Protein AF-A0A7C4EGG6-F1 (afdb_monomer)

Secondary structure (DSSP, 8-state):
------S-SSSSSSSSSS-SS-------------------------TTB--EEEE-TTTHHHHHHHHHHSPTT---EEEE-S---TT-HHHHHHHHHS---EEEE---SSSHHHHHHHHHHHHHT-TTTTT-EEEETT-----S--TTSPTT---S-HHHHHHTT-SSB--B--TT-TTS-PPPSS--SSS-SSS----SSHHHHHHHHHHHHHHHHHHHSTTS-B--EE-----TT-GGG--S--GGGS-----SS----HHHHHHHHHHHHTTT-S-BEE----BTTB-HHHHHHHHHHHHTS-GGGHHHHHHHTSSSEEEE-S--TT-EETTEE--GGGGTEEEEEEEE-S-TTSPPPEEEEEEEE-SSS-EEEEPPPBTTB-BS---EEE-TTEEEEEEEEEE-SSS-EEEEEEEEEEEE------SSS----S-STTSSSSSSSSS-----

Solvent-accessible surface area (backbone atoms only — not comparable to full-atom values): 26096 Å² total; per-residue (Å²): 135,90,82,91,80,79,100,77,77,87,83,73,79,87,74,80,84,80,75,90,69,89,84,83,79,85,72,86,76,70,87,69,74,81,70,78,78,84,80,88,78,91,90,77,90,48,96,45,53,61,70,51,52,80,43,46,77,88,45,18,58,60,50,34,55,54,62,65,68,50,63,89,89,60,82,31,38,31,27,31,72,61,89,69,54,83,82,38,64,42,52,51,46,27,36,46,74,34,61,38,45,37,38,43,32,49,58,90,64,80,67,38,42,62,52,45,29,50,50,43,48,57,40,46,74,27,84,44,13,41,83,36,35,28,29,29,61,45,31,22,54,38,73,65,75,51,88,44,22,31,76,96,47,55,76,50,33,26,64,46,28,62,67,11,59,46,65,23,29,12,37,63,38,40,37,77,40,89,66,36,32,54,54,70,58,88,59,97,64,73,99,64,95,74,53,49,54,62,31,75,39,64,34,14,39,40,52,44,39,39,46,53,45,44,22,48,42,32,68,59,42,69,91,54,55,28,41,33,34,40,39,72,63,61,48,79,90,37,60,41,63,46,85,84,75,53,62,89,39,21,51,81,66,91,66,75,36,49,45,56,44,68,40,51,49,15,50,50,45,29,37,32,46,30,25,63,38,67,32,46,32,75,76,67,78,49,56,89,85,33,49,50,70,57,50,51,51,31,46,39,48,25,68,67,79,27,82,80,46,43,66,52,53,54,28,60,72,34,78,49,50,41,77,28,63,82,74,56,79,63,25,26,50,73,86,39,75,45,57,36,48,56,58,15,31,50,70,27,13,38,30,10,81,45,49,85,76,82,54,69,24,34,36,36,33,44,40,36,27,49,28,90,57,64,46,43,38,25,70,57,65,49,89,91,30,43,49,70,63,62,71,42,81,43,55,42,38,30,29,32,41,37,31,27,36,50,38,81,69,95,67,63,21,33,36,74,78,45,78,40,78,65,30,72,49,92,78,54,72,32,85,36,50,57,80,80,78,94,84,74,83,81,67,81,76,74,82,81,81,84,85,87,89,87,81,136

Sequence (456 aa):
MFGSVNKKQATRRMLKKALASLGLAVLLALPSAAQATRFFSYEVQDPKFVDAVVLTNANAAAVQAYLAALPAGTPKAVTVLEDLNPNNPAVKALFNSVAVTHVFADYETGNVVARVAALKSLVGASTKSKNALVGNYALAPLNGSDPTRPPGNPGFSGTDYKNSKANMANESLYPGGRDFRNPDPDGPGPMTANGYSTAPNVRSALFVLPVVRAGLVEYAAPGKPHIPYVARFNNWGNSSLDSDGNPANGYQFSTTNQLLSRGDFSAQILHYRLRGADSVYAFQPGVVGYGEAMMQADITRGWEDDPMIQWVNQVFAGSSPTLTNVKEDKTIIDGFSQPGENKGVIFSGVANTKSSSGGAAQLAILLSNLDEQAHLVKIPSQAGKNLLSQLFAIEAGTHRLLKFELQSKPTAGWKLIGNDIVFADPDRSGTGVPEPGVLSLLVIGTGVGLLRRRRA

Mean predicted aligned error: 12.7 Å

pLDDT: mean 74.41, std 21.95, range [23.19, 98.31]

Nearest PDB structures (foldseek):
  3qfe-assembly2_B  TM=6.103E-01  e=1.838E+00  Coccidioides immitis RS
  8otz-assembly1_Ad  TM=3.806E-01  e=7.398E+00  Bos taurus

Structure (mmCIF, N/CA/C/O backbone):
data_AF-A0A7C4EGG6-F1
#
_entry.id   AF-A0A7C4EGG6-F1
#
loop_
_atom_site.group_PDB
_atom_site.id
_atom_site.type_symbol
_atom_site.label_atom_id
_atom_site.label_alt_id
_atom_site.label_comp_id
_atom_site.label_asym_id
_atom_site.label_entity_id
_atom_site.label_seq_id
_atom_site.pdbx_PDB_ins_code
_atom_site.Cartn_x
_atom_site.Cartn_y
_atom_site.Cartn_z
_atom_site.occupancy
_atom_site.B_iso_or_equiv
_atom_site.auth_seq_id
_atom_site.auth_comp_id
_atom_site.auth_asym_id
_atom_site.auth_atom_id
_atom_site.pdbx_PDB_model_num
ATOM 1 N N . MET A 1 1 ? -8.605 -61.797 84.794 1.00 36.19 1 MET A N 1
ATOM 2 C CA . MET A 1 1 ? -7.601 -60.744 85.054 1.00 36.19 1 MET A CA 1
ATOM 3 C C . MET A 1 1 ? -6.885 -60.427 83.749 1.00 36.19 1 MET A C 1
ATOM 5 O O . MET A 1 1 ? -6.550 -61.350 83.023 1.00 36.19 1 MET A O 1
ATOM 9 N N . PHE A 1 2 ? -6.796 -59.128 83.459 1.00 33.88 2 PHE A N 1
ATOM 10 C CA . PHE A 1 2 ? -6.217 -58.393 82.321 1.00 33.88 2 PHE A CA 1
ATOM 11 C C . PHE A 1 2 ? -4.978 -59.031 81.659 1.00 33.88 2 PHE A C 1
ATOM 13 O O . PHE A 1 2 ? -4.182 -59.653 82.343 1.00 33.88 2 PHE A O 1
ATOM 20 N N . GLY A 1 3 ? -4.677 -58.878 80.369 1.00 33.34 3 GLY A N 1
ATOM 21 C CA . GLY A 1 3 ? -5.223 -58.048 79.297 1.00 33.34 3 GLY A CA 1
ATOM 22 C C . GLY A 1 3 ? -4.328 -58.220 78.055 1.00 33.34 3 GLY A C 1
ATOM 23 O O . GLY A 1 3 ? -3.126 -58.446 78.171 1.00 33.34 3 GLY A O 1
ATOM 24 N N . SER A 1 4 ? -4.927 -58.172 76.866 1.00 45.44 4 SER A N 1
ATOM 25 C CA . SER A 1 4 ? -4.272 -58.404 75.571 1.00 45.44 4 SER A CA 1
ATOM 26 C C . SER A 1 4 ? -3.448 -57.190 75.118 1.00 45.44 4 SER A C 1
ATOM 28 O O . SER A 1 4 ? -3.978 -56.079 75.130 1.00 45.44 4 SER A O 1
ATOM 30 N N . VAL A 1 5 ? -2.227 -57.397 74.599 1.00 43.47 5 VAL A N 1
ATOM 31 C CA . VAL A 1 5 ? -1.540 -56.409 73.743 1.00 43.47 5 VAL A CA 1
ATOM 32 C C . VAL A 1 5 ? -0.885 -57.067 72.521 1.00 43.47 5 VAL A C 1
ATOM 34 O O . VAL A 1 5 ? 0.159 -57.707 72.575 1.00 43.47 5 VAL A O 1
ATOM 37 N N . ASN A 1 6 ? -1.577 -56.855 71.405 1.00 41.44 6 ASN A N 1
ATOM 38 C CA . ASN A 1 6 ? -1.162 -56.687 70.012 1.00 41.44 6 ASN A CA 1
ATOM 39 C C . ASN A 1 6 ? 0.333 -56.773 69.627 1.00 41.44 6 ASN A C 1
ATOM 41 O O . ASN A 1 6 ? 1.135 -55.884 69.910 1.00 41.44 6 ASN A O 1
ATOM 45 N N . LYS A 1 7 ? 0.616 -57.734 68.731 1.00 45.56 7 LYS A N 1
ATOM 46 C CA . LYS A 1 7 ? 1.770 -57.812 67.811 1.00 45.56 7 LYS A CA 1
ATOM 47 C C . LYS A 1 7 ? 1.771 -56.668 66.773 1.00 45.56 7 LYS A C 1
ATOM 49 O O . LYS A 1 7 ? 1.639 -56.898 65.574 1.00 45.56 7 LYS A O 1
ATOM 54 N N . LYS A 1 8 ? 1.927 -55.418 67.210 1.00 49.47 8 LYS A N 1
ATOM 55 C CA . LYS A 1 8 ? 2.128 -54.251 66.331 1.00 49.47 8 LYS A CA 1
ATOM 56 C C . LYS A 1 8 ? 3.389 -53.497 66.736 1.00 49.47 8 LYS A C 1
ATOM 58 O O . LYS A 1 8 ? 3.277 -52.419 67.302 1.00 49.47 8 LYS A O 1
ATOM 63 N N . GLN A 1 9 ? 4.583 -54.012 66.425 1.00 47.72 9 GLN A N 1
ATOM 64 C CA . GLN A 1 9 ? 5.779 -53.148 66.464 1.00 47.72 9 GLN A CA 1
ATOM 65 C C . GLN A 1 9 ? 7.013 -53.586 65.657 1.00 47.72 9 GLN A C 1
ATOM 67 O O . GLN A 1 9 ? 7.961 -52.813 65.588 1.00 47.72 9 GLN A O 1
ATOM 72 N N . ALA A 1 10 ? 7.006 -54.725 64.955 1.00 46.28 10 ALA A N 1
ATOM 73 C CA . ALA A 1 10 ? 8.178 -55.154 64.174 1.00 46.28 10 ALA A CA 1
ATOM 74 C C . ALA A 1 10 ? 8.152 -54.767 62.677 1.00 46.28 10 ALA A C 1
ATOM 76 O O . ALA A 1 10 ? 9.153 -54.923 61.988 1.00 46.28 10 ALA A O 1
ATOM 77 N N . THR A 1 11 ? 7.057 -54.196 62.161 1.00 45.06 11 THR A N 1
ATOM 78 C CA . THR A 1 11 ? 6.870 -53.968 60.707 1.00 45.06 11 THR A CA 1
ATOM 79 C C . THR A 1 11 ? 6.776 -52.492 60.304 1.00 45.06 11 THR A C 1
ATOM 81 O O . THR A 1 11 ? 6.200 -52.161 59.274 1.00 45.06 11 THR A O 1
ATOM 84 N N . ARG A 1 12 ? 7.312 -51.562 61.112 1.00 47.03 12 ARG A N 1
ATOM 85 C CA . ARG A 1 12 ? 7.233 -50.106 60.838 1.00 47.03 12 ARG A CA 1
ATOM 86 C C . ARG A 1 12 ? 8.562 -49.399 60.559 1.00 47.03 12 ARG A C 1
ATOM 88 O O . ARG A 1 12 ? 8.552 -48.188 60.355 1.00 47.03 12 ARG A O 1
ATOM 95 N N . ARG A 1 13 ? 9.694 -50.109 60.495 1.00 43.72 13 ARG A N 1
ATOM 96 C CA . ARG A 1 13 ? 11.001 -49.484 60.187 1.00 43.72 13 ARG A CA 1
ATOM 97 C C . ARG A 1 13 ? 11.605 -49.807 58.817 1.00 43.72 13 ARG A C 1
ATOM 99 O O . ARG A 1 13 ? 12.525 -49.103 58.425 1.00 43.72 13 ARG A O 1
ATOM 106 N N . MET A 1 14 ? 11.040 -50.732 58.037 1.00 43.56 14 MET A N 1
ATOM 107 C CA . MET A 1 14 ? 11.479 -50.990 56.649 1.00 43.56 14 MET A CA 1
ATOM 108 C C . MET A 1 14 ? 10.544 -50.431 55.563 1.00 43.56 14 MET A C 1
ATOM 110 O O . MET A 1 14 ? 10.674 -50.780 54.399 1.00 43.56 14 MET A O 1
ATOM 114 N N . LEU A 1 15 ? 9.631 -49.519 55.913 1.00 41.91 15 LEU A N 1
ATOM 115 C CA . LEU A 1 15 ? 8.733 -48.870 54.945 1.00 41.91 15 LEU A CA 1
ATOM 116 C C . LEU A 1 15 ? 8.792 -47.334 55.020 1.00 41.91 15 LEU A C 1
ATOM 118 O O . LEU A 1 15 ? 7.781 -46.653 54.900 1.00 41.91 15 LEU A O 1
ATOM 122 N N . LYS A 1 16 ? 9.981 -46.774 55.283 1.00 40.34 16 LYS A N 1
ATOM 123 C CA . LYS A 1 16 ? 10.221 -45.315 55.262 1.00 40.34 16 LYS A CA 1
ATOM 124 C C . LYS A 1 16 ? 11.348 -44.868 54.321 1.00 40.34 16 LYS A C 1
ATOM 126 O O . LYS A 1 16 ? 11.733 -43.708 54.357 1.00 40.34 16 LYS A O 1
ATOM 131 N N . LYS A 1 17 ? 11.858 -45.753 53.456 1.00 42.03 17 LYS A N 1
ATOM 132 C CA . LYS A 1 17 ? 12.830 -45.387 52.403 1.00 42.03 17 LYS A CA 1
ATOM 133 C C . LYS A 1 17 ? 12.472 -45.870 50.989 1.00 42.03 17 LYS A C 1
ATOM 135 O O . LYS A 1 17 ? 13.280 -45.715 50.088 1.00 42.03 17 LYS A O 1
ATOM 140 N N . ALA A 1 18 ? 11.261 -46.386 50.775 1.00 43.38 18 ALA A N 1
ATOM 141 C CA . ALA A 1 18 ? 10.793 -46.841 49.458 1.00 43.38 18 ALA A CA 1
ATOM 142 C C . ALA A 1 18 ? 9.437 -46.229 49.050 1.00 43.38 18 ALA A C 1
ATOM 144 O O . ALA A 1 18 ? 8.687 -46.834 48.298 1.00 43.38 18 ALA A O 1
ATOM 145 N N . LEU A 1 19 ? 9.106 -45.040 49.566 1.00 38.03 19 LEU A N 1
ATOM 146 C CA . LEU A 1 19 ? 7.891 -44.297 49.200 1.00 38.03 19 LEU A CA 1
ATOM 147 C C . LEU A 1 19 ? 8.205 -42.797 49.031 1.00 38.03 19 LEU A C 1
ATOM 149 O O . LEU A 1 19 ? 7.579 -41.933 49.634 1.00 38.03 19 LEU A O 1
ATOM 153 N N . ALA A 1 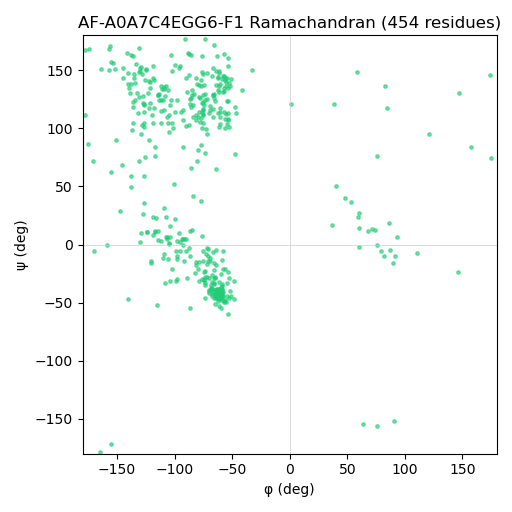20 ? 9.254 -42.506 48.258 1.00 42.31 20 ALA A N 1
ATOM 154 C CA . ALA A 1 20 ? 9.596 -41.161 47.778 1.00 42.31 20 ALA A CA 1
ATOM 155 C C . ALA A 1 20 ? 9.471 -41.044 46.243 1.00 42.31 20 ALA A C 1
ATOM 157 O O . ALA A 1 20 ? 9.889 -40.059 45.648 1.00 42.31 20 ALA A O 1
ATOM 158 N N . SER A 1 21 ? 8.872 -42.036 45.590 1.00 44.25 21 SER A N 1
ATOM 159 C CA . SER A 1 21 ? 8.515 -42.010 44.175 1.00 44.25 21 SER A CA 1
ATOM 160 C C . SER A 1 21 ? 7.201 -42.773 44.004 1.00 44.25 21 SER A C 1
ATOM 162 O O . SER A 1 21 ? 6.969 -43.755 44.700 1.00 44.25 21 SER A O 1
ATOM 164 N N . LEU A 1 22 ? 6.340 -42.297 43.105 1.00 45.03 22 LEU A N 1
ATOM 165 C CA . LEU A 1 22 ? 4.921 -42.658 42.933 1.00 45.03 22 LEU A CA 1
ATOM 166 C C . LEU A 1 22 ? 3.941 -42.061 43.958 1.00 45.03 22 LEU A C 1
ATOM 168 O O . LEU A 1 22 ? 3.379 -42.745 44.809 1.00 45.03 22 LEU A O 1
ATOM 172 N N . GLY A 1 23 ? 3.651 -40.772 43.778 1.00 29.97 23 GLY A N 1
ATOM 173 C CA . GLY A 1 23 ? 2.390 -40.154 44.182 1.00 29.97 23 GLY A CA 1
ATOM 174 C C . GLY A 1 23 ? 1.665 -39.632 42.943 1.00 29.97 23 GLY A C 1
ATOM 175 O O . GLY A 1 23 ? 1.816 -38.471 42.581 1.00 29.97 23 GLY A O 1
ATOM 176 N N . LEU A 1 24 ? 0.926 -40.519 42.274 1.00 38.72 24 LEU A N 1
ATOM 177 C CA . LEU A 1 24 ? -0.000 -40.202 41.190 1.00 38.72 24 LEU A CA 1
ATOM 178 C C . LEU A 1 24 ? -1.268 -39.602 41.820 1.00 38.72 24 LEU A C 1
ATOM 180 O O . LEU A 1 24 ? -2.098 -40.328 42.362 1.00 38.72 24 LEU A O 1
ATOM 184 N N . ALA A 1 25 ? -1.398 -38.276 41.797 1.00 36.31 25 ALA A N 1
ATOM 185 C CA . ALA A 1 25 ? -2.645 -37.609 42.149 1.00 36.31 25 ALA A CA 1
ATOM 186 C C . ALA A 1 25 ? -3.614 -37.718 40.963 1.00 36.31 25 ALA A C 1
ATOM 188 O O . ALA A 1 25 ? -3.461 -37.038 39.950 1.00 36.31 25 ALA A O 1
ATOM 189 N N . VAL A 1 26 ? -4.610 -38.593 41.096 1.00 38.16 26 VAL A N 1
ATOM 190 C CA . VAL A 1 26 ? -5.807 -38.600 40.252 1.00 38.16 26 VAL A CA 1
ATOM 191 C C . VAL A 1 26 ? -6.642 -37.384 40.653 1.00 38.16 26 VAL A C 1
ATOM 193 O O . VAL A 1 26 ? -7.392 -37.424 41.627 1.00 38.16 26 VAL A O 1
ATOM 196 N N . LEU A 1 27 ? -6.472 -36.279 39.926 1.00 29.72 27 LEU A N 1
ATOM 197 C CA . LEU A 1 27 ? -7.459 -35.205 39.890 1.00 29.72 27 LEU A CA 1
ATOM 198 C C . LEU A 1 27 ? -8.609 -35.678 38.995 1.00 29.72 27 LEU A C 1
ATOM 200 O O . LEU A 1 27 ? -8.400 -35.992 37.823 1.00 29.72 27 LEU A O 1
ATOM 204 N N . LEU A 1 28 ? -9.820 -35.722 39.544 1.00 34.12 28 LEU A N 1
ATOM 205 C CA . LEU A 1 28 ? -11.045 -35.834 38.760 1.00 34.12 28 LEU A CA 1
ATOM 206 C C . LEU A 1 28 ? -11.137 -34.602 37.850 1.00 34.12 28 LEU A C 1
ATOM 208 O O . LEU A 1 28 ? -11.483 -33.509 38.298 1.00 34.12 28 LEU A O 1
ATOM 212 N N . ALA A 1 29 ? -10.779 -34.782 36.581 1.00 31.53 29 ALA A N 1
ATOM 213 C CA . ALA A 1 29 ? -11.004 -33.799 35.539 1.00 31.53 29 ALA A CA 1
ATOM 214 C C . ALA A 1 29 ? -12.516 -33.670 35.322 1.00 31.53 29 ALA A C 1
ATOM 216 O O . ALA A 1 29 ? -13.167 -34.575 34.798 1.00 31.53 29 ALA A O 1
ATOM 217 N N . LEU A 1 30 ? -13.075 -32.533 35.736 1.00 34.50 30 LEU A N 1
ATOM 218 C CA . LEU A 1 30 ? -14.298 -32.014 35.130 1.00 34.50 30 LEU A CA 1
ATOM 219 C C . LEU A 1 30 ? -14.085 -31.991 33.607 1.00 34.50 30 LEU A C 1
ATOM 221 O O . LEU A 1 30 ? -12.969 -31.677 33.182 1.00 34.50 30 LEU A O 1
ATOM 225 N N . PRO A 1 31 ? -15.099 -32.295 32.777 1.00 26.30 31 PRO A N 1
ATOM 226 C CA . PRO A 1 31 ? -14.978 -32.082 31.346 1.00 26.30 31 PRO A CA 1
ATOM 227 C C . PRO A 1 31 ? -14.732 -30.588 31.134 1.00 26.30 31 PRO A C 1
ATOM 229 O O . PRO A 1 31 ? -15.637 -29.765 31.284 1.00 26.30 31 PRO A O 1
ATOM 232 N N . SER A 1 32 ? -13.483 -30.224 30.844 1.00 31.80 32 SER A N 1
ATOM 233 C CA . SER A 1 32 ? -13.186 -28.917 30.297 1.00 31.80 32 SER A CA 1
ATOM 234 C C . SER A 1 32 ? -13.941 -28.861 28.979 1.00 31.80 32 SER A C 1
ATOM 236 O O . SER A 1 32 ? -13.719 -29.671 28.078 1.00 31.80 32 SER A O 1
ATOM 238 N N . ALA A 1 33 ? -14.889 -27.929 28.881 1.00 30.20 33 ALA A N 1
ATOM 239 C CA . ALA A 1 33 ? -15.357 -27.487 27.584 1.00 30.20 33 ALA A CA 1
ATOM 240 C C . ALA A 1 33 ? -14.096 -27.208 26.765 1.00 30.20 33 ALA A C 1
ATOM 242 O O . ALA A 1 33 ? -13.247 -26.428 27.205 1.00 30.20 33 ALA A O 1
ATOM 243 N N . ALA A 1 34 ? -13.935 -27.939 25.663 1.00 26.97 34 ALA A N 1
ATOM 244 C CA . ALA A 1 34 ? -12.800 -27.810 24.776 1.00 26.97 34 ALA A CA 1
ATOM 245 C C . ALA A 1 34 ? -12.675 -26.331 24.398 1.00 26.97 34 ALA A C 1
ATOM 247 O O . ALA A 1 34 ? -13.445 -25.804 23.597 1.00 26.97 34 ALA A O 1
ATOM 248 N N . GLN A 1 35 ? -11.737 -25.643 25.047 1.00 25.80 35 GLN A N 1
ATOM 249 C CA . GLN A 1 35 ? -11.255 -24.361 24.585 1.00 25.80 35 GLN A CA 1
ATOM 250 C C . GLN A 1 35 ? -10.670 -24.647 23.215 1.00 25.80 35 GLN A C 1
ATOM 252 O O . GLN A 1 35 ? -9.697 -25.395 23.107 1.00 25.80 35 GLN A O 1
ATOM 257 N N . ALA A 1 36 ? -11.298 -24.092 22.180 1.00 25.41 36 ALA A N 1
ATOM 258 C CA . ALA A 1 36 ? -10.701 -24.007 20.865 1.00 25.41 36 ALA A CA 1
ATOM 259 C C . ALA A 1 36 ? -9.269 -23.498 21.057 1.00 25.41 36 ALA A C 1
ATOM 261 O O . ALA A 1 36 ? -9.046 -22.396 21.567 1.00 25.41 36 ALA A O 1
ATOM 262 N N . THR A 1 37 ? -8.311 -24.367 20.752 1.00 25.92 37 THR A N 1
ATOM 263 C CA . THR A 1 37 ? -6.886 -24.079 20.785 1.00 25.92 37 THR A CA 1
ATOM 264 C C . THR A 1 37 ? -6.647 -22.845 19.934 1.00 25.92 37 THR A C 1
ATOM 266 O O . THR A 1 37 ? -6.758 -22.890 18.711 1.00 25.92 37 THR A O 1
ATOM 269 N N . ARG A 1 38 ? -6.369 -21.734 20.617 1.00 27.52 38 ARG A N 1
ATOM 270 C CA . ARG A 1 38 ? -5.854 -20.499 20.041 1.00 27.52 38 ARG A CA 1
ATOM 271 C C . ARG A 1 38 ? -4.556 -20.849 19.319 1.00 27.52 38 ARG A C 1
ATOM 273 O O . ARG A 1 38 ? -3.603 -21.275 19.966 1.00 27.52 38 ARG A O 1
ATOM 280 N N . PHE A 1 39 ? -4.551 -20.715 18.000 1.00 23.44 39 PHE A N 1
ATOM 281 C CA . PHE A 1 39 ? -3.361 -20.868 17.177 1.00 23.44 39 PHE A CA 1
ATOM 282 C C . PHE A 1 39 ? -2.874 -19.476 16.766 1.00 23.44 39 PHE A C 1
ATOM 284 O O . PHE A 1 39 ? -3.627 -18.705 16.182 1.00 23.44 39 PHE A O 1
ATOM 291 N N . PHE A 1 40 ? -1.604 -19.235 17.103 1.00 24.58 40 PHE A N 1
ATOM 292 C CA . PHE A 1 40 ? -0.724 -18.107 16.786 1.00 24.58 40 PHE A CA 1
ATOM 293 C C . PHE A 1 40 ? -0.815 -16.859 17.675 1.00 24.58 40 PHE A C 1
ATOM 295 O O . PHE A 1 40 ? -1.833 -16.188 17.806 1.00 24.58 40 PHE A O 1
ATOM 302 N N . SER A 1 41 ? 0.322 -16.590 18.318 1.00 23.19 41 SER A N 1
ATOM 303 C CA . SER A 1 41 ? 0.603 -15.439 19.157 1.00 23.19 41 SER A CA 1
ATOM 304 C C . SER A 1 41 ? 2.003 -14.922 18.796 1.00 23.19 41 SER A C 1
ATOM 306 O O . SER A 1 41 ? 2.960 -15.680 18.931 1.00 23.19 41 SER A O 1
ATOM 308 N N . TYR A 1 42 ? 2.052 -13.676 18.309 1.00 31.12 42 TYR A N 1
ATOM 309 C CA . TYR A 1 42 ? 3.123 -12.660 18.333 1.00 31.12 42 TYR A CA 1
ATOM 310 C C . TYR A 1 42 ? 4.603 -13.069 18.142 1.00 31.12 42 TYR A C 1
ATOM 312 O O . TYR A 1 42 ? 5.167 -13.764 18.973 1.00 31.12 42 TYR A O 1
ATOM 320 N N . GLU A 1 43 ? 5.256 -12.509 17.108 1.00 26.31 43 GLU A N 1
ATOM 321 C CA . GLU A 1 43 ? 6.536 -11.757 17.190 1.00 26.31 43 GLU A CA 1
ATOM 322 C C . GLU A 1 43 ? 7.057 -11.358 15.789 1.00 26.31 43 GLU A C 1
ATOM 324 O O . GLU A 1 43 ? 8.033 -11.899 15.284 1.00 26.31 43 GLU A O 1
ATOM 329 N N . VAL A 1 44 ? 6.422 -10.358 15.170 1.00 28.38 44 VAL A N 1
ATOM 330 C CA . VAL A 1 44 ? 7.125 -9.359 14.344 1.00 28.38 44 VAL A CA 1
ATOM 331 C C . VAL A 1 44 ? 6.513 -8.012 14.720 1.00 28.38 44 VAL A C 1
ATOM 333 O O . VAL A 1 44 ? 5.408 -7.679 14.305 1.00 28.38 44 VAL A O 1
ATOM 336 N N . GLN A 1 45 ? 7.188 -7.271 15.600 1.00 34.91 45 GLN A N 1
ATOM 337 C CA . GLN A 1 45 ? 6.850 -5.875 15.883 1.00 34.91 45 GLN A CA 1
ATOM 338 C C . GLN A 1 45 ? 7.551 -4.984 14.861 1.00 34.91 45 GLN A C 1
ATOM 340 O O . GLN A 1 45 ? 8.446 -4.221 15.212 1.00 34.91 45 GLN A O 1
ATOM 345 N N . ASP A 1 46 ? 7.168 -5.106 13.595 1.00 42.78 46 ASP A N 1
ATOM 346 C CA . ASP A 1 46 ? 7.459 -4.052 12.633 1.00 42.78 46 ASP A CA 1
ATOM 347 C C . ASP A 1 46 ? 6.334 -3.014 12.785 1.00 42.78 46 ASP A C 1
ATOM 349 O O . ASP A 1 46 ? 5.160 -3.366 12.624 1.00 42.78 46 ASP A O 1
ATOM 353 N N . PRO A 1 47 ? 6.631 -1.748 13.136 1.00 44.81 47 PRO A N 1
ATOM 354 C CA . PRO A 1 47 ? 5.622 -0.700 13.288 1.00 44.81 47 PRO A CA 1
ATOM 355 C C . PRO A 1 47 ? 4.787 -0.448 12.022 1.00 44.81 47 PRO A C 1
ATOM 357 O O . PRO A 1 47 ? 3.847 0.348 12.076 1.00 44.81 47 PRO A O 1
ATOM 360 N N . LYS A 1 48 ? 5.116 -1.095 10.900 1.00 63.56 48 LYS A N 1
ATOM 361 C CA . LYS A 1 48 ? 4.511 -0.879 9.594 1.00 63.56 48 LYS A CA 1
ATOM 362 C C . LYS A 1 48 ? 3.774 -2.102 9.028 1.00 63.56 48 LYS A C 1
ATOM 364 O O . LYS A 1 48 ? 3.292 -2.038 7.897 1.00 63.56 48 LYS A O 1
ATOM 369 N N . PHE A 1 49 ? 3.559 -3.150 9.825 1.00 61.75 49 PHE A N 1
ATOM 370 C CA . PHE A 1 49 ? 2.444 -4.097 9.665 1.00 61.75 49 PHE A CA 1
ATOM 371 C C . PHE A 1 49 ? 1.513 -3.963 10.873 1.00 61.75 49 PHE A C 1
ATOM 373 O O . PHE A 1 49 ? 1.967 -4.022 12.016 1.00 61.75 49 PHE A O 1
ATOM 380 N N . VAL A 1 50 ? 0.210 -3.782 10.647 1.00 64.94 50 VAL A N 1
ATOM 381 C CA . VAL A 1 50 ? -0.743 -3.636 11.753 1.00 64.94 50 VAL A CA 1
ATOM 382 C C . VAL A 1 50 ? -1.555 -4.914 11.923 1.00 64.94 50 VAL A C 1
ATOM 384 O O . VAL A 1 50 ? -2.566 -5.107 11.256 1.00 64.94 50 VAL A O 1
ATOM 387 N N . ASP A 1 51 ? -1.132 -5.775 12.849 1.00 74.75 51 ASP A N 1
ATOM 388 C CA . ASP A 1 51 ? -1.954 -6.906 13.281 1.00 74.75 51 ASP A CA 1
ATOM 389 C C . ASP A 1 51 ? -3.132 -6.403 14.127 1.00 74.75 51 ASP A C 1
ATOM 391 O O . ASP A 1 51 ? -2.949 -5.670 15.107 1.00 74.75 51 ASP A O 1
ATOM 395 N N . ALA A 1 52 ? -4.350 -6.771 13.739 1.00 84.62 52 ALA A N 1
ATOM 396 C CA . ALA A 1 52 ? -5.571 -6.274 14.353 1.00 84.62 52 ALA A CA 1
ATOM 397 C C . ALA A 1 52 ? -6.460 -7.434 14.799 1.00 84.62 52 ALA A C 1
ATOM 399 O O . ALA A 1 52 ? -6.918 -8.254 14.004 1.00 84.62 52 ALA A O 1
ATOM 400 N N . VAL A 1 53 ? -6.751 -7.468 16.098 1.00 90.12 53 VAL A N 1
ATOM 401 C CA . VAL A 1 53 ? -7.639 -8.475 16.682 1.00 90.12 53 VAL A CA 1
ATOM 402 C C . VAL A 1 53 ? -9.100 -8.110 16.427 1.00 90.12 53 VAL A C 1
ATOM 404 O O . VAL A 1 53 ? -9.507 -6.958 16.588 1.00 90.12 53 VAL A O 1
ATOM 407 N N . VAL A 1 54 ? -9.917 -9.098 16.061 1.00 91.56 54 VAL A N 1
ATOM 408 C CA . VAL A 1 54 ? -11.353 -8.886 15.837 1.00 91.56 54 VAL A CA 1
ATOM 409 C C . VAL A 1 54 ? -12.042 -8.485 17.144 1.00 91.56 54 VAL A C 1
ATOM 411 O O . VAL A 1 54 ? -12.008 -9.217 18.136 1.00 91.56 54 VAL A O 1
ATOM 414 N N . LEU A 1 55 ? -12.706 -7.334 17.129 1.00 94.75 55 LEU A N 1
ATOM 415 C CA . LEU A 1 55 ? -13.485 -6.761 18.216 1.00 94.75 55 LEU A CA 1
ATOM 416 C C . LEU A 1 55 ? -14.981 -6.849 17.904 1.00 94.75 55 LEU A C 1
ATOM 418 O O . LEU A 1 55 ? -15.461 -6.369 16.880 1.00 94.75 55 LEU A O 1
ATOM 422 N N . THR A 1 56 ? -15.719 -7.404 18.856 1.00 96.25 56 THR A N 1
ATOM 423 C CA . THR A 1 56 ? -17.179 -7.475 18.884 1.00 96.25 56 THR A CA 1
ATOM 424 C C . THR A 1 56 ? -17.691 -7.003 20.241 1.00 96.25 56 THR A C 1
ATOM 426 O O . THR A 1 56 ? -16.944 -6.869 21.218 1.00 96.25 56 THR A O 1
ATOM 429 N N . ASN A 1 57 ? -19.000 -6.800 20.351 1.00 97.12 57 ASN A N 1
ATOM 430 C CA . ASN A 1 57 ? -19.645 -6.502 21.626 1.00 97.12 57 ASN A CA 1
ATOM 431 C C . ASN A 1 57 ? -19.428 -7.609 22.668 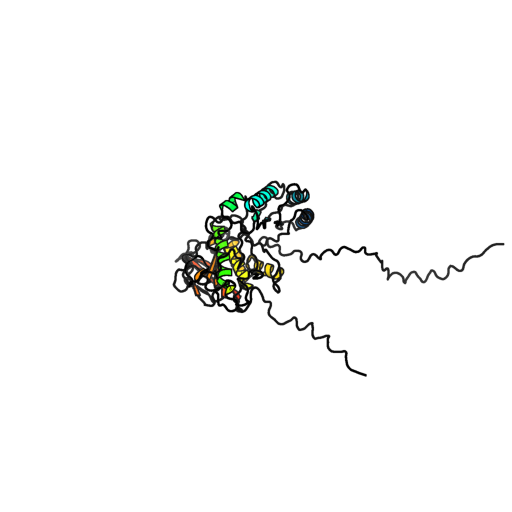1.00 97.12 57 ASN A C 1
ATOM 433 O O . ASN A 1 57 ? -19.323 -7.319 23.863 1.00 97.12 57 ASN A O 1
ATOM 437 N N . ALA A 1 58 ? -19.361 -8.865 22.221 1.00 96.88 58 ALA A N 1
ATOM 438 C CA . ALA A 1 58 ? -19.254 -10.032 23.088 1.00 96.88 58 ALA A CA 1
ATOM 439 C C . ALA A 1 58 ? -17.829 -10.260 23.617 1.00 96.88 58 ALA A C 1
ATOM 441 O O . ALA A 1 58 ? -17.664 -10.755 24.731 1.00 96.88 58 ALA A O 1
ATOM 442 N N . ASN A 1 59 ? -16.797 -9.903 22.845 1.00 97.12 59 ASN A N 1
ATOM 443 C CA . ASN A 1 59 ? -15.407 -10.209 23.193 1.00 97.12 59 ASN A CA 1
ATOM 444 C C . ASN A 1 59 ? -14.596 -9.004 23.702 1.00 97.12 59 ASN A C 1
ATOM 446 O O . ASN A 1 59 ? -13.424 -9.176 24.039 1.00 97.12 59 ASN A O 1
ATOM 450 N N . ALA A 1 60 ? -15.195 -7.812 23.805 1.00 97.56 60 ALA A N 1
ATOM 451 C CA . ALA A 1 60 ? -14.486 -6.573 24.136 1.00 97.56 60 ALA A CA 1
ATOM 452 C C . ALA A 1 60 ? -13.609 -6.665 25.399 1.00 97.56 60 ALA A C 1
ATOM 454 O O . ALA A 1 60 ? -12.480 -6.183 25.399 1.00 97.56 60 ALA A O 1
ATOM 455 N N . ALA A 1 61 ? -14.067 -7.340 26.458 1.00 97.00 61 ALA A N 1
ATOM 456 C CA . ALA A 1 61 ? -13.264 -7.528 27.672 1.00 97.00 61 ALA A CA 1
ATOM 457 C C . ALA A 1 61 ? -12.024 -8.416 27.439 1.00 97.00 61 ALA A C 1
ATOM 459 O O . ALA A 1 61 ? -10.948 -8.146 27.972 1.00 97.00 61 ALA A O 1
ATOM 460 N N . ALA A 1 62 ? -12.151 -9.462 26.617 1.00 96.69 62 ALA A N 1
ATOM 461 C CA . ALA A 1 62 ? -11.032 -10.335 26.267 1.00 96.69 62 ALA A CA 1
ATOM 462 C C . ALA A 1 62 ? -10.023 -9.613 25.363 1.00 96.69 62 ALA A C 1
ATOM 464 O O . ALA A 1 62 ? -8.818 -9.719 25.584 1.00 96.69 62 ALA A O 1
ATOM 465 N N . VAL A 1 63 ? -10.514 -8.835 24.392 1.00 96.19 63 VAL A N 1
ATOM 466 C CA . VAL A 1 63 ? -9.678 -7.998 23.522 1.00 96.19 63 VAL A CA 1
ATOM 467 C C . VAL A 1 63 ? -8.937 -6.937 24.336 1.00 96.19 63 VAL A C 1
ATOM 469 O O . VAL A 1 63 ? -7.738 -6.752 24.152 1.00 96.19 63 VAL A O 1
ATOM 472 N N . GLN A 1 64 ? -9.608 -6.288 25.291 1.00 97.19 64 GLN A N 1
ATOM 473 C CA . GLN A 1 64 ? -8.973 -5.346 26.213 1.00 97.19 64 GLN A CA 1
ATOM 474 C C . GLN A 1 64 ? -7.805 -5.999 26.963 1.00 97.19 64 GLN A C 1
ATOM 476 O O . GLN A 1 64 ? -6.714 -5.434 26.995 1.00 97.19 64 GLN A O 1
ATOM 481 N N . ALA A 1 65 ? -8.020 -7.181 27.551 1.00 96.19 65 ALA A N 1
ATOM 482 C CA . ALA A 1 65 ? -6.979 -7.897 28.286 1.00 96.19 65 ALA A CA 1
ATOM 483 C C . ALA A 1 65 ? -5.797 -8.279 27.381 1.00 96.19 65 ALA A C 1
ATOM 485 O O . ALA A 1 65 ? -4.646 -8.088 27.769 1.00 96.19 65 ALA A O 1
ATOM 486 N N . TYR A 1 66 ? -6.079 -8.754 26.164 1.00 95.44 66 TYR A N 1
ATOM 487 C CA . TYR A 1 66 ? -5.057 -9.065 25.165 1.00 95.44 66 TYR A CA 1
ATOM 488 C C . TYR A 1 66 ? -4.213 -7.833 24.812 1.00 95.44 66 TYR A C 1
ATOM 490 O O . TYR A 1 66 ? -2.996 -7.845 24.982 1.00 95.44 66 TYR A O 1
ATOM 498 N N . LEU A 1 67 ? -4.852 -6.730 24.408 1.00 94.75 67 LEU A N 1
ATOM 499 C CA . LEU A 1 67 ? -4.147 -5.508 24.016 1.00 94.75 67 LEU A CA 1
ATOM 500 C C . LEU A 1 67 ? -3.404 -4.847 25.186 1.00 94.75 67 LEU A C 1
ATOM 502 O O . LEU A 1 67 ? -2.404 -4.157 24.979 1.00 94.75 67 LEU A O 1
ATOM 506 N N . ALA A 1 68 ? -3.880 -5.013 26.422 1.00 94.94 68 ALA A N 1
ATOM 507 C CA . ALA A 1 68 ? -3.191 -4.528 27.616 1.00 94.94 68 ALA A CA 1
ATOM 508 C C . ALA A 1 68 ? -1.903 -5.314 27.918 1.00 94.94 68 ALA A C 1
ATOM 510 O O . ALA A 1 68 ? -0.976 -4.731 28.474 1.00 94.94 68 ALA A O 1
ATOM 511 N N . ALA A 1 69 ? -1.842 -6.592 27.532 1.00 94.56 69 ALA A N 1
ATOM 512 C CA . ALA A 1 69 ? -0.678 -7.454 27.727 1.00 94.56 69 ALA A CA 1
ATOM 513 C C . ALA A 1 69 ? 0.418 -7.264 26.664 1.00 94.56 69 ALA A C 1
ATOM 515 O O . ALA A 1 69 ? 1.544 -7.711 26.874 1.00 94.56 69 ALA A O 1
ATOM 516 N N . LEU A 1 70 ? 0.111 -6.604 25.540 1.00 89.19 70 LEU A N 1
ATOM 517 C CA . LEU A 1 70 ? 1.108 -6.307 24.511 1.00 89.19 70 LEU A CA 1
ATOM 518 C C . LEU A 1 70 ? 2.224 -5.396 25.059 1.00 89.19 70 LEU A C 1
ATOM 520 O O . LEU A 1 70 ? 1.925 -4.488 25.848 1.00 89.19 70 LEU A O 1
ATOM 524 N N . PRO A 1 71 ? 3.485 -5.589 24.620 1.00 89.31 71 PRO A N 1
ATOM 525 C CA . PRO A 1 71 ? 4.605 -4.751 25.035 1.00 89.31 71 PRO A CA 1
ATOM 526 C C . PRO A 1 71 ? 4.360 -3.251 24.822 1.00 89.31 71 PRO A C 1
ATOM 528 O O . PRO A 1 71 ? 3.583 -2.811 23.970 1.00 89.31 71 PRO A O 1
ATOM 531 N N . ALA A 1 72 ? 5.029 -2.431 25.632 1.00 86.12 72 ALA A N 1
ATOM 532 C CA . ALA A 1 72 ? 4.968 -0.985 25.470 1.00 86.12 72 ALA A CA 1
ATOM 533 C C . ALA A 1 72 ? 5.579 -0.574 24.119 1.00 86.12 72 ALA A C 1
ATOM 535 O O . ALA A 1 72 ? 6.625 -1.081 23.731 1.00 86.12 72 ALA A O 1
ATOM 536 N N . GLY A 1 73 ? 4.932 0.363 23.422 1.00 83.69 73 GLY A N 1
ATOM 537 C CA . GLY A 1 73 ? 5.357 0.823 22.094 1.00 83.69 73 GLY A CA 1
ATOM 538 C C . GLY A 1 73 ? 4.764 0.029 20.928 1.00 83.69 73 GLY A C 1
ATOM 539 O O . GLY A 1 73 ? 4.733 0.550 19.817 1.00 83.69 73 GLY A O 1
ATOM 540 N N . THR A 1 74 ? 4.210 -1.163 21.168 1.00 84.12 74 THR A N 1
ATOM 541 C CA . THR A 1 74 ? 3.522 -1.936 20.127 1.00 84.12 74 THR A CA 1
ATOM 542 C C . THR A 1 74 ? 2.241 -1.217 19.688 1.00 84.12 74 THR A C 1
ATOM 544 O O . THR A 1 74 ? 1.421 -0.872 20.553 1.00 84.12 74 THR A O 1
ATOM 547 N N . PRO A 1 75 ? 2.025 -0.991 18.376 1.00 86.44 75 PRO A N 1
ATOM 548 C CA . PRO A 1 75 ? 0.743 -0.518 17.869 1.00 86.44 75 PRO A CA 1
ATOM 549 C C . PRO A 1 75 ? -0.393 -1.431 18.342 1.00 86.44 75 PRO A C 1
ATOM 551 O O . PRO A 1 75 ? -0.278 -2.652 18.311 1.00 86.44 75 PRO A O 1
ATOM 554 N N . LYS A 1 76 ? -1.497 -0.840 18.805 1.00 91.94 76 LYS A N 1
ATOM 555 C CA . LYS A 1 76 ? -2.659 -1.587 19.301 1.00 91.94 76 LYS A CA 1
ATOM 556 C C . LYS A 1 76 ? -3.801 -1.373 18.333 1.00 91.94 76 LYS A C 1
ATOM 558 O O . LYS A 1 76 ? -4.278 -0.245 18.209 1.00 91.94 76 LYS A O 1
ATOM 563 N N . ALA A 1 77 ? -4.231 -2.432 17.667 1.00 92.44 77 ALA A N 1
ATOM 564 C CA . ALA A 1 77 ? -5.242 -2.339 16.633 1.00 92.44 77 ALA A CA 1
ATOM 565 C C . ALA A 1 77 ? -6.381 -3.330 16.833 1.00 92.44 77 ALA A C 1
ATOM 567 O O . ALA A 1 77 ? -6.208 -4.390 17.437 1.00 92.44 77 ALA A O 1
ATOM 568 N N . VAL A 1 78 ? -7.553 -2.961 16.324 1.00 94.12 78 VAL A N 1
ATOM 569 C CA . VAL A 1 78 ? -8.743 -3.813 16.320 1.00 94.12 78 VAL A CA 1
ATOM 570 C C . VAL A 1 78 ? -9.435 -3.771 14.968 1.00 94.12 78 VAL A C 1
ATOM 572 O O . VAL A 1 78 ? -9.476 -2.716 14.333 1.00 94.12 78 VAL A O 1
ATOM 575 N N . THR A 1 79 ? -10.030 -4.897 14.585 1.00 93.19 79 THR A N 1
ATOM 576 C CA . THR A 1 79 ? -10.915 -5.002 13.420 1.00 93.19 79 THR A CA 1
ATOM 577 C C . THR A 1 79 ? -12.356 -5.114 13.879 1.00 93.19 79 THR A C 1
ATOM 579 O O . THR A 1 79 ? -12.658 -5.889 14.782 1.00 93.19 79 THR A O 1
ATOM 582 N N . VAL A 1 80 ? -13.257 -4.339 13.289 1.00 93.88 80 VAL A N 1
ATOM 583 C CA . VAL A 1 80 ? -14.656 -4.234 13.709 1.00 93.88 80 VAL A CA 1
ATOM 584 C C . VAL A 1 80 ? -15.556 -4.676 12.563 1.00 93.88 80 VAL A C 1
ATOM 586 O O . VAL A 1 80 ? -15.657 -3.988 11.552 1.00 93.88 80 VAL A O 1
ATOM 589 N N . LEU A 1 81 ? -16.221 -5.818 12.748 1.00 88.19 81 LEU A N 1
ATOM 590 C CA . LEU A 1 81 ? -17.101 -6.434 11.742 1.00 88.19 81 LEU A CA 1
ATOM 591 C C . LEU A 1 81 ? -18.590 -6.108 11.977 1.00 88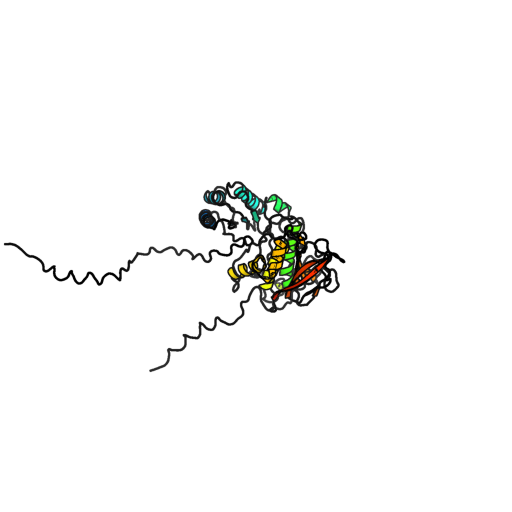.19 81 LEU A C 1
ATOM 593 O O . LEU A 1 81 ? -19.443 -6.357 11.130 1.00 88.19 81 LEU A O 1
ATOM 597 N N . GLU A 1 82 ? -18.927 -5.553 13.144 1.00 93.12 82 GLU A N 1
ATOM 598 C CA . GLU A 1 82 ? -20.301 -5.265 13.570 1.00 93.12 82 GLU A CA 1
ATOM 599 C C . GLU A 1 82 ? -20.415 -3.898 14.249 1.00 93.12 82 GLU A C 1
ATOM 601 O O . GLU A 1 82 ? -19.426 -3.339 14.719 1.00 93.12 82 GLU A O 1
ATOM 606 N N . ASP A 1 83 ? -21.637 -3.375 14.360 1.00 96.62 83 ASP A N 1
ATOM 607 C CA . ASP A 1 83 ? -21.861 -2.139 15.107 1.00 96.62 83 ASP A CA 1
ATOM 608 C C . ASP A 1 83 ? -21.589 -2.352 16.600 1.00 96.62 83 ASP A C 1
ATOM 610 O O . ASP A 1 83 ? -22.272 -3.108 17.298 1.00 96.62 83 ASP A O 1
ATOM 614 N N . LEU A 1 84 ? -20.587 -1.644 17.116 1.00 97.25 84 LEU A N 1
ATOM 615 C CA . LEU A 1 84 ? -20.289 -1.652 18.541 1.00 97.25 84 LEU A CA 1
ATOM 616 C C . LEU A 1 84 ? -21.343 -0.841 19.297 1.00 97.25 84 LEU A C 1
ATOM 618 O O . LEU A 1 84 ? -21.552 0.343 19.031 1.00 97.25 84 LEU A O 1
ATOM 622 N N . ASN A 1 85 ? -21.983 -1.464 20.283 1.00 96.06 85 ASN A N 1
ATOM 623 C CA . ASN A 1 85 ? -22.966 -0.816 21.136 1.00 96.06 85 ASN A CA 1
ATOM 624 C C . ASN A 1 85 ? -22.252 0.192 22.056 1.00 96.06 85 ASN A C 1
ATOM 626 O O . ASN A 1 85 ? -21.531 -0.220 22.971 1.00 96.06 85 ASN A O 1
ATOM 630 N N . PRO A 1 86 ? -22.485 1.509 21.905 1.00 93.44 86 PRO A N 1
ATOM 631 C CA . PRO A 1 86 ? -21.825 2.521 22.726 1.00 93.44 86 PRO A CA 1
ATOM 632 C C . PRO A 1 86 ? -22.228 2.439 24.205 1.00 93.44 86 PRO A C 1
ATOM 634 O O . PRO A 1 86 ? -21.558 3.010 25.062 1.00 93.44 86 PRO A O 1
ATOM 637 N N . ASN A 1 87 ? -23.312 1.739 24.543 1.00 95.44 87 ASN A N 1
ATOM 638 C CA . ASN A 1 87 ? -23.745 1.513 25.920 1.00 95.44 87 ASN A CA 1
ATOM 639 C C . ASN A 1 87 ? -23.156 0.247 26.542 1.00 95.44 87 ASN A C 1
ATOM 641 O O . ASN A 1 87 ? -23.329 0.045 27.740 1.00 95.44 87 ASN A O 1
ATOM 645 N N . ASN A 1 88 ? -22.423 -0.566 25.779 1.00 97.25 88 ASN A N 1
ATOM 646 C CA . ASN A 1 88 ? -21.718 -1.722 26.310 1.00 97.25 88 ASN A CA 1
ATOM 647 C C . ASN A 1 88 ? -20.538 -1.264 27.197 1.00 97.25 88 ASN A C 1
ATOM 649 O O . ASN A 1 88 ? -19.588 -0.655 26.686 1.00 97.25 88 ASN A O 1
ATOM 653 N N . PRO A 1 89 ? -20.551 -1.553 28.516 1.00 96.75 89 PRO A N 1
ATOM 654 C CA . PRO A 1 89 ? -19.485 -1.125 29.418 1.00 96.75 89 PRO A CA 1
ATOM 655 C C . PRO A 1 89 ? -18.117 -1.698 29.044 1.00 96.75 89 PRO A C 1
ATOM 657 O O . PRO A 1 89 ? -17.117 -1.009 29.223 1.00 96.75 89 PRO A O 1
ATOM 660 N N . ALA A 1 90 ? -18.059 -2.914 28.487 1.00 97.12 90 ALA A N 1
ATOM 661 C CA . ALA A 1 90 ? -16.804 -3.554 28.097 1.00 97.12 90 ALA A CA 1
ATOM 662 C C . ALA A 1 90 ? -16.155 -2.863 26.887 1.00 97.12 90 ALA A C 1
ATOM 664 O O . ALA A 1 90 ? -14.949 -2.637 26.885 1.00 97.12 90 ALA A O 1
ATOM 665 N N . VAL A 1 91 ? -16.950 -2.449 25.893 1.00 97.56 91 VAL A N 1
ATOM 666 C CA . VAL A 1 91 ? -16.455 -1.675 24.738 1.00 97.56 91 VAL A CA 1
ATOM 667 C C . VAL A 1 91 ? -15.912 -0.318 25.192 1.00 97.56 91 VAL A C 1
ATOM 669 O O . VAL A 1 91 ? -14.804 0.071 24.821 1.00 97.56 91 VAL A O 1
ATOM 672 N N . LYS A 1 92 ? -16.656 0.388 26.053 1.00 96.62 92 LYS A N 1
ATOM 673 C CA . LYS A 1 92 ? -16.194 1.646 26.662 1.00 96.62 92 LYS A CA 1
ATOM 674 C C . LYS A 1 92 ? -14.905 1.443 27.461 1.00 96.62 92 LYS A C 1
ATOM 676 O O . LYS A 1 92 ? -13.978 2.242 27.335 1.00 96.62 92 LYS A O 1
ATOM 681 N N . ALA A 1 93 ? -14.844 0.390 28.276 1.00 96.44 93 ALA A N 1
ATOM 682 C CA . ALA A 1 93 ? -13.680 0.068 29.094 1.00 96.44 93 ALA A CA 1
ATOM 683 C C . ALA A 1 93 ? -12.446 -0.234 28.239 1.00 96.44 93 ALA A C 1
ATOM 685 O O . ALA A 1 93 ? -11.374 0.276 28.558 1.00 96.44 93 ALA A O 1
ATOM 686 N N . LEU A 1 94 ? -12.589 -0.977 27.135 1.00 97.69 94 LEU A N 1
ATOM 687 C CA . LEU A 1 94 ? -11.502 -1.249 26.193 1.00 97.69 94 LEU A CA 1
ATOM 688 C C . LEU A 1 94 ? -10.854 0.051 25.721 1.00 97.69 94 LEU A C 1
ATOM 690 O O . LEU A 1 94 ? -9.674 0.276 25.991 1.00 97.69 94 LEU A O 1
ATOM 694 N N . PHE A 1 95 ? -11.629 0.940 25.094 1.00 98.06 95 PHE A N 1
ATOM 695 C CA . PHE A 1 95 ? -11.064 2.162 24.523 1.00 98.06 95 PHE A CA 1
ATOM 696 C C . PHE A 1 95 ? -10.543 3.123 25.599 1.00 98.06 95 PHE A C 1
ATOM 698 O O . PHE A 1 95 ? -9.552 3.806 25.359 1.00 98.06 95 PHE A O 1
ATOM 705 N N . ASN A 1 96 ? -11.161 3.169 26.788 1.00 98.00 96 ASN A N 1
ATOM 706 C CA . ASN A 1 96 ? -10.754 4.051 27.894 1.00 98.00 96 ASN A CA 1
ATOM 707 C C . ASN A 1 96 ? -9.582 3.541 28.737 1.00 98.00 96 ASN A C 1
ATOM 709 O O . ASN A 1 96 ? -8.990 4.327 29.477 1.00 98.00 96 ASN A O 1
ATOM 713 N N . SER A 1 97 ? -9.254 2.252 28.675 1.00 97.06 97 SER A N 1
ATOM 714 C CA . SER A 1 97 ? -8.149 1.672 29.452 1.00 97.06 97 SER A CA 1
ATOM 715 C C . SER A 1 97 ? -6.914 1.409 28.599 1.00 97.06 97 SER A C 1
ATOM 717 O O . SER A 1 97 ? -5.792 1.541 29.087 1.00 97.06 97 SER A O 1
ATOM 719 N N . VAL A 1 98 ? -7.110 1.105 27.317 1.00 96.56 98 VAL A N 1
ATOM 720 C CA . VAL A 1 98 ? -6.048 0.823 26.356 1.00 96.56 98 VAL A CA 1
ATOM 721 C C . VAL A 1 98 ? -5.983 1.959 25.340 1.00 96.56 98 VAL A C 1
ATOM 723 O O . VAL A 1 98 ? -7.007 2.388 24.826 1.00 96.56 98 VAL A O 1
ATOM 726 N N . ALA A 1 99 ? -4.782 2.455 25.037 1.00 95.81 99 ALA A N 1
ATOM 727 C CA . ALA A 1 99 ? -4.570 3.404 23.944 1.00 95.81 99 ALA A CA 1
ATOM 728 C C . ALA A 1 99 ? -4.533 2.650 22.606 1.00 95.81 99 ALA A C 1
ATOM 730 O O . ALA A 1 99 ? -3.460 2.303 22.117 1.00 95.81 99 ALA A O 1
ATOM 731 N N . VAL A 1 100 ? -5.709 2.338 22.058 1.00 96.12 100 VAL A N 1
ATOM 732 C CA . VAL A 1 100 ? -5.837 1.779 20.707 1.00 96.12 100 VAL A CA 1
ATOM 733 C C . VAL A 1 100 ? -5.377 2.842 19.712 1.00 96.12 100 VAL A C 1
ATOM 735 O O . VAL A 1 100 ? -5.803 3.994 19.797 1.00 96.12 100 VAL A O 1
ATOM 738 N N . THR A 1 101 ? -4.480 2.474 18.801 1.00 94.75 101 THR A N 1
ATOM 739 C CA . THR A 1 101 ? -3.915 3.378 17.793 1.00 94.75 101 THR A CA 1
ATOM 740 C C . THR A 1 101 ? -4.609 3.247 16.443 1.00 94.75 101 THR A C 1
ATOM 742 O O . THR A 1 101 ? -4.719 4.254 15.748 1.00 94.75 101 THR A O 1
ATOM 745 N N . HIS A 1 102 ? -5.140 2.066 16.107 1.00 94.25 102 HIS A N 1
ATOM 746 C CA . HIS A 1 102 ? -5.819 1.813 14.832 1.00 94.25 102 HIS A CA 1
ATOM 747 C C . HIS A 1 102 ? -7.135 1.051 15.023 1.00 94.25 102 HIS A C 1
ATOM 749 O O . HIS A 1 102 ? -7.228 0.118 15.820 1.00 94.25 102 HIS A O 1
ATOM 755 N N . VAL A 1 103 ? -8.158 1.444 14.275 1.00 95.88 103 VAL A N 1
ATOM 756 C CA . VAL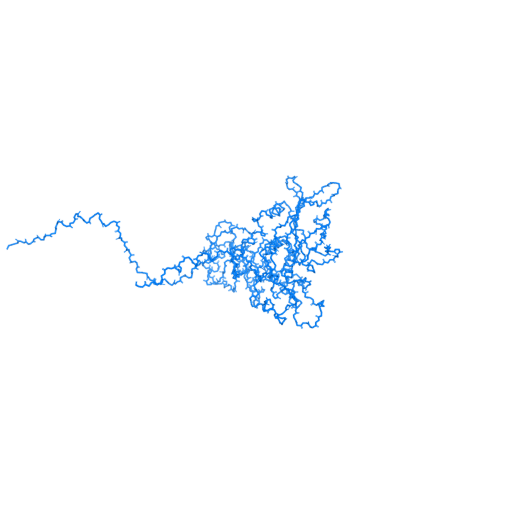 A 1 103 ? -9.468 0.796 14.237 1.00 95.88 103 VAL A CA 1
ATOM 757 C C . VAL A 1 103 ? -9.853 0.597 12.777 1.00 95.88 103 VAL A C 1
ATOM 759 O O . VAL A 1 103 ? -10.097 1.556 12.043 1.00 95.88 103 VAL A O 1
ATOM 762 N N . PHE A 1 104 ? -9.903 -0.666 12.383 1.00 93.56 104 PHE A N 1
ATOM 763 C CA . PHE A 1 104 ? -10.182 -1.136 11.037 1.00 93.56 104 PHE A CA 1
ATOM 764 C C . PHE A 1 104 ? -11.636 -1.597 10.968 1.00 93.56 104 PHE A C 1
ATOM 766 O O . PHE A 1 104 ? -11.971 -2.671 11.455 1.00 93.56 104 PHE A O 1
ATOM 773 N N . ALA A 1 105 ? -12.533 -0.768 10.439 1.00 93.19 105 ALA A N 1
ATOM 774 C CA . ALA A 1 105 ? -13.906 -1.197 10.208 1.00 93.19 105 ALA A CA 1
ATOM 775 C C . ALA A 1 105 ? -14.015 -1.998 8.908 1.00 93.19 105 ALA A C 1
ATOM 777 O O . ALA A 1 105 ? -13.382 -1.675 7.903 1.00 93.19 105 ALA A O 1
ATOM 778 N N . ASP A 1 106 ? -14.872 -3.004 8.930 1.00 89.12 106 ASP A N 1
ATOM 779 C CA . ASP A 1 106 ? -15.196 -3.823 7.774 1.00 89.12 106 ASP A CA 1
ATOM 780 C C . ASP A 1 106 ? -16.712 -3.856 7.568 1.00 89.12 106 ASP A C 1
ATOM 782 O O . ASP A 1 106 ? -17.405 -4.867 7.686 1.00 89.12 106 ASP A O 1
ATOM 786 N N . TYR A 1 107 ? -17.275 -2.668 7.375 1.00 90.31 107 TYR A N 1
ATOM 787 C CA . TYR A 1 107 ? -18.682 -2.523 7.054 1.00 90.31 107 TYR A CA 1
ATOM 788 C C . TYR A 1 107 ? -18.838 -2.548 5.536 1.00 90.31 107 TYR A C 1
ATOM 790 O O . TYR A 1 107 ? -18.601 -1.545 4.864 1.00 90.31 107 TYR A O 1
ATOM 798 N N . GLU A 1 108 ? -19.262 -3.693 5.005 1.00 80.75 108 GLU A N 1
ATOM 799 C CA . GLU A 1 108 ? -19.500 -3.873 3.565 1.00 80.75 108 GLU A CA 1
ATOM 800 C C . GLU A 1 108 ? -20.955 -3.583 3.145 1.00 80.75 108 GLU A C 1
ATOM 802 O O . GLU A 1 108 ? -21.253 -3.427 1.963 1.00 80.75 108 GLU A O 1
ATOM 807 N N . THR A 1 109 ? -21.889 -3.494 4.102 1.00 81.06 109 THR A N 1
ATOM 808 C CA . THR A 1 109 ? -23.328 -3.332 3.826 1.00 81.06 109 THR A CA 1
ATOM 809 C C . THR A 1 109 ? -24.012 -2.285 4.711 1.00 81.06 109 THR A C 1
ATOM 811 O O . THR A 1 109 ? -23.520 -1.883 5.775 1.00 81.06 109 THR A O 1
ATOM 814 N N . GLY A 1 110 ? -25.193 -1.844 4.263 1.00 89.31 110 GLY A N 1
ATOM 815 C CA . GLY A 1 110 ? -26.004 -0.830 4.936 1.00 89.31 110 GLY A CA 1
ATOM 816 C C . GLY A 1 110 ? -25.461 0.588 4.746 1.00 89.31 110 GLY A C 1
ATOM 817 O O . GLY A 1 110 ? -24.754 0.883 3.785 1.00 89.31 110 GLY A O 1
ATOM 818 N N . ASN A 1 111 ? -25.798 1.496 5.666 1.00 94.12 111 ASN A N 1
ATOM 819 C CA . ASN A 1 111 ? -25.303 2.875 5.633 1.00 94.12 111 ASN A CA 1
ATOM 820 C C . ASN A 1 111 ? -23.879 2.961 6.212 1.00 94.12 111 ASN A C 1
ATOM 822 O O . ASN A 1 111 ? -23.675 3.463 7.319 1.00 94.12 111 ASN A O 1
ATOM 826 N N . VAL A 1 112 ? -22.900 2.440 5.466 1.00 94.44 112 VAL A N 1
ATOM 827 C CA . VAL A 1 112 ? -21.484 2.358 5.871 1.00 94.44 112 VAL A CA 1
ATOM 828 C C . VAL A 1 112 ? -20.950 3.709 6.355 1.00 94.44 112 VAL A C 1
ATOM 830 O O . VAL A 1 112 ? -20.347 3.783 7.422 1.00 94.44 112 VAL A O 1
ATOM 833 N N . VAL A 1 113 ? -21.250 4.800 5.643 1.00 96.56 113 VAL A N 1
ATOM 834 C CA . VAL A 1 113 ? -20.805 6.159 5.999 1.00 96.56 113 VAL A CA 1
ATOM 835 C C . VAL A 1 113 ? -21.259 6.551 7.409 1.00 96.56 113 VAL A C 1
ATOM 837 O O . VAL A 1 113 ? -20.444 6.996 8.218 1.00 96.56 113 VAL A O 1
ATOM 840 N N . ALA A 1 114 ? -22.539 6.353 7.738 1.00 97.62 114 ALA A N 1
ATOM 841 C CA . ALA A 1 114 ? -23.062 6.668 9.067 1.00 97.62 114 ALA A CA 1
ATOM 842 C C . ALA A 1 114 ? -22.502 5.738 10.155 1.00 97.62 114 ALA A C 1
ATOM 844 O O . ALA A 1 114 ? -22.202 6.196 11.259 1.00 97.62 114 ALA A O 1
ATOM 845 N N . ARG A 1 115 ? -22.324 4.448 9.846 1.00 97.62 115 ARG A N 1
ATOM 846 C CA . ARG A 1 115 ? -21.773 3.452 10.780 1.00 97.62 115 ARG A CA 1
ATOM 847 C C . ARG A 1 115 ? -20.323 3.768 11.152 1.00 97.62 115 ARG A C 1
ATOM 849 O O . ARG A 1 115 ? -19.973 3.769 12.332 1.00 97.62 115 ARG A O 1
ATOM 856 N N . VAL A 1 116 ? -19.496 4.135 10.173 1.00 97.94 116 VAL A N 1
ATOM 857 C CA . VAL A 1 116 ? -18.113 4.582 10.410 1.00 97.94 116 VAL A CA 1
ATOM 858 C C . VAL A 1 116 ? -18.084 5.885 11.212 1.00 97.94 116 VAL A C 1
ATOM 860 O O . VAL A 1 116 ? -17.285 6.006 12.140 1.00 97.94 116 VAL A O 1
ATOM 863 N N . ALA A 1 117 ? -18.994 6.829 10.945 1.00 98.31 117 ALA A N 1
ATOM 864 C CA . ALA A 1 117 ? -19.095 8.060 11.733 1.00 98.31 117 ALA A CA 1
ATOM 865 C C . ALA A 1 117 ? -19.455 7.790 13.202 1.00 98.31 117 ALA A C 1
ATOM 867 O O . ALA A 1 117 ? -18.861 8.387 14.106 1.00 98.31 117 ALA A O 1
ATOM 868 N N . ALA A 1 118 ? -20.381 6.862 13.455 1.00 98.00 118 ALA A N 1
ATOM 869 C CA . ALA A 1 118 ? -20.731 6.430 14.805 1.00 98.00 118 ALA A CA 1
ATOM 870 C C . ALA A 1 118 ? -19.542 5.758 15.511 1.00 98.00 118 ALA A C 1
ATOM 872 O O . ALA A 1 118 ? -19.235 6.102 16.655 1.00 98.00 118 ALA A O 1
ATOM 873 N N . LEU A 1 119 ? -18.814 4.876 14.816 1.00 98.19 119 LEU A N 1
ATOM 874 C CA . LEU A 1 119 ? -17.599 4.249 15.338 1.00 98.19 119 LEU A CA 1
ATOM 875 C C . LEU A 1 119 ? -16.519 5.291 15.667 1.00 98.19 119 LEU A C 1
ATOM 877 O O . LEU A 1 119 ? -15.965 5.280 16.767 1.00 98.19 119 LEU A O 1
ATOM 881 N N . LYS A 1 120 ? -16.259 6.247 14.765 1.00 98.00 120 LYS A N 1
ATOM 882 C CA . LYS A 1 120 ? -15.309 7.342 15.008 1.00 98.00 120 LYS A CA 1
ATOM 883 C C . LYS A 1 120 ? -15.712 8.177 16.221 1.00 98.00 120 LYS A C 1
ATOM 885 O O . LYS A 1 120 ? -14.836 8.574 16.988 1.00 98.00 120 LYS A O 1
ATOM 890 N N . SER A 1 121 ? -17.006 8.445 16.402 1.00 98.19 121 SER A N 1
ATOM 891 C CA . SER A 1 121 ? -17.525 9.182 17.559 1.00 98.19 121 SER A CA 1
ATOM 892 C C . SER A 1 121 ? -17.320 8.409 18.864 1.00 98.19 121 SER A C 1
ATOM 894 O O . SER A 1 121 ? -16.800 8.976 19.825 1.00 98.19 121 SER A O 1
ATOM 896 N N . LEU A 1 122 ? -17.633 7.109 18.881 1.00 97.69 122 LEU A N 1
ATOM 897 C CA . LEU A 1 122 ? -17.407 6.226 20.028 1.00 97.69 122 LEU A CA 1
ATOM 898 C C . LEU A 1 122 ? -15.930 6.211 20.449 1.00 97.69 122 LEU A C 1
ATOM 900 O O . LEU A 1 122 ? -15.616 6.418 21.620 1.00 97.69 122 LEU A O 1
ATOM 904 N N . VAL A 1 123 ? -15.025 6.018 19.487 1.00 98.06 123 VAL A N 1
ATOM 905 C CA . VAL A 1 123 ? -13.575 6.022 19.725 1.00 98.06 123 VAL A CA 1
ATOM 906 C C . VAL A 1 123 ? -13.093 7.418 20.138 1.00 98.06 123 VAL A C 1
ATOM 908 O O . VAL A 1 123 ? -12.296 7.556 21.063 1.00 98.06 123 VAL A O 1
ATOM 911 N N . GLY A 1 124 ? -13.618 8.471 19.506 1.00 97.81 124 GLY A N 1
ATOM 912 C CA . GLY A 1 124 ? -13.295 9.871 19.791 1.00 97.81 124 GLY A CA 1
ATOM 913 C C . GLY A 1 124 ? -13.725 10.349 21.182 1.00 97.81 124 GLY A C 1
ATOM 914 O O . GLY A 1 124 ? -13.073 11.223 21.748 1.00 97.81 124 GLY A O 1
ATOM 915 N N . ALA A 1 125 ? -14.772 9.754 21.759 1.00 97.44 125 ALA A N 1
ATOM 916 C CA . ALA A 1 125 ? -15.223 10.025 23.125 1.00 97.44 125 ALA A CA 1
ATOM 917 C C . ALA A 1 125 ? -14.328 9.381 24.204 1.00 97.44 125 ALA A C 1
ATOM 919 O O . ALA A 1 125 ? -14.540 9.595 25.398 1.00 97.44 125 ALA A O 1
ATOM 920 N N . SER A 1 126 ? -13.340 8.578 23.803 1.00 97.81 126 SER A N 1
ATOM 921 C CA . SER A 1 126 ? -12.476 7.854 24.725 1.00 97.81 126 SER A CA 1
ATOM 922 C C . SER A 1 126 ? -11.415 8.730 25.403 1.00 97.81 126 SER A C 1
ATOM 924 O O . SER A 1 126 ? -10.844 9.639 24.807 1.00 97.81 126 SER A O 1
ATOM 926 N N . THR A 1 127 ? -11.041 8.397 26.640 1.00 97.00 127 THR A N 1
ATOM 927 C CA . THR A 1 127 ? -9.925 9.052 27.342 1.00 97.00 127 THR A CA 1
ATOM 928 C C . THR A 1 127 ? -8.542 8.630 26.835 1.00 97.00 127 THR A C 1
ATOM 930 O O . THR A 1 127 ? -7.615 9.441 26.884 1.00 97.00 127 THR A O 1
ATOM 933 N N . LYS A 1 128 ? -8.382 7.391 26.346 1.00 97.44 128 LYS A N 1
ATOM 934 C CA . LYS A 1 128 ? -7.088 6.843 25.892 1.00 97.44 128 LYS A CA 1
ATOM 935 C C . LYS A 1 128 ? -6.995 6.690 24.376 1.00 97.44 128 LYS A C 1
ATOM 937 O O . LYS A 1 128 ? -5.916 6.905 23.835 1.00 97.44 128 LYS A O 1
ATOM 942 N N . SER A 1 129 ? -8.102 6.385 23.699 1.00 97.94 129 SER A N 1
ATOM 943 C CA . SER A 1 129 ? -8.112 6.072 22.260 1.00 97.94 129 SER A CA 1
ATOM 944 C C . SER A 1 129 ? -8.640 7.199 21.359 1.00 97.94 129 SER A C 1
ATOM 946 O O . SER A 1 129 ? -8.772 7.001 20.157 1.00 97.94 129 SER A O 1
ATOM 948 N N . LYS A 1 130 ? -8.921 8.404 21.883 1.00 97.75 130 LYS A N 1
ATOM 949 C CA . LYS A 1 130 ? -9.492 9.525 21.093 1.00 97.75 130 LYS A CA 1
ATOM 950 C C . LYS A 1 130 ? -8.726 9.885 19.815 1.00 97.75 130 LYS A C 1
ATOM 952 O O . LYS A 1 130 ? -9.326 10.364 18.852 1.00 97.75 130 LYS A O 1
ATOM 957 N N . ASN A 1 131 ? -7.416 9.648 19.817 1.00 95.69 131 ASN A N 1
ATOM 958 C CA . ASN A 1 131 ? -6.517 9.956 18.707 1.00 95.69 131 ASN A CA 1
ATOM 959 C C . ASN A 1 131 ? -6.305 8.769 17.755 1.00 95.69 131 ASN A C 1
ATOM 961 O O . ASN A 1 131 ? -5.485 8.883 16.851 1.00 95.69 131 ASN A O 1
ATOM 965 N N . ALA A 1 132 ? -7.008 7.648 17.949 1.00 96.00 132 ALA A N 1
ATOM 966 C CA . ALA A 1 132 ? -6.881 6.499 17.067 1.00 96.00 132 ALA A CA 1
ATOM 967 C C . ALA A 1 132 ? -7.215 6.870 15.615 1.00 96.00 132 ALA A C 1
ATOM 969 O O . ALA A 1 132 ? -8.116 7.680 15.335 1.00 96.00 132 ALA A O 1
ATOM 970 N N . LEU A 1 133 ? -6.489 6.235 14.705 1.00 95.62 133 LEU A N 1
ATOM 971 C CA . LEU A 1 133 ? -6.780 6.191 13.286 1.00 95.62 133 LEU A CA 1
ATOM 972 C C . LEU A 1 133 ? -7.946 5.234 13.060 1.00 95.62 133 LEU A C 1
ATOM 974 O O . LEU A 1 133 ? -7.905 4.082 13.476 1.00 95.62 133 LEU A O 1
ATOM 978 N N . VAL A 1 134 ? -9.012 5.733 12.451 1.00 96.75 134 VAL A N 1
ATOM 979 C CA . VAL A 1 134 ? -10.241 4.994 12.182 1.00 96.75 134 VAL A CA 1
ATOM 980 C C . VAL A 1 134 ? -10.561 5.143 10.707 1.00 96.75 134 VAL A C 1
ATOM 982 O O . VAL A 1 134 ? -10.664 6.266 10.199 1.00 96.75 134 VAL A O 1
ATOM 985 N N . GLY A 1 135 ? -10.774 4.017 10.047 1.00 94.81 135 GLY A N 1
ATOM 986 C CA . GLY A 1 135 ? -11.297 3.980 8.692 1.00 94.81 135 GLY A CA 1
ATOM 987 C C . GLY A 1 135 ? -11.997 2.657 8.414 1.00 94.81 135 GLY A C 1
ATOM 988 O O . GLY A 1 135 ? -12.276 1.895 9.341 1.00 94.81 135 GLY A O 1
ATOM 989 N N . ASN A 1 136 ? -12.363 2.434 7.156 1.00 93.56 136 ASN A N 1
ATOM 990 C CA . ASN A 1 136 ? -13.197 1.310 6.743 1.00 93.56 136 ASN A CA 1
ATOM 991 C C . ASN A 1 136 ? -12.717 0.740 5.421 1.00 93.56 136 ASN A C 1
ATOM 993 O O . ASN A 1 136 ? -12.287 1.510 4.565 1.00 93.56 136 ASN A O 1
ATOM 997 N N . TYR A 1 137 ? -12.880 -0.564 5.228 1.00 88.69 137 TYR A N 1
ATOM 998 C CA . TYR A 1 137 ? -12.650 -1.207 3.940 1.00 88.69 137 TYR A CA 1
ATOM 999 C C . TYR A 1 137 ? -13.201 -0.382 2.758 1.00 88.69 137 TYR A C 1
ATOM 1001 O O . TYR A 1 137 ? -14.324 0.133 2.795 1.00 88.69 137 TYR A O 1
ATOM 1009 N N . ALA A 1 138 ? -12.370 -0.228 1.723 1.00 87.56 138 ALA A N 1
ATOM 1010 C CA . ALA A 1 138 ? -12.612 0.530 0.494 1.00 87.56 138 ALA A CA 1
ATOM 1011 C C . ALA A 1 138 ? -12.883 2.042 0.650 1.00 87.56 138 ALA A C 1
ATOM 1013 O O . ALA A 1 138 ? -13.037 2.731 -0.364 1.00 87.56 138 ALA A O 1
ATOM 1014 N N . LEU A 1 139 ? -12.926 2.582 1.872 1.00 91.38 139 LEU A N 1
ATOM 1015 C CA . LEU A 1 139 ? -13.245 3.981 2.138 1.00 91.38 139 LEU A CA 1
ATOM 1016 C C . LEU A 1 139 ? -11.971 4.832 2.075 1.00 91.38 139 LEU A C 1
ATOM 1018 O O . LEU A 1 139 ? -11.164 4.863 3.005 1.00 91.38 139 LEU A O 1
ATOM 1022 N N . ALA A 1 140 ? -11.809 5.555 0.969 1.00 91.44 140 ALA A N 1
ATOM 1023 C CA . ALA A 1 140 ? -10.645 6.390 0.695 1.00 91.44 140 ALA A CA 1
ATOM 1024 C C . ALA A 1 140 ? -11.063 7.784 0.181 1.00 91.44 140 ALA A C 1
ATOM 1026 O O . ALA A 1 140 ? -12.151 7.934 -0.377 1.00 91.44 140 ALA A O 1
ATOM 1027 N N . PRO A 1 141 ? -10.223 8.824 0.339 1.00 91.38 141 PRO A N 1
ATOM 1028 C CA . PRO A 1 141 ? -10.529 10.203 -0.047 1.00 91.38 141 PRO A CA 1
ATOM 1029 C C . PRO A 1 141 ? -10.413 10.455 -1.564 1.00 91.38 141 PRO A C 1
ATOM 1031 O O . PRO A 1 141 ? -9.968 11.522 -1.983 1.00 91.38 141 PRO A O 1
ATOM 1034 N N . LEU A 1 142 ? -10.803 9.491 -2.400 1.00 88.25 142 LEU A N 1
ATOM 1035 C CA . LEU A 1 142 ? -10.735 9.609 -3.855 1.00 88.25 142 LEU A CA 1
ATOM 1036 C C . LEU A 1 142 ? -11.908 10.452 -4.369 1.00 88.25 142 LEU A C 1
ATOM 1038 O O . LEU A 1 142 ? -13.074 10.079 -4.253 1.00 88.25 142 LEU A O 1
ATOM 1042 N N . ASN A 1 143 ? -11.613 11.623 -4.930 1.00 76.44 143 ASN A N 1
ATOM 1043 C CA . ASN A 1 143 ? -12.631 12.482 -5.531 1.00 76.44 143 ASN A CA 1
ATOM 1044 C C . ASN A 1 143 ? -12.896 12.049 -6.983 1.00 76.44 143 ASN A C 1
ATOM 1046 O O . ASN A 1 143 ? -11.964 11.991 -7.781 1.00 76.44 143 ASN A O 1
ATOM 1050 N N . GLY A 1 144 ? -14.161 11.828 -7.349 1.00 73.06 144 GLY A N 1
ATOM 1051 C CA . GLY A 1 144 ? -14.565 11.539 -8.731 1.00 73.06 144 GLY A CA 1
ATOM 1052 C C . GLY A 1 144 ? -14.591 10.048 -9.086 1.00 73.06 144 GLY A C 1
ATOM 1053 O O . GLY A 1 144 ? -14.853 9.210 -8.228 1.00 73.06 144 GLY A O 1
ATOM 1054 N N . SER A 1 145 ? -14.377 9.730 -10.368 1.00 68.69 145 SER A N 1
ATOM 1055 C CA . SER A 1 145 ? -14.313 8.354 -10.870 1.00 68.69 145 SER A CA 1
ATOM 1056 C C . SER A 1 145 ? -12.928 7.771 -10.600 1.00 68.69 145 SER A C 1
ATOM 1058 O O . SER A 1 145 ? -11.970 8.161 -11.268 1.00 68.69 145 SER A O 1
ATOM 1060 N N . ASP A 1 146 ? -12.818 6.849 -9.646 1.00 79.31 146 ASP A N 1
ATOM 1061 C CA . ASP A 1 146 ? -11.623 6.025 -9.466 1.00 79.31 146 ASP A CA 1
ATOM 1062 C C . ASP A 1 146 ? -11.321 5.286 -10.789 1.00 79.31 146 ASP A C 1
ATOM 1064 O O . ASP A 1 146 ? -12.068 4.381 -11.175 1.00 79.31 146 ASP A O 1
ATOM 1068 N N . PRO A 1 147 ? -10.257 5.664 -11.527 1.00 77.00 147 PRO A N 1
ATOM 1069 C CA . PRO A 1 147 ? -9.945 5.085 -12.822 1.00 77.00 147 PRO A CA 1
ATOM 1070 C C . PRO A 1 147 ? -9.323 3.692 -12.686 1.00 77.00 147 PRO A C 1
ATOM 1072 O O . PRO A 1 147 ? -8.858 3.145 -13.672 1.00 77.00 147 PRO A O 1
ATOM 1075 N N . THR A 1 148 ? -9.267 3.109 -11.493 1.00 79.50 148 THR A N 1
ATOM 1076 C CA . THR A 1 148 ? -8.884 1.704 -11.309 1.00 79.50 148 THR A CA 1
ATOM 1077 C C . THR A 1 148 ? -10.100 0.796 -11.144 1.00 79.50 148 THR A C 1
ATOM 1079 O O . THR A 1 148 ? -9.953 -0.427 -11.154 1.00 79.50 148 THR A O 1
ATOM 1082 N N . ARG A 1 149 ? -11.309 1.379 -11.068 1.00 77.75 149 ARG A N 1
ATOM 1083 C CA . ARG A 1 149 ? -12.583 0.661 -10.962 1.00 77.75 149 ARG A CA 1
ATOM 1084 C C . ARG A 1 149 ? -13.318 0.558 -12.310 1.00 77.75 149 ARG A C 1
ATOM 1086 O O . ARG A 1 149 ? -13.101 1.406 -13.190 1.00 77.75 149 ARG A O 1
ATOM 1093 N N . PRO A 1 150 ? -14.177 -0.464 -12.499 1.00 71.88 150 PRO A N 1
ATOM 1094 C CA . PRO A 1 150 ? -15.041 -0.571 -13.670 1.00 71.88 150 PRO A CA 1
ATOM 1095 C C . PRO A 1 150 ? -16.022 0.610 -13.772 1.00 71.88 150 PRO A C 1
ATOM 1097 O O . PRO A 1 150 ? -16.475 1.129 -12.742 1.00 71.88 150 PRO A O 1
ATOM 1100 N N . PRO A 1 151 ? -16.420 1.018 -14.990 1.00 71.38 151 PRO A N 1
ATOM 1101 C CA . PRO A 1 151 ? -17.511 1.966 -15.184 1.00 71.38 151 PRO A CA 1
ATOM 1102 C C . PRO A 1 151 ? -18.777 1.522 -14.442 1.00 71.38 151 PRO A C 1
ATOM 1104 O O . PRO A 1 151 ? -19.119 0.344 -14.422 1.00 71.38 151 PRO A O 1
ATOM 1107 N N . GLY A 1 152 ? -19.476 2.466 -13.809 1.00 71.25 152 GLY A N 1
ATOM 1108 C CA . GLY A 1 152 ? -20.697 2.177 -13.046 1.00 71.25 152 GLY A CA 1
ATOM 1109 C C . GLY A 1 152 ? -20.475 1.660 -11.618 1.00 71.25 152 GLY A C 1
ATOM 1110 O O . GLY A 1 152 ? -21.426 1.657 -10.842 1.00 71.25 152 GLY A O 1
ATOM 1111 N N . ASN A 1 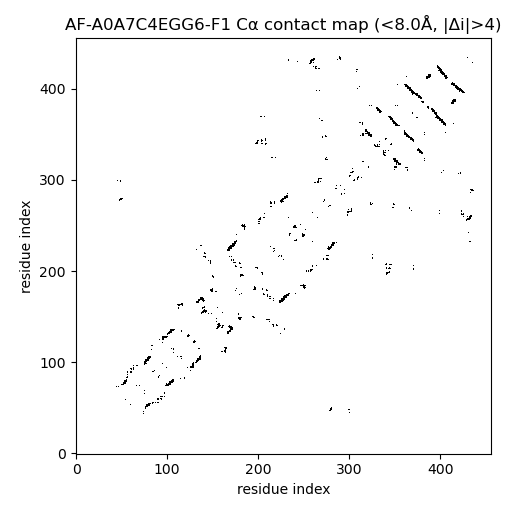153 ? -19.241 1.321 -11.226 1.00 72.75 153 ASN A N 1
ATOM 1112 C CA . ASN A 1 153 ? -18.878 1.025 -9.836 1.00 72.75 153 ASN A CA 1
ATOM 1113 C C . ASN A 1 153 ? -17.846 2.046 -9.319 1.00 72.75 153 ASN A C 1
ATOM 1115 O O . ASN A 1 153 ? -16.661 1.731 -9.220 1.00 72.75 153 ASN A O 1
ATOM 1119 N N . PRO A 1 154 ? -18.256 3.281 -8.976 1.00 72.25 154 PRO A N 1
ATOM 1120 C CA . PRO A 1 154 ? -17.320 4.301 -8.504 1.00 72.25 154 PRO A CA 1
ATOM 1121 C C . PRO A 1 154 ? -16.741 4.003 -7.109 1.00 72.25 154 PRO A C 1
ATOM 1123 O O . PRO A 1 154 ? -15.785 4.660 -6.706 1.00 72.25 154 PRO A O 1
ATOM 1126 N N . GLY A 1 155 ? -17.285 3.026 -6.372 1.00 82.56 155 GLY A N 1
ATOM 1127 C CA . GLY A 1 155 ? -16.957 2.815 -4.963 1.00 82.56 155 GLY A CA 1
ATOM 1128 C C . GLY A 1 155 ? -17.381 3.995 -4.081 1.00 82.56 155 GLY A C 1
ATOM 1129 O O . GLY A 1 155 ? -18.305 4.738 -4.415 1.00 82.56 155 GLY A O 1
ATOM 1130 N N . PHE A 1 156 ? -16.706 4.165 -2.941 1.00 87.69 156 PHE A N 1
ATOM 1131 C CA . PHE A 1 156 ? -16.903 5.328 -2.076 1.00 87.69 156 PHE A CA 1
ATOM 1132 C C . PHE A 1 156 ? -16.260 6.579 -2.672 1.00 87.69 156 PHE A C 1
ATOM 1134 O O . PHE A 1 156 ? -15.119 6.547 -3.132 1.00 87.69 156 PHE A O 1
ATOM 1141 N N . SER A 1 157 ? -16.969 7.701 -2.592 1.00 89.56 157 SER A N 1
ATOM 1142 C CA . SER A 1 157 ? -16.445 9.002 -2.999 1.00 89.56 157 SER A CA 1
ATOM 1143 C C . SER A 1 157 ? -15.652 9.685 -1.879 1.00 89.56 157 SER A C 1
ATOM 1145 O O . SER A 1 157 ? -15.826 9.415 -0.688 1.00 89.56 157 SER A O 1
ATOM 1147 N N . GLY A 1 158 ? -14.852 10.692 -2.233 1.00 90.31 158 GLY A N 1
ATOM 1148 C CA . GLY A 1 158 ? -14.206 11.571 -1.256 1.00 90.31 158 GLY A CA 1
ATOM 1149 C C . GLY A 1 158 ? -15.206 12.315 -0.355 1.00 90.31 158 GLY A C 1
ATOM 1150 O O . GLY A 1 158 ? -14.889 12.636 0.794 1.00 90.31 158 GLY A O 1
ATOM 1151 N N . THR A 1 159 ? -16.441 12.526 -0.825 1.00 93.00 159 THR A N 1
ATOM 1152 C CA . THR A 1 159 ? -17.548 13.037 -0.002 1.00 93.00 159 THR A CA 1
ATOM 1153 C C . THR A 1 159 ? -17.969 12.022 1.055 1.00 93.00 159 THR A C 1
ATOM 1155 O O . THR A 1 159 ? -18.122 12.397 2.218 1.00 93.00 159 THR A O 1
ATOM 1158 N N . ASP A 1 160 ? -18.092 10.744 0.695 1.00 94.19 160 ASP A N 1
ATOM 1159 C CA . ASP A 1 160 ? -18.412 9.666 1.637 1.00 94.19 160 ASP A CA 1
ATOM 1160 C C . ASP A 1 160 ? -17.324 9.531 2.702 1.00 94.19 160 ASP A C 1
ATOM 1162 O O . ASP A 1 160 ? -17.629 9.491 3.895 1.00 94.19 160 ASP A O 1
ATOM 1166 N N . TYR A 1 161 ? -16.052 9.591 2.295 1.00 94.62 161 TYR A N 1
ATOM 1167 C CA . TYR A 1 161 ? -14.913 9.627 3.214 1.00 94.62 161 TYR A CA 1
ATOM 1168 C C . TYR A 1 161 ? -14.984 10.818 4.187 1.00 94.62 161 TYR A C 1
ATOM 1170 O O . TYR A 1 161 ? -14.771 10.683 5.390 1.00 94.62 161 TYR A O 1
ATOM 1178 N N . LYS A 1 162 ? -15.323 12.017 3.700 1.00 94.81 162 LYS A N 1
ATOM 1179 C CA . LYS A 1 162 ? -15.464 13.205 4.560 1.00 94.81 162 LYS A CA 1
ATOM 1180 C C . LYS A 1 162 ? -16.667 13.102 5.505 1.00 94.81 162 LYS A C 1
ATOM 1182 O O . LYS A 1 162 ? -16.608 13.579 6.646 1.00 94.81 162 LYS A O 1
ATOM 1187 N N . ASN A 1 163 ? -17.770 12.526 5.037 1.00 96.69 163 ASN A N 1
ATOM 1188 C CA . ASN A 1 163 ? -19.006 12.389 5.802 1.00 96.69 163 ASN A CA 1
ATOM 1189 C C . ASN A 1 163 ? -18.895 11.314 6.884 1.00 96.69 163 ASN A C 1
ATOM 1191 O O . ASN A 1 163 ? -19.430 11.511 7.974 1.00 96.69 163 ASN A O 1
ATOM 1195 N N . SER A 1 164 ? -18.125 10.255 6.629 1.00 96.81 164 SER A N 1
ATOM 1196 C CA . SER A 1 164 ? -17.860 9.181 7.590 1.00 96.81 164 SER A CA 1
ATOM 1197 C C . SER A 1 164 ? -16.997 9.618 8.772 1.00 96.81 164 SER A C 1
ATOM 1199 O O . SER A 1 164 ? -16.901 8.903 9.763 1.00 96.81 164 SER A O 1
ATOM 1201 N N . LYS A 1 165 ? -16.342 10.784 8.680 1.00 97.12 165 LYS A N 1
ATOM 1202 C CA . LYS A 1 165 ? -15.372 11.281 9.672 1.00 97.12 165 LYS A CA 1
ATOM 1203 C C . LYS A 1 165 ? -14.160 10.362 9.865 1.00 97.12 165 LYS A C 1
ATOM 1205 O O . LYS A 1 165 ? -13.419 10.557 10.831 1.00 97.12 165 LYS A O 1
ATOM 1210 N N . ALA A 1 166 ? -13.939 9.411 8.957 1.00 95.88 166 ALA A N 1
ATOM 1211 C CA . ALA A 1 166 ? -12.717 8.625 8.926 1.00 95.88 166 ALA A CA 1
ATOM 1212 C C . ALA A 1 166 ? -11.495 9.555 8.850 1.00 95.88 166 ALA A C 1
ATOM 1214 O O . ALA A 1 166 ? -11.504 10.596 8.184 1.00 95.88 166 ALA A O 1
ATOM 1215 N N . ASN A 1 167 ? -10.447 9.193 9.583 1.00 95.19 167 ASN A N 1
ATOM 1216 C CA . ASN A 1 167 ? -9.168 9.907 9.620 1.00 95.19 167 ASN A CA 1
ATOM 1217 C C . ASN A 1 167 ? -8.001 9.040 9.134 1.00 95.19 167 ASN A C 1
ATOM 1219 O O . ASN A 1 167 ? -6.855 9.464 9.244 1.00 95.19 167 ASN A O 1
ATOM 1223 N N . MET A 1 168 ? -8.312 7.866 8.595 1.00 94.00 168 MET A N 1
ATOM 1224 C CA . MET A 1 168 ? -7.401 6.956 7.921 1.00 94.00 168 MET A CA 1
ATOM 1225 C C . MET A 1 168 ? -8.056 6.511 6.619 1.00 94.00 168 MET A C 1
ATOM 1227 O O . MET A 1 168 ? -9.224 6.118 6.630 1.00 94.00 168 MET A O 1
ATOM 1231 N N . ALA A 1 169 ? -7.324 6.596 5.512 1.00 92.50 169 ALA A N 1
ATOM 1232 C CA . ALA A 1 169 ? -7.754 5.997 4.259 1.00 92.50 169 ALA A CA 1
ATOM 1233 C C . ALA A 1 169 ? -7.432 4.500 4.259 1.00 92.50 169 ALA A C 1
ATOM 1235 O O . ALA A 1 169 ? -6.392 4.065 4.755 1.00 92.50 169 ALA A O 1
ATOM 1236 N N . ASN A 1 170 ? -8.376 3.715 3.757 1.00 89.69 170 ASN A N 1
ATOM 1237 C CA . ASN A 1 170 ? -8.308 2.262 3.750 1.00 89.69 170 ASN A CA 1
ATOM 1238 C C . ASN A 1 170 ? -8.807 1.748 2.403 1.00 89.69 170 ASN A C 1
ATOM 1240 O O . ASN A 1 170 ? -9.799 1.026 2.296 1.00 89.69 170 ASN A O 1
ATOM 1244 N N . GLU A 1 171 ? -8.139 2.184 1.344 1.00 88.69 171 GLU A N 1
ATOM 1245 C CA . GLU A 1 171 ? -8.410 1.707 0.004 1.00 88.69 171 GLU A CA 1
ATOM 1246 C C . GLU A 1 171 ? -8.298 0.182 -0.064 1.00 88.69 171 GLU A C 1
ATOM 1248 O O . GLU A 1 171 ? -7.395 -0.443 0.493 1.00 88.69 171 GLU A O 1
ATOM 1253 N N . SER A 1 172 ? -9.256 -0.427 -0.753 1.00 84.38 172 SER A N 1
ATOM 1254 C CA . SER A 1 172 ? -9.218 -1.845 -1.074 1.00 84.38 172 SER A CA 1
ATOM 1255 C C . SER A 1 172 ? -8.202 -2.032 -2.194 1.00 84.38 172 SER A C 1
ATOM 1257 O O . SER A 1 172 ? -8.442 -1.530 -3.291 1.00 84.38 172 SER A O 1
ATOM 1259 N N . LEU A 1 173 ? -7.109 -2.746 -1.940 1.00 83.00 173 LEU A N 1
ATOM 1260 C CA . LEU A 1 173 ? -6.072 -3.079 -2.923 1.00 83.00 173 LEU A CA 1
ATOM 1261 C C . LEU A 1 173 ? -6.107 -4.548 -3.339 1.00 83.00 173 LEU A C 1
ATOM 1263 O O . LEU A 1 173 ? -5.104 -5.085 -3.787 1.00 83.00 173 LEU A O 1
ATOM 1267 N N . TYR A 1 174 ? -7.267 -5.192 -3.194 1.00 71.38 174 TYR A N 1
ATOM 1268 C CA . TYR A 1 174 ? -7.444 -6.606 -3.488 1.00 71.38 174 TYR A CA 1
ATOM 1269 C C . TYR A 1 174 ? -7.149 -6.940 -4.965 1.00 71.38 174 TYR A C 1
ATOM 1271 O O . TYR A 1 174 ? -7.968 -6.599 -5.826 1.00 71.38 174 TYR A O 1
ATOM 1279 N N . PRO A 1 175 ? -6.045 -7.645 -5.284 1.00 61.78 175 PRO A N 1
ATOM 1280 C CA . PRO A 1 175 ? -5.785 -8.094 -6.643 1.00 61.78 175 PRO A CA 1
ATOM 1281 C C . PRO A 1 175 ? -6.900 -9.057 -7.068 1.00 61.78 175 PRO A C 1
ATOM 1283 O O . PRO A 1 175 ? -7.038 -10.134 -6.495 1.00 61.78 175 PRO A O 1
ATOM 1286 N N . GLY A 1 176 ? -7.721 -8.669 -8.047 1.00 54.66 176 GLY A N 1
ATOM 1287 C CA . GLY A 1 176 ? -8.777 -9.533 -8.593 1.00 54.66 176 GLY A CA 1
ATOM 1288 C C . GLY A 1 176 ? -10.148 -9.376 -7.939 1.00 54.66 176 GLY A C 1
ATOM 1289 O O . GLY A 1 176 ? -11.078 -10.107 -8.274 1.00 54.66 176 GLY A O 1
ATOM 1290 N N . GLY A 1 177 ? -10.312 -8.405 -7.038 1.00 59.69 177 GLY A N 1
ATOM 1291 C CA . GLY A 1 177 ? -11.635 -8.019 -6.558 1.00 59.69 177 GLY A CA 1
ATOM 1292 C C . GLY A 1 177 ? -12.524 -7.505 -7.690 1.00 59.69 177 GLY A C 1
ATOM 1293 O O . GLY A 1 177 ? -12.045 -6.839 -8.605 1.00 59.69 177 GLY A O 1
ATOM 1294 N N . ARG A 1 178 ? -13.839 -7.742 -7.591 1.00 58.41 178 ARG A N 1
ATOM 1295 C CA . ARG A 1 178 ? -14.849 -7.195 -8.524 1.00 58.41 178 ARG A CA 1
ATOM 1296 C C . ARG A 1 178 ? -14.807 -5.662 -8.626 1.00 58.41 178 ARG A C 1
ATOM 1298 O O . ARG A 1 178 ? -15.293 -5.073 -9.585 1.00 58.41 178 ARG A O 1
ATOM 1305 N N . ASP A 1 179 ? -14.232 -5.028 -7.613 1.00 64.00 179 ASP A N 1
ATOM 1306 C CA . ASP A 1 179 ? -14.037 -3.590 -7.531 1.00 64.00 179 ASP A CA 1
ATOM 1307 C C . ASP A 1 179 ? -12.967 -3.043 -8.475 1.00 64.00 179 ASP A C 1
ATOM 1309 O O . ASP A 1 179 ? -12.961 -1.841 -8.713 1.00 64.00 179 ASP A O 1
ATOM 1313 N N . PHE A 1 180 ? -12.080 -3.874 -9.019 1.00 69.94 180 PHE A N 1
ATOM 1314 C CA . PHE A 1 180 ? -11.070 -3.446 -9.982 1.00 69.94 180 PHE A CA 1
ATOM 1315 C C . PHE A 1 180 ? -11.533 -3.680 -11.411 1.00 69.94 180 PHE A C 1
ATOM 1317 O O . PHE A 1 180 ? -12.364 -4.550 -11.670 1.00 69.94 180 PHE A O 1
ATOM 1324 N N . ARG A 1 181 ? -11.001 -2.887 -12.350 1.00 66.69 181 ARG A N 1
ATOM 1325 C CA . ARG A 1 181 ? -11.210 -3.111 -13.784 1.00 66.69 181 ARG A CA 1
ATOM 1326 C C . ARG A 1 181 ? -10.756 -4.521 -14.148 1.00 66.69 181 ARG A C 1
ATOM 1328 O O . ARG A 1 181 ? -9.573 -4.765 -14.347 1.00 66.69 181 ARG A O 1
ATOM 1335 N N . ASN A 1 182 ? -11.711 -5.427 -14.274 1.00 56.19 182 ASN A N 1
ATOM 1336 C CA . ASN A 1 182 ? -11.535 -6.667 -15.008 1.00 56.19 182 ASN A CA 1
ATOM 1337 C C . ASN A 1 182 ? -12.083 -6.468 -16.425 1.00 56.19 182 ASN A C 1
ATOM 1339 O O . ASN A 1 182 ? -12.970 -5.630 -16.613 1.00 56.19 182 ASN A O 1
ATOM 1343 N N . PRO A 1 183 ? -11.566 -7.184 -17.433 1.00 52.03 183 PRO A N 1
ATOM 1344 C CA . PRO A 1 183 ? -12.281 -7.318 -18.696 1.00 52.03 183 PRO A CA 1
ATOM 1345 C C . PRO A 1 183 ? -13.672 -7.915 -18.428 1.00 52.03 183 PRO A C 1
ATOM 1347 O O . PRO A 1 183 ? -13.802 -8.832 -17.625 1.00 52.03 183 PRO A O 1
ATOM 1350 N N . ASP A 1 184 ? -14.705 -7.340 -19.037 1.00 48.84 184 ASP A N 1
ATOM 1351 C CA . ASP A 1 184 ? -16.096 -7.794 -18.924 1.00 48.84 184 ASP A CA 1
ATOM 1352 C C . ASP A 1 184 ? -16.406 -8.839 -20.006 1.00 48.84 184 ASP A C 1
ATOM 1354 O O . ASP A 1 184 ? -16.076 -8.606 -21.176 1.00 48.84 184 ASP A O 1
ATOM 1358 N N . PRO A 1 185 ? -17.016 -9.983 -19.648 1.00 45.12 185 PRO A N 1
ATOM 1359 C CA . PRO A 1 185 ? -17.411 -11.023 -20.599 1.00 45.12 185 PRO A CA 1
ATOM 1360 C C . PRO A 1 185 ? -18.634 -10.694 -21.458 1.00 45.12 185 PRO A C 1
ATOM 1362 O O . PRO A 1 185 ? -18.781 -11.291 -22.523 1.00 45.12 185 PRO A O 1
ATOM 1365 N N . ASP A 1 186 ? -19.522 -9.795 -21.030 1.00 43.91 186 ASP A N 1
ATOM 1366 C CA . ASP A 1 186 ? -20.873 -9.695 -21.605 1.00 43.91 186 ASP A CA 1
ATOM 1367 C C . ASP A 1 186 ? -20.969 -8.693 -22.773 1.00 43.91 186 ASP A C 1
ATOM 1369 O O . ASP A 1 186 ? -22.044 -8.450 -23.329 1.00 43.91 186 ASP A O 1
ATOM 1373 N N . GLY A 1 187 ? -19.838 -8.118 -23.193 1.00 42.44 187 GLY A N 1
ATOM 1374 C CA . GLY A 1 187 ? -19.752 -7.216 -24.339 1.00 42.44 187 GLY A CA 1
ATOM 1375 C C . GLY A 1 187 ? -19.373 -7.941 -25.638 1.00 42.44 187 GLY A C 1
ATOM 1376 O O . GLY A 1 187 ? -18.229 -8.379 -25.768 1.00 42.44 187 GLY A O 1
ATOM 1377 N N . PRO A 1 188 ? -20.252 -8.018 -26.657 1.00 34.06 188 PRO A N 1
ATOM 1378 C CA . PRO A 1 188 ? -19.887 -8.536 -27.968 1.00 34.06 188 PRO A CA 1
ATOM 1379 C C . PRO A 1 188 ? -19.090 -7.462 -28.717 1.00 34.06 188 PRO A C 1
ATOM 1381 O O . PRO A 1 188 ? -19.642 -6.659 -29.468 1.00 34.06 188 PRO A O 1
ATOM 1384 N N . GLY A 1 189 ? -17.779 -7.411 -28.503 1.00 37.97 189 GLY A N 1
ATOM 1385 C CA . GLY A 1 189 ? -16.909 -6.520 -29.257 1.00 37.97 189 GLY A CA 1
ATOM 1386 C C . GLY A 1 189 ? -15.432 -6.895 -29.138 1.00 37.97 189 GLY A C 1
ATOM 1387 O O . GLY A 1 189 ? -15.025 -7.436 -28.111 1.00 37.97 189 GLY A O 1
ATOM 1388 N N . PRO A 1 190 ? -14.602 -6.599 -30.161 1.00 36.97 190 PRO A N 1
ATOM 1389 C CA . PRO A 1 190 ? -13.151 -6.512 -29.962 1.00 36.97 190 PRO A CA 1
ATOM 1390 C C . PRO A 1 190 ? -12.868 -5.530 -28.817 1.00 36.97 190 PRO A C 1
ATOM 1392 O O . PRO A 1 190 ? -13.745 -4.732 -28.522 1.00 36.97 190 PRO A O 1
ATOM 1395 N N . MET A 1 191 ? -11.685 -5.565 -28.188 1.00 43.19 191 MET A N 1
ATOM 1396 C CA . MET A 1 191 ? -11.264 -4.666 -27.091 1.00 43.19 191 MET A CA 1
ATOM 1397 C C . MET A 1 191 ? -11.544 -3.175 -27.396 1.00 43.19 191 MET A C 1
ATOM 1399 O O . MET A 1 191 ? -10.661 -2.418 -27.793 1.00 43.19 191 MET A O 1
ATOM 1403 N N . THR A 1 192 ? -12.786 -2.723 -27.258 1.00 35.66 192 THR A N 1
ATOM 1404 C CA . THR A 1 192 ? -13.216 -1.374 -27.605 1.00 35.66 192 THR A CA 1
ATOM 1405 C C . THR A 1 192 ? -13.398 -0.638 -26.304 1.00 35.66 192 THR A C 1
ATOM 1407 O O . THR A 1 192 ? -14.362 -0.909 -25.600 1.00 35.66 192 THR A O 1
ATOM 1410 N N . ALA A 1 193 ? -12.438 0.236 -25.993 1.00 37.44 193 ALA A N 1
ATOM 1411 C CA . ALA A 1 193 ? -12.564 1.572 -25.391 1.00 37.44 193 ALA A CA 1
ATOM 1412 C C . ALA A 1 193 ? -13.634 1.859 -24.300 1.00 37.44 193 ALA A C 1
ATOM 1414 O O . ALA A 1 193 ? -13.880 3.025 -24.004 1.00 37.44 193 ALA A O 1
ATOM 1415 N N . ASN A 1 194 ? -14.230 0.855 -23.657 1.00 38.25 194 ASN A N 1
ATOM 1416 C CA . ASN A 1 194 ? -15.393 0.991 -22.774 1.00 38.25 194 ASN A CA 1
ATOM 1417 C C . ASN A 1 194 ? -15.041 0.779 -21.290 1.00 38.25 194 ASN A C 1
ATOM 1419 O O . ASN A 1 194 ? -15.873 0.345 -20.506 1.00 38.25 194 ASN A O 1
ATOM 1423 N N . GLY A 1 195 ? -13.816 1.130 -20.881 1.00 48.16 195 GLY A N 1
ATOM 1424 C CA . GLY A 1 195 ? -13.445 1.232 -19.462 1.00 48.16 195 GLY A CA 1
ATOM 1425 C C . GLY A 1 195 ? -12.977 -0.058 -18.780 1.00 48.16 195 GLY A C 1
ATOM 1426 O O . GLY A 1 195 ? -12.936 -0.115 -17.553 1.00 48.16 195 GLY A O 1
ATOM 1427 N N . TYR A 1 196 ? -12.579 -1.062 -19.555 1.00 60.97 196 TYR A N 1
ATOM 1428 C CA . TYR A 1 196 ? -11.940 -2.285 -19.062 1.00 60.97 196 TYR A CA 1
ATOM 1429 C C . TYR A 1 196 ? -10.420 -2.128 -18.942 1.00 60.97 196 TYR A C 1
ATOM 1431 O O . TYR A 1 196 ? -9.854 -1.175 -19.482 1.00 60.97 196 TYR A O 1
ATOM 1439 N N . SER A 1 197 ? -9.760 -3.035 -18.209 1.00 68.12 197 SER A N 1
ATOM 1440 C CA . SER A 1 197 ? -8.296 -3.007 -18.095 1.00 68.12 197 SER A CA 1
ATOM 1441 C C . SER A 1 197 ? -7.655 -3.187 -19.470 1.00 68.12 197 SER A C 1
ATOM 1443 O O . SER A 1 197 ? -8.080 -4.033 -20.256 1.00 68.12 197 SER A O 1
ATOM 1445 N N . THR A 1 198 ? -6.634 -2.383 -19.752 1.00 73.50 198 THR A N 1
ATOM 1446 C CA . THR A 1 198 ? -5.827 -2.463 -20.980 1.00 73.50 198 THR A CA 1
ATOM 1447 C C . THR A 1 198 ? -4.551 -3.273 -20.776 1.00 73.50 198 THR A C 1
ATOM 1449 O O . THR A 1 198 ? -3.676 -3.270 -21.643 1.00 73.50 198 THR A O 1
ATOM 1452 N N . ALA A 1 199 ? -4.429 -3.949 -19.632 1.00 78.56 199 ALA A N 1
ATOM 1453 C CA . ALA A 1 199 ? -3.275 -4.764 -19.312 1.00 78.56 199 ALA A CA 1
ATOM 1454 C C . ALA A 1 199 ? -3.064 -5.878 -20.350 1.00 78.56 199 ALA A C 1
ATOM 1456 O O . ALA A 1 199 ? -4.041 -6.477 -20.805 1.00 78.56 199 ALA A O 1
ATOM 1457 N N . PRO A 1 200 ? -1.806 -6.202 -20.705 1.00 75.12 200 PRO A N 1
ATOM 1458 C CA . PRO A 1 200 ? -1.518 -7.241 -21.693 1.00 75.12 200 PRO A CA 1
ATOM 1459 C C . PRO A 1 200 ? -1.932 -8.631 -21.201 1.00 75.12 200 PRO A C 1
ATOM 1461 O O . PRO A 1 200 ? -2.144 -9.538 -22.003 1.00 75.12 200 PRO A O 1
ATOM 1464 N N . ASN A 1 201 ? -2.042 -8.807 -19.881 1.00 74.81 201 ASN A N 1
ATOM 1465 C CA . ASN A 1 201 ? -2.397 -10.067 -19.263 1.00 74.81 201 ASN A CA 1
ATOM 1466 C C . ASN A 1 201 ? -3.010 -9.906 -17.858 1.00 74.81 201 ASN A C 1
ATOM 1468 O O . ASN A 1 201 ? -2.985 -8.822 -17.265 1.00 74.81 201 ASN A O 1
ATOM 1472 N N . VAL A 1 202 ? -3.535 -11.010 -17.310 1.00 74.44 202 VAL A N 1
ATOM 1473 C CA . VAL A 1 202 ? -4.184 -11.031 -15.990 1.00 74.44 202 VAL A CA 1
ATOM 1474 C C . VAL A 1 202 ? -3.223 -10.633 -14.867 1.00 74.44 202 VAL A C 1
ATOM 1476 O O . VAL A 1 202 ? -3.572 -9.780 -14.056 1.00 74.44 202 VAL A O 1
ATOM 1479 N N . ARG A 1 203 ? -1.986 -11.154 -14.852 1.00 79.56 203 ARG A N 1
ATOM 1480 C CA . ARG A 1 203 ? -0.952 -10.813 -13.855 1.00 79.56 203 ARG A CA 1
ATOM 1481 C C . ARG A 1 203 ? -0.743 -9.306 -13.767 1.00 79.56 203 ARG A C 1
ATOM 1483 O O . ARG A 1 203 ? -0.721 -8.733 -12.682 1.00 79.56 203 ARG A O 1
ATOM 1490 N N . SER A 1 204 ? -0.641 -8.670 -14.929 1.00 81.69 204 SER A N 1
ATOM 1491 C CA . SER A 1 204 ? -0.435 -7.237 -15.091 1.00 81.69 204 SER A CA 1
ATOM 1492 C C . SER A 1 204 ? -1.615 -6.436 -14.550 1.00 81.69 204 SER A C 1
ATOM 1494 O O . SER A 1 204 ? -1.395 -5.495 -13.792 1.00 81.69 204 SER A O 1
ATOM 1496 N N . ALA A 1 205 ? -2.857 -6.826 -14.853 1.00 79.06 205 ALA A N 1
ATOM 1497 C CA . ALA A 1 205 ? -4.044 -6.163 -14.303 1.00 79.06 205 ALA A CA 1
ATOM 1498 C C . ALA A 1 205 ? -4.085 -6.260 -12.766 1.00 79.06 205 ALA A C 1
ATOM 1500 O O . ALA A 1 205 ? -4.278 -5.255 -12.077 1.00 79.06 205 ALA A O 1
ATOM 1501 N N . LEU A 1 206 ? -3.839 -7.462 -12.232 1.00 79.81 206 LEU A N 1
ATOM 1502 C CA . LEU A 1 206 ? -3.828 -7.753 -10.795 1.00 79.81 206 LEU A CA 1
ATOM 1503 C C . LEU A 1 206 ? -2.698 -7.026 -10.050 1.00 79.81 206 LEU A C 1
ATOM 1505 O O . LEU A 1 206 ? -2.838 -6.710 -8.869 1.00 79.81 206 LEU A O 1
ATOM 1509 N N . PHE A 1 207 ? -1.585 -6.747 -10.726 1.00 85.50 207 PHE A N 1
ATOM 1510 C CA . PHE A 1 207 ? -0.447 -6.050 -10.140 1.00 85.50 207 PHE A CA 1
ATOM 1511 C C . PHE A 1 207 ? -0.572 -4.527 -10.234 1.00 85.50 207 PHE A C 1
ATOM 1513 O O . PHE A 1 207 ? -0.456 -3.827 -9.226 1.00 85.50 207 PHE A O 1
ATOM 1520 N N . VAL A 1 208 ? -0.780 -4.012 -11.450 1.00 86.50 208 VAL A N 1
ATOM 1521 C CA . VAL A 1 208 ? -0.629 -2.592 -11.792 1.00 86.50 208 VAL A CA 1
ATOM 1522 C C . VAL A 1 208 ? -1.771 -1.760 -11.219 1.00 86.50 208 VAL A C 1
ATOM 1524 O O . VAL A 1 208 ? -1.515 -0.724 -10.604 1.00 86.50 208 VAL A O 1
ATOM 1527 N N . LEU A 1 209 ? -3.022 -2.207 -11.362 1.00 83.88 209 LEU A N 1
ATOM 1528 C CA . LEU A 1 209 ? -4.187 -1.413 -10.958 1.00 83.88 209 LEU A CA 1
ATOM 1529 C C . LEU A 1 209 ? -4.211 -1.107 -9.450 1.00 83.88 209 LEU A C 1
ATOM 1531 O O . LEU A 1 209 ? -4.398 0.064 -9.101 1.00 83.88 209 LEU A O 1
ATOM 1535 N N . PRO A 1 210 ? -3.955 -2.070 -8.539 1.00 86.88 210 PRO A N 1
ATOM 1536 C CA . PRO A 1 210 ? -3.839 -1.753 -7.118 1.00 86.88 210 PRO A CA 1
ATOM 1537 C C . PRO A 1 210 ? -2.727 -0.742 -6.806 1.00 86.88 210 PRO A C 1
ATOM 1539 O O . PRO A 1 210 ? -2.913 0.140 -5.970 1.00 86.88 210 PRO A O 1
ATOM 1542 N N . VAL A 1 211 ? -1.578 -0.820 -7.489 1.00 89.62 211 VAL A N 1
ATOM 1543 C CA . VAL A 1 211 ? -0.466 0.123 -7.270 1.00 89.62 211 VAL A CA 1
ATOM 1544 C C . VAL A 1 211 ? -0.832 1.532 -7.736 1.00 89.62 211 VAL A C 1
ATOM 1546 O O . VAL A 1 211 ? -0.558 2.504 -7.028 1.00 89.62 211 VAL A O 1
ATOM 1549 N N . VAL A 1 212 ? -1.483 1.658 -8.896 1.00 87.00 212 VAL A N 1
ATOM 1550 C CA . VAL A 1 212 ? -1.996 2.947 -9.386 1.00 87.00 212 VAL A CA 1
ATOM 1551 C C . VAL A 1 212 ? -2.984 3.530 -8.378 1.00 87.00 212 VAL A C 1
ATOM 1553 O O . VAL A 1 212 ? -2.895 4.713 -8.048 1.00 87.00 212 VAL A O 1
ATOM 1556 N N . ARG A 1 213 ? -3.879 2.700 -7.830 1.00 87.94 213 ARG A N 1
ATOM 1557 C CA . ARG A 1 213 ? -4.871 3.131 -6.841 1.00 87.94 213 ARG A CA 1
ATOM 1558 C C . ARG A 1 213 ? -4.234 3.670 -5.564 1.00 87.94 213 ARG A C 1
ATOM 1560 O O . ARG A 1 213 ? -4.627 4.747 -5.122 1.00 87.94 213 ARG A O 1
ATOM 1567 N N . ALA A 1 214 ? -3.230 2.982 -5.018 1.00 88.88 214 ALA A N 1
ATOM 1568 C CA . ALA A 1 214 ? -2.473 3.470 -3.862 1.00 88.88 214 ALA A CA 1
ATOM 1569 C C . ALA A 1 214 ? -1.889 4.872 -4.124 1.00 88.88 214 ALA A C 1
ATOM 1571 O O . ALA A 1 214 ? -2.034 5.779 -3.307 1.00 88.88 214 ALA A O 1
ATOM 1572 N N . GLY A 1 215 ? -1.314 5.089 -5.314 1.00 88.94 215 GLY A N 1
ATOM 1573 C CA . GLY A 1 215 ? -0.786 6.398 -5.712 1.00 88.94 215 GLY A CA 1
ATOM 1574 C C . GLY A 1 215 ? -1.854 7.487 -5.871 1.00 88.94 215 GLY A C 1
ATOM 1575 O O . GLY A 1 215 ? -1.587 8.654 -5.587 1.00 88.94 215 GLY A O 1
ATOM 1576 N N . LEU A 1 216 ? -3.068 7.132 -6.302 1.00 88.25 216 LEU A N 1
ATOM 1577 C CA . LEU A 1 216 ? -4.185 8.077 -6.389 1.00 88.25 216 LEU A CA 1
ATOM 1578 C C . LEU A 1 216 ? -4.670 8.531 -5.012 1.00 88.25 216 LEU A C 1
ATOM 1580 O O . LEU A 1 216 ? -5.071 9.686 -4.875 1.00 88.25 216 LEU A O 1
ATOM 1584 N N . VAL A 1 217 ? -4.629 7.654 -4.005 1.00 89.25 217 VAL A N 1
ATOM 1585 C CA . VAL A 1 217 ? -5.006 8.003 -2.627 1.00 89.25 217 VAL A CA 1
ATOM 1586 C C . VAL A 1 217 ? -4.043 9.033 -2.055 1.00 89.25 217 VAL A C 1
ATOM 1588 O O . VAL A 1 217 ? -4.495 10.094 -1.619 1.00 89.25 217 VAL A O 1
ATOM 1591 N N . GLU A 1 218 ? -2.737 8.775 -2.146 1.00 88.81 218 GLU A N 1
ATOM 1592 C CA . GLU A 1 218 ? -1.715 9.727 -1.701 1.00 88.81 218 GLU A CA 1
ATOM 1593 C C . GLU A 1 218 ? -1.800 11.040 -2.492 1.00 88.81 218 GLU A C 1
ATOM 1595 O O . GLU A 1 218 ? -1.703 12.122 -1.924 1.00 88.81 218 GLU A O 1
ATOM 1600 N N . TYR A 1 219 ? -2.083 10.994 -3.798 1.00 87.56 219 TYR A N 1
ATOM 1601 C CA . TYR A 1 219 ? -2.294 12.220 -4.573 1.00 87.56 219 TYR A CA 1
ATOM 1602 C C . TYR A 1 219 ? -3.515 13.027 -4.117 1.00 87.56 219 TYR A C 1
ATOM 1604 O O . TYR A 1 219 ? -3.461 14.257 -4.052 1.00 87.56 219 TYR A O 1
ATOM 1612 N N . ALA A 1 220 ? -4.631 12.351 -3.840 1.00 87.00 220 ALA A N 1
ATOM 1613 C CA . ALA A 1 220 ? -5.876 12.996 -3.444 1.00 87.00 220 ALA A CA 1
ATOM 1614 C C . ALA A 1 220 ? -5.811 13.561 -2.018 1.00 87.00 220 ALA A C 1
ATOM 1616 O O . ALA A 1 220 ? -6.509 14.532 -1.704 1.00 87.00 220 ALA A O 1
ATOM 1617 N N . ALA A 1 221 ? -4.984 12.972 -1.154 1.00 84.62 221 ALA A N 1
ATOM 1618 C CA . ALA A 1 221 ? -4.839 13.391 0.229 1.00 84.62 221 ALA A CA 1
ATOM 1619 C C . ALA A 1 221 ? -3.400 13.233 0.765 1.00 84.62 221 ALA A C 1
ATOM 1621 O O . ALA A 1 221 ? -3.199 12.449 1.692 1.00 84.62 221 ALA A O 1
ATOM 1622 N N . PRO A 1 222 ? -2.433 14.030 0.265 1.00 84.50 222 PRO A N 1
ATOM 1623 C CA . PRO A 1 222 ? -1.023 13.855 0.601 1.00 84.50 222 PRO A CA 1
ATOM 1624 C C . PRO A 1 222 ? -0.755 13.912 2.102 1.00 84.50 222 PRO A C 1
ATOM 1626 O O . PRO A 1 222 ? -1.218 14.836 2.786 1.00 84.50 222 PRO A O 1
ATOM 1629 N N . GLY A 1 223 ? 0.002 12.938 2.606 1.00 80.38 223 GLY A N 1
ATOM 1630 C CA . GLY A 1 223 ? 0.399 12.855 4.013 1.00 80.38 223 GLY A CA 1
ATOM 1631 C C . GLY A 1 223 ? -0.748 12.576 4.988 1.00 80.38 223 GLY A C 1
ATOM 1632 O O . GLY A 1 223 ? -0.569 12.724 6.201 1.00 80.38 223 GLY A O 1
ATOM 1633 N N . LYS A 1 224 ? -1.938 12.206 4.497 1.00 84.75 224 LYS A N 1
ATOM 1634 C CA . LYS A 1 224 ? -2.950 11.606 5.367 1.00 84.75 224 LYS A CA 1
ATOM 1635 C C . LYS A 1 224 ? -2.582 10.151 5.625 1.00 84.75 224 LYS A C 1
ATOM 1637 O O . LYS A 1 224 ? -2.215 9.475 4.672 1.00 84.75 224 LYS A O 1
ATOM 1642 N N . PRO A 1 225 ? -2.790 9.652 6.856 1.00 89.06 225 PRO A N 1
ATOM 1643 C 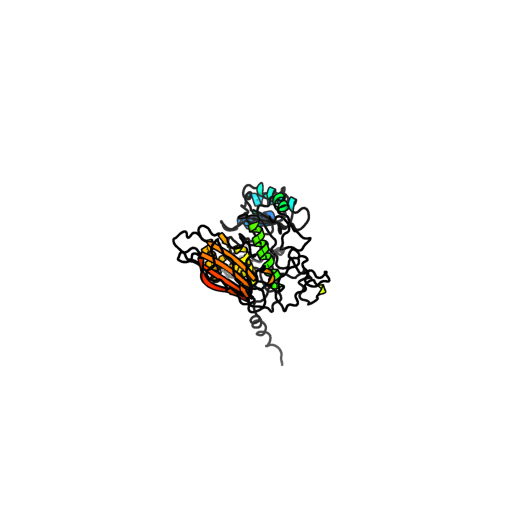CA . PRO A 1 225 ? -2.588 8.245 7.131 1.00 89.06 225 PRO A CA 1
ATOM 1644 C C . PRO A 1 225 ? -3.405 7.381 6.171 1.00 89.06 225 PRO A C 1
ATOM 1646 O O . PRO A 1 225 ? -4.633 7.533 6.106 1.00 89.06 225 PRO A O 1
ATOM 1649 N N . HIS A 1 226 ? -2.745 6.487 5.446 1.00 88.94 226 HIS A N 1
ATOM 1650 C CA . HIS A 1 226 ? -3.414 5.493 4.627 1.00 88.94 226 HIS A CA 1
ATOM 1651 C C . HIS A 1 226 ? -2.770 4.119 4.769 1.00 88.94 226 HIS A C 1
ATOM 1653 O O . HIS A 1 226 ? -1.574 3.915 4.560 1.00 88.94 226 HIS A O 1
ATOM 1659 N N . ILE A 1 227 ? -3.610 3.174 5.181 1.00 90.38 227 ILE A N 1
ATOM 1660 C CA . ILE A 1 227 ? -3.247 1.785 5.436 1.00 90.38 227 ILE A CA 1
ATOM 1661 C C . ILE A 1 227 ? -4.141 0.944 4.527 1.00 90.38 227 ILE A C 1
ATOM 1663 O O . ILE A 1 227 ? -5.272 0.616 4.911 1.00 90.38 227 ILE A O 1
ATOM 1667 N N . PRO A 1 228 ? -3.704 0.648 3.295 1.00 85.94 228 PRO A N 1
ATOM 1668 C CA . PRO A 1 228 ? -4.489 -0.145 2.370 1.00 85.94 228 PRO A CA 1
ATOM 1669 C C . PRO A 1 228 ? -4.850 -1.515 2.936 1.00 85.94 228 PRO A C 1
ATOM 1671 O O . PRO A 1 228 ? -4.061 -2.172 3.622 1.00 85.94 228 PRO A O 1
ATOM 1674 N N . TYR A 1 229 ? -6.047 -1.962 2.568 1.00 82.56 229 TYR A N 1
ATOM 1675 C CA . TYR A 1 229 ? -6.481 -3.334 2.768 1.00 82.56 229 TYR A CA 1
ATOM 1676 C C . TYR A 1 229 ? -5.964 -4.171 1.612 1.00 82.56 229 TYR A C 1
ATOM 1678 O O . TYR A 1 229 ? -6.438 -4.059 0.478 1.00 82.56 229 TYR A O 1
ATOM 1686 N N . VAL A 1 230 ? -5.003 -5.030 1.913 1.00 78.31 230 VAL A N 1
ATOM 1687 C CA . VAL A 1 230 ? -4.433 -5.967 0.959 1.00 78.31 230 VAL A CA 1
ATOM 1688 C C . VAL A 1 230 ? -5.048 -7.329 1.243 1.00 78.31 230 VAL A C 1
ATOM 1690 O O . VAL A 1 230 ? -4.737 -7.995 2.227 1.00 78.31 230 VAL A O 1
ATOM 1693 N N . ALA A 1 231 ? -5.974 -7.747 0.392 1.00 66.06 231 ALA A N 1
ATOM 1694 C CA . ALA A 1 231 ? -6.438 -9.125 0.407 1.00 66.06 231 ALA A CA 1
ATOM 1695 C C . ALA A 1 231 ? -5.527 -9.969 -0.491 1.00 66.06 231 ALA A C 1
ATOM 1697 O O . ALA A 1 231 ? -5.008 -9.491 -1.501 1.00 66.06 231 ALA A O 1
ATOM 1698 N N . ARG A 1 232 ? -5.313 -11.229 -0.107 1.00 63.28 232 ARG A N 1
ATOM 1699 C CA . ARG A 1 232 ? -4.603 -12.191 -0.955 1.00 63.28 232 ARG A CA 1
ATOM 1700 C C . ARG A 1 232 ? -5.445 -12.500 -2.167 1.00 63.28 232 ARG A C 1
ATOM 1702 O O . ARG A 1 232 ? -6.648 -12.654 -1.999 1.00 63.28 232 ARG A O 1
ATOM 1709 N N . PHE A 1 233 ? -4.801 -12.717 -3.309 1.00 58.09 233 PHE A N 1
ATOM 1710 C CA . PHE A 1 233 ? -5.437 -13.321 -4.473 1.00 58.09 233 PHE A CA 1
ATOM 1711 C C . PHE A 1 233 ? -6.060 -14.668 -4.081 1.00 58.09 233 PHE A C 1
ATOM 1713 O O . PHE A 1 233 ? -5.350 -15.649 -3.862 1.00 58.09 233 PHE A O 1
ATOM 1720 N N . ASN A 1 234 ? -7.381 -14.693 -3.937 1.00 49.75 234 ASN A N 1
ATOM 1721 C CA . ASN A 1 234 ? -8.148 -15.903 -3.723 1.00 49.75 234 ASN A CA 1
ATOM 1722 C C . ASN A 1 234 ? -9.273 -15.904 -4.756 1.00 49.75 234 ASN A C 1
ATOM 1724 O O . ASN A 1 234 ? -10.263 -15.187 -4.619 1.00 49.75 234 ASN A O 1
ATOM 1728 N N . ASN A 1 235 ? -9.123 -16.696 -5.813 1.00 47.69 235 ASN A N 1
ATOM 1729 C CA . ASN A 1 235 ? -10.196 -16.851 -6.792 1.00 47.69 235 ASN A CA 1
ATOM 1730 C C . ASN A 1 235 ? -11.433 -17.555 -6.201 1.00 47.69 235 ASN A C 1
ATOM 1732 O O . ASN A 1 235 ? -12.470 -17.606 -6.855 1.00 47.69 235 ASN A O 1
ATOM 1736 N N . TRP A 1 236 ? -11.363 -18.058 -4.961 1.00 36.75 236 TRP A N 1
ATOM 1737 C CA . TRP A 1 236 ? -12.483 -18.694 -4.278 1.00 36.75 236 TRP A CA 1
ATOM 1738 C C . TRP A 1 236 ? -13.725 -17.801 -4.248 1.00 36.75 236 TRP A C 1
ATOM 1740 O O . TRP A 1 236 ? -13.761 -16.756 -3.597 1.00 36.75 236 TRP A O 1
ATOM 1750 N N . GLY A 1 237 ? -14.767 -18.236 -4.957 1.00 40.88 237 GLY A N 1
ATOM 1751 C CA . GLY A 1 237 ? -16.037 -17.519 -5.068 1.00 40.88 237 GLY A CA 1
ATOM 1752 C C . GLY A 1 237 ? -16.031 -16.347 -6.053 1.00 40.88 237 GLY A C 1
ATOM 1753 O O . GLY A 1 237 ? -17.096 -15.794 -6.318 1.00 40.88 237 GLY A O 1
ATOM 1754 N N . ASN A 1 238 ? -14.884 -15.993 -6.641 1.00 46.38 238 ASN A N 1
ATOM 1755 C CA . ASN A 1 238 ? -14.847 -15.169 -7.841 1.00 46.38 238 ASN A CA 1
ATOM 1756 C C . ASN A 1 238 ? -14.824 -16.104 -9.050 1.00 46.38 238 ASN A C 1
ATOM 1758 O O . ASN A 1 238 ? -13.758 -16.400 -9.586 1.00 46.38 238 ASN A O 1
ATOM 1762 N N . SER A 1 239 ? -16.014 -16.556 -9.464 1.00 47.66 239 SER A N 1
ATOM 1763 C CA . SER A 1 239 ? -16.182 -17.442 -10.621 1.00 47.66 239 SER A CA 1
ATOM 1764 C C . SER A 1 239 ? -15.524 -16.885 -11.873 1.00 47.66 239 SER A C 1
ATOM 1766 O O . SER A 1 239 ? -15.151 -17.657 -12.736 1.00 47.66 239 SER A O 1
ATOM 1768 N N . SER A 1 240 ? -15.326 -15.568 -11.966 1.00 45.94 240 SER A N 1
ATOM 1769 C CA . SER A 1 240 ? -14.606 -14.976 -13.081 1.00 45.94 240 SER A CA 1
ATOM 1770 C C . SER A 1 240 ? -13.121 -15.340 -13.086 1.00 45.94 240 SER A C 1
ATOM 1772 O O . SER A 1 240 ? -12.588 -15.653 -14.139 1.00 45.94 240 SER A O 1
ATOM 1774 N N . LEU A 1 241 ? -12.456 -15.411 -11.936 1.00 50.94 241 LEU A N 1
ATOM 1775 C CA . LEU A 1 241 ? -11.058 -15.857 -11.830 1.00 50.94 241 LEU A CA 1
ATOM 1776 C C . LEU A 1 241 ? -10.911 -17.382 -11.687 1.00 50.94 241 LEU A C 1
ATOM 1778 O O . LEU A 1 241 ? -9.831 -17.868 -11.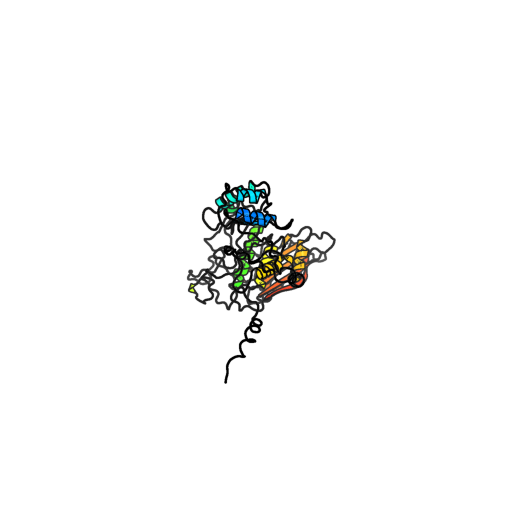331 1.00 50.94 241 LEU A O 1
ATOM 1782 N N . ASP A 1 242 ? -11.988 -18.133 -11.913 1.00 50.22 242 ASP A N 1
ATOM 1783 C CA . ASP A 1 242 ? -11.945 -19.588 -11.913 1.00 50.22 242 ASP A CA 1
ATOM 1784 C C . ASP A 1 242 ? -11.089 -20.070 -13.095 1.00 50.22 242 ASP A C 1
ATOM 1786 O O . ASP A 1 242 ? -11.265 -19.659 -14.243 1.00 50.22 242 ASP A O 1
ATOM 1790 N N . SER A 1 243 ? -10.093 -20.898 -12.789 1.00 46.06 243 SER A N 1
ATOM 1791 C CA . SER A 1 243 ? -9.082 -21.380 -13.733 1.00 46.06 243 SER A CA 1
ATOM 1792 C C . SER A 1 243 ? -9.548 -22.605 -14.527 1.00 46.06 243 SER A C 1
ATOM 1794 O O . SER A 1 243 ? -8.730 -23.282 -15.146 1.00 46.06 243 SER A O 1
ATOM 1796 N N . ASP A 1 244 ? -10.841 -22.928 -14.487 1.00 49.56 244 ASP A N 1
ATOM 1797 C CA . ASP A 1 244 ? -11.464 -24.046 -15.208 1.00 49.56 244 ASP A CA 1
ATOM 1798 C C . ASP A 1 244 ? -11.411 -23.907 -16.748 1.00 49.56 244 ASP A C 1
ATOM 1800 O O . ASP A 1 244 ? -11.798 -24.828 -17.471 1.00 49.56 244 ASP A O 1
ATOM 1804 N N . GLY A 1 245 ? -10.914 -22.774 -17.259 1.00 47.16 245 GLY A N 1
ATOM 1805 C CA . GLY A 1 245 ? -10.775 -22.495 -18.685 1.00 47.16 245 GLY A CA 1
ATOM 1806 C C . GLY A 1 245 ? -12.099 -22.184 -19.381 1.00 47.16 245 GLY A C 1
ATOM 1807 O O . GLY A 1 245 ? -12.142 -22.172 -20.612 1.00 47.16 245 GLY A O 1
ATOM 1808 N N . ASN A 1 246 ? -13.178 -21.941 -18.633 1.00 51.88 246 ASN A N 1
ATOM 1809 C CA . ASN A 1 246 ? -14.475 -21.600 -19.192 1.00 51.88 246 ASN A CA 1
ATOM 1810 C C . ASN A 1 246 ? -14.530 -20.102 -19.559 1.00 51.88 246 ASN A C 1
ATOM 1812 O O . ASN A 1 246 ? -14.590 -19.250 -18.673 1.00 51.88 246 ASN A O 1
ATOM 1816 N N . PRO A 1 247 ? -14.585 -19.729 -20.850 1.00 48.94 247 PRO A N 1
ATOM 1817 C CA . PRO A 1 247 ? -14.657 -18.326 -21.263 1.00 48.94 247 PRO A CA 1
ATOM 1818 C C . PRO A 1 247 ? -15.948 -17.621 -20.811 1.00 48.94 247 PRO A C 1
ATOM 1820 O O . PRO A 1 247 ? -15.979 -16.394 -20.762 1.00 48.94 247 PRO A O 1
ATOM 1823 N N . ALA A 1 248 ? -16.996 -18.369 -20.434 1.00 52.94 248 ALA A N 1
ATOM 1824 C CA . ALA A 1 248 ? -18.218 -17.804 -19.857 1.00 52.94 248 ALA A CA 1
ATOM 1825 C C . ALA A 1 248 ? -18.022 -17.260 -18.431 1.00 52.94 248 ALA A C 1
ATOM 1827 O O . ALA A 1 248 ? -18.911 -16.597 -17.903 1.00 52.94 248 ALA A O 1
ATOM 1828 N N . ASN A 1 249 ? -16.875 -17.529 -17.803 1.00 49.69 249 ASN A N 1
ATOM 1829 C CA . ASN A 1 249 ? -16.607 -17.094 -16.442 1.00 49.69 249 ASN A CA 1
ATOM 1830 C C . ASN A 1 249 ? -16.314 -15.600 -16.338 1.00 49.69 249 ASN A C 1
ATOM 1832 O O . ASN A 1 249 ? -16.657 -14.986 -15.327 1.00 49.69 249 ASN A O 1
ATOM 1836 N N . GLY A 1 250 ? -15.738 -14.969 -17.361 1.00 48.25 250 GLY A N 1
ATOM 1837 C CA . GLY A 1 250 ? -15.543 -13.522 -17.295 1.00 48.25 250 GLY A CA 1
ATOM 1838 C C . GLY A 1 250 ? -14.305 -12.969 -17.957 1.00 48.25 250 GLY A C 1
ATOM 1839 O O . GLY A 1 250 ? -14.266 -11.790 -18.283 1.00 48.25 250 GLY A O 1
ATOM 1840 N N . TYR A 1 251 ? -13.273 -13.790 -18.120 1.00 50.22 251 TYR A N 1
ATOM 1841 C CA . TYR A 1 251 ? -11.959 -13.296 -18.506 1.00 50.22 251 TYR A CA 1
ATOM 1842 C C . TYR A 1 251 ? -11.606 -13.681 -19.936 1.00 50.22 251 TYR A C 1
ATOM 1844 O O . TYR A 1 251 ? -11.728 -14.829 -20.350 1.00 50.22 251 TYR A O 1
ATOM 1852 N N . GLN A 1 252 ? -11.107 -12.691 -20.677 1.00 49.31 252 GLN A N 1
ATOM 1853 C CA . GLN A 1 252 ? -10.621 -12.838 -22.052 1.00 49.31 252 GLN A CA 1
ATOM 1854 C C . GLN A 1 252 ? -9.114 -13.125 -22.136 1.00 49.31 252 GLN A C 1
ATOM 1856 O O . GLN A 1 252 ? -8.569 -13.256 -23.232 1.00 49.31 252 GLN A O 1
ATOM 1861 N N . PHE A 1 253 ? -8.411 -13.205 -21.002 1.00 53.81 253 PHE A N 1
ATOM 1862 C CA . PHE A 1 253 ? -6.994 -13.550 -21.006 1.00 53.81 253 PHE A CA 1
ATOM 1863 C C . PHE A 1 253 ? -6.840 -15.041 -21.327 1.00 53.81 253 PHE A C 1
ATOM 1865 O O . PHE A 1 253 ? -6.992 -15.894 -20.460 1.00 53.81 253 PHE A O 1
ATOM 1872 N N . SER A 1 254 ? -6.522 -15.358 -22.583 1.00 49.09 254 SER A N 1
ATOM 1873 C CA . SER A 1 254 ? -6.005 -16.674 -22.967 1.00 49.09 254 SER A CA 1
ATOM 1874 C C . SER A 1 254 ? -4.559 -16.776 -22.486 1.00 49.09 254 SER A C 1
ATOM 1876 O O . SER A 1 254 ? -3.636 -16.543 -23.266 1.00 49.09 254 SER A O 1
ATOM 1878 N N . THR A 1 255 ? -4.341 -17.047 -21.200 1.00 48.84 255 THR A N 1
ATOM 1879 C CA . THR A 1 255 ? -2.988 -17.077 -20.637 1.00 48.84 255 THR A CA 1
ATOM 1880 C C . THR A 1 255 ? -2.677 -18.388 -19.926 1.00 48.84 255 THR A C 1
ATOM 1882 O O . THR A 1 255 ? -3.513 -18.990 -19.258 1.00 48.84 255 THR A O 1
ATOM 1885 N N . THR A 1 256 ? -1.441 -18.851 -20.092 1.00 50.34 256 THR A N 1
ATOM 1886 C CA . THR A 1 256 ? -0.873 -20.001 -19.384 1.00 50.34 256 THR A CA 1
ATOM 1887 C C . THR A 1 256 ? -0.530 -19.610 -17.945 1.00 50.34 256 THR A C 1
ATOM 1889 O O . THR A 1 256 ? 0.466 -18.935 -17.745 1.00 50.34 256 THR A O 1
ATOM 1892 N N . ASN A 1 257 ? -1.328 -20.018 -16.951 1.00 54.44 257 ASN A N 1
ATOM 1893 C CA . ASN A 1 257 ? -1.011 -19.990 -15.509 1.00 54.44 257 ASN A CA 1
ATOM 1894 C C . ASN A 1 257 ? -0.259 -18.739 -14.968 1.00 54.44 257 ASN A C 1
ATOM 1896 O O . ASN A 1 257 ? 0.736 -18.854 -14.258 1.00 54.44 257 ASN A O 1
ATOM 1900 N N . GLN A 1 258 ? -0.729 -17.526 -15.270 1.00 60.12 258 GLN A N 1
ATOM 1901 C CA . GLN A 1 258 ? -0.017 -16.273 -14.960 1.00 60.12 258 GLN A CA 1
ATOM 1902 C C . GLN A 1 258 ? -0.533 -15.544 -13.710 1.00 60.12 258 GLN A C 1
ATOM 1904 O O . GLN A 1 258 ? -0.889 -14.365 -13.769 1.00 60.12 258 GLN A O 1
ATOM 1909 N N . LEU A 1 259 ? -0.636 -16.210 -12.570 1.00 72.06 259 LEU A N 1
ATOM 1910 C CA . LEU A 1 259 ? -1.070 -15.518 -11.355 1.00 72.06 259 LEU A CA 1
ATOM 1911 C C . LEU A 1 259 ? 0.107 -14.896 -10.596 1.00 72.06 259 LEU A C 1
ATOM 1913 O O . LEU A 1 259 ? 1.269 -15.176 -10.885 1.00 72.06 259 LEU A O 1
ATOM 1917 N N . LEU A 1 260 ? -0.208 -13.991 -9.661 1.00 77.12 260 LEU A N 1
ATOM 1918 C CA . LEU A 1 260 ? 0.807 -13.296 -8.873 1.00 77.12 260 LEU A CA 1
ATOM 1919 C C . LEU A 1 260 ? 1.599 -14.294 -8.032 1.00 77.12 260 LEU A C 1
ATOM 1921 O O . LEU A 1 260 ? 1.024 -15.137 -7.339 1.00 77.12 260 LEU A O 1
ATOM 1925 N N . SER A 1 261 ? 2.916 -14.157 -8.063 1.00 77.69 261 SER A N 1
ATOM 1926 C CA . SER A 1 261 ? 3.811 -14.954 -7.247 1.00 77.69 261 SER A CA 1
ATOM 1927 C C . SER A 1 261 ? 4.118 -14.317 -5.892 1.00 77.69 261 SER A C 1
ATOM 1929 O O . SER A 1 261 ? 3.702 -13.198 -5.587 1.00 77.69 261 SER A O 1
ATOM 1931 N N . ARG A 1 262 ? 4.888 -15.016 -5.050 1.00 81.12 262 ARG A N 1
ATOM 1932 C CA . ARG A 1 262 ? 5.379 -14.440 -3.786 1.00 81.12 262 ARG A CA 1
ATOM 1933 C C . ARG A 1 262 ? 6.302 -13.242 -4.022 1.00 81.12 262 ARG A C 1
ATOM 1935 O O . ARG A 1 262 ? 6.232 -12.268 -3.279 1.00 81.12 262 ARG A O 1
ATOM 1942 N N . GLY A 1 263 ? 7.140 -13.315 -5.060 1.00 83.38 263 GLY A N 1
ATOM 1943 C CA . GLY A 1 263 ? 8.016 -12.218 -5.470 1.00 83.38 263 GLY A CA 1
ATOM 1944 C C . GLY A 1 263 ? 7.217 -11.013 -5.962 1.00 83.38 263 GLY A C 1
ATOM 1945 O O . GLY A 1 263 ? 7.501 -9.892 -5.541 1.00 83.38 263 GLY A O 1
ATOM 1946 N N . ASP A 1 264 ? 6.164 -11.254 -6.753 1.00 85.69 264 ASP A N 1
ATOM 1947 C CA . ASP A 1 264 ? 5.231 -10.196 -7.153 1.00 85.69 264 ASP A C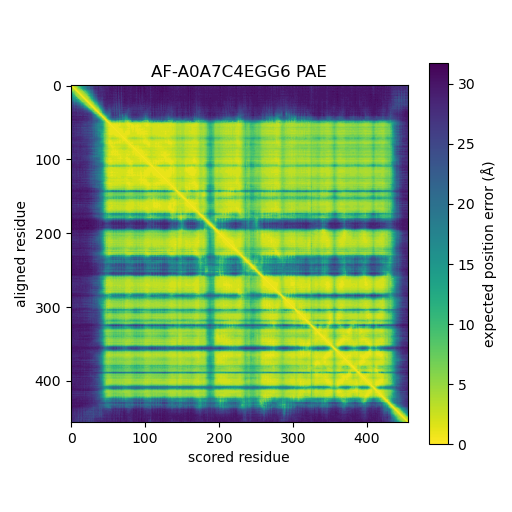A 1
ATOM 1948 C C . ASP A 1 264 ? 4.567 -9.554 -5.940 1.00 85.69 264 ASP A C 1
ATOM 1950 O O . ASP A 1 264 ? 4.455 -8.335 -5.871 1.00 85.69 264 ASP A O 1
ATOM 1954 N N . PHE A 1 265 ? 4.130 -10.357 -4.969 1.00 85.00 265 PHE A N 1
ATOM 1955 C CA . PHE A 1 265 ? 3.475 -9.832 -3.780 1.00 85.00 265 PHE A CA 1
ATOM 1956 C C . PHE A 1 265 ? 4.424 -8.932 -2.977 1.00 85.00 265 PHE A C 1
ATOM 1958 O O . PHE A 1 265 ? 4.078 -7.786 -2.698 1.00 85.00 265 PHE A O 1
ATOM 1965 N N . SER A 1 266 ? 5.655 -9.373 -2.696 1.00 87.06 266 SER A N 1
ATOM 1966 C CA . SER A 1 266 ? 6.665 -8.519 -2.048 1.00 87.06 266 SER A CA 1
ATOM 1967 C C . SER A 1 266 ? 6.969 -7.248 -2.851 1.00 87.06 266 SER A C 1
ATOM 1969 O O . SER A 1 266 ? 7.063 -6.162 -2.274 1.00 87.06 266 SER A O 1
ATOM 1971 N N . ALA A 1 267 ? 7.066 -7.346 -4.181 1.00 91.50 267 ALA A N 1
ATOM 1972 C CA . ALA A 1 267 ? 7.274 -6.188 -5.045 1.00 91.50 267 ALA A CA 1
ATOM 1973 C C . ALA A 1 267 ? 6.086 -5.216 -5.009 1.00 91.50 267 ALA A C 1
ATOM 1975 O O . ALA A 1 267 ? 6.277 -4.002 -4.948 1.00 91.50 267 ALA A O 1
ATOM 1976 N N . GLN A 1 268 ? 4.859 -5.734 -5.019 1.00 90.31 268 GLN A N 1
ATOM 1977 C CA . GLN A 1 268 ? 3.629 -4.955 -4.945 1.00 90.31 268 GLN A CA 1
ATOM 1978 C C . GLN A 1 268 ? 3.534 -4.206 -3.607 1.00 90.31 268 GLN A C 1
ATOM 1980 O O . GLN A 1 268 ? 3.239 -3.011 -3.592 1.00 90.31 268 GLN A O 1
ATOM 1985 N N . ILE A 1 269 ? 3.883 -4.866 -2.501 1.00 90.50 269 ILE A N 1
ATOM 1986 C CA . ILE A 1 269 ? 3.979 -4.248 -1.175 1.00 90.50 269 ILE A CA 1
ATOM 1987 C C . ILE A 1 269 ? 5.014 -3.109 -1.166 1.00 90.50 269 ILE A C 1
ATOM 1989 O O . ILE A 1 269 ? 4.709 -2.002 -0.712 1.00 90.50 269 ILE A O 1
ATOM 1993 N N . LEU A 1 270 ? 6.202 -3.321 -1.748 1.00 92.75 270 LEU A N 1
ATOM 1994 C CA . LEU A 1 270 ? 7.202 -2.256 -1.885 1.00 92.75 270 LEU A CA 1
ATOM 1995 C C . LEU A 1 270 ? 6.696 -1.102 -2.767 1.00 92.75 270 LEU A C 1
ATOM 1997 O O . LEU A 1 270 ? 6.942 0.067 -2.462 1.00 92.75 270 LEU A O 1
ATOM 2001 N N . HIS A 1 271 ? 5.952 -1.392 -3.836 1.00 93.81 271 HIS A N 1
ATOM 2002 C CA . HIS A 1 271 ? 5.305 -0.356 -4.635 1.00 93.81 271 HIS A CA 1
ATOM 2003 C C . HIS A 1 271 ? 4.308 0.467 -3.817 1.00 93.81 271 HIS A C 1
ATOM 2005 O O . HIS A 1 271 ? 4.314 1.685 -3.980 1.00 93.81 271 HIS A O 1
ATOM 2011 N N . TYR A 1 272 ? 3.490 -0.142 -2.951 1.00 92.19 272 TYR A N 1
ATOM 2012 C CA . TYR A 1 272 ? 2.552 0.590 -2.089 1.00 92.19 272 TYR A CA 1
ATOM 2013 C C . TYR A 1 272 ? 3.283 1.552 -1.157 1.00 92.19 272 TYR A C 1
ATOM 2015 O O . TYR A 1 272 ? 2.940 2.734 -1.106 1.00 92.19 272 TYR A O 1
ATOM 2023 N N . ARG A 1 273 ? 4.358 1.089 -0.509 1.00 90.75 273 ARG A N 1
ATOM 2024 C CA . ARG A 1 273 ? 5.227 1.940 0.314 1.00 90.75 273 ARG A CA 1
ATOM 2025 C C . ARG A 1 273 ? 5.786 3.120 -0.478 1.00 90.75 273 ARG A C 1
ATOM 2027 O O . ARG A 1 273 ? 5.732 4.267 -0.045 1.00 90.75 273 ARG A O 1
ATOM 2034 N N . LEU A 1 274 ? 6.307 2.850 -1.675 1.00 91.44 274 LEU A N 1
ATOM 2035 C CA . LEU A 1 274 ? 6.843 3.870 -2.583 1.00 91.44 274 LEU A CA 1
ATOM 2036 C C . LEU A 1 274 ? 5.752 4.754 -3.221 1.00 91.44 274 LEU A C 1
ATOM 2038 O O . LEU A 1 274 ? 6.076 5.682 -3.961 1.00 91.44 274 LEU A O 1
ATOM 2042 N N . ARG A 1 275 ? 4.471 4.476 -2.953 1.00 90.19 275 ARG A N 1
ATOM 2043 C CA . ARG A 1 275 ? 3.316 5.312 -3.306 1.00 90.19 275 ARG A CA 1
ATOM 2044 C C . ARG A 1 275 ? 2.687 6.003 -2.097 1.00 90.19 275 ARG A C 1
ATOM 2046 O O . ARG A 1 275 ? 1.695 6.691 -2.286 1.00 90.19 275 ARG A O 1
ATOM 2053 N N . GLY A 1 276 ? 3.301 5.886 -0.920 1.00 87.94 276 GLY A N 1
ATOM 2054 C CA . GLY A 1 276 ? 2.952 6.655 0.274 1.00 87.94 276 GLY A CA 1
ATOM 2055 C C . GLY A 1 276 ? 2.306 5.861 1.394 1.00 87.94 276 GLY A C 1
ATOM 2056 O O . GLY A 1 276 ? 2.177 6.413 2.481 1.00 87.94 276 GLY A O 1
ATOM 2057 N N . ALA A 1 277 ? 1.966 4.585 1.171 1.00 89.50 277 ALA A N 1
ATOM 2058 C CA . ALA A 1 277 ? 1.289 3.793 2.190 1.00 89.50 277 ALA A CA 1
ATOM 2059 C C . ALA A 1 277 ? 2.127 3.743 3.476 1.00 89.50 277 ALA A C 1
ATOM 2061 O O . ALA A 1 277 ? 3.327 3.451 3.433 1.00 89.50 277 ALA A O 1
ATOM 2062 N N . ASP A 1 278 ? 1.490 4.013 4.616 1.00 86.81 278 ASP A N 1
ATOM 2063 C CA . ASP A 1 278 ? 2.156 4.019 5.924 1.00 86.81 278 ASP A CA 1
ATOM 2064 C C . ASP A 1 278 ? 2.409 2.598 6.438 1.00 86.81 278 ASP A C 1
ATOM 2066 O O . ASP A 1 278 ? 3.358 2.336 7.180 1.00 86.81 278 ASP A O 1
ATOM 2070 N N . SER A 1 279 ? 1.529 1.681 6.041 1.00 86.69 279 SER A N 1
ATOM 2071 C CA . SER A 1 279 ? 1.500 0.275 6.421 1.00 86.69 279 SER A CA 1
ATOM 2072 C C . SER A 1 279 ? 0.579 -0.488 5.461 1.00 86.69 279 SER A C 1
ATOM 2074 O O . SER A 1 279 ? -0.007 0.101 4.556 1.00 86.69 279 SER A O 1
ATOM 2076 N N . VAL A 1 280 ? 0.399 -1.790 5.670 1.00 85.50 280 VAL A N 1
ATOM 2077 C CA . VAL A 1 280 ? -0.641 -2.595 5.023 1.00 85.50 280 VAL A CA 1
ATOM 2078 C C . VAL A 1 280 ? -1.429 -3.373 6.074 1.00 85.50 280 VAL A C 1
ATOM 2080 O O . VAL A 1 280 ? -0.872 -3.813 7.083 1.00 85.50 280 VAL A O 1
ATOM 2083 N N . TYR A 1 281 ? -2.721 -3.573 5.820 1.00 83.06 281 TYR A N 1
ATOM 2084 C CA . TYR A 1 281 ? -3.573 -4.462 6.604 1.00 83.06 281 TYR A CA 1
ATOM 2085 C C . TYR A 1 281 ? -4.006 -5.658 5.751 1.00 83.06 281 TYR A C 1
ATOM 2087 O O . TYR A 1 281 ? -4.563 -5.477 4.667 1.00 83.06 281 TYR A O 1
ATOM 2095 N N . ALA A 1 282 ? -3.744 -6.880 6.222 1.00 77.81 282 ALA A N 1
ATOM 2096 C CA . ALA A 1 282 ? -4.054 -8.102 5.485 1.00 77.81 282 ALA A CA 1
ATOM 2097 C C . ALA A 1 282 ? -5.382 -8.724 5.944 1.00 77.81 282 ALA A C 1
ATOM 2099 O O . ALA A 1 282 ? -5.551 -9.037 7.118 1.00 77.81 282 ALA A O 1
ATOM 2100 N N . PHE A 1 283 ? -6.314 -8.939 5.011 1.00 62.53 283 PHE A N 1
ATOM 2101 C CA . PHE A 1 283 ? -7.703 -9.291 5.345 1.00 62.53 283 PHE A CA 1
ATOM 2102 C C . PHE A 1 283 ? -7.944 -10.782 5.655 1.00 62.53 283 PHE A C 1
ATOM 2104 O O . PHE A 1 283 ? -8.912 -11.111 6.334 1.00 62.53 283 PHE A O 1
ATOM 2111 N N . GLN A 1 284 ? -7.107 -11.707 5.155 1.00 63.75 284 GLN A N 1
ATOM 2112 C CA . GLN A 1 284 ? -7.336 -13.154 5.318 1.00 63.75 284 GLN A CA 1
ATOM 2113 C C . GLN A 1 284 ? -6.051 -13.957 5.605 1.00 63.75 284 GLN A C 1
ATOM 2115 O O . GLN A 1 284 ? -5.041 -13.794 4.899 1.00 63.75 284 GLN A O 1
ATOM 2120 N N . PRO A 1 285 ? -6.086 -14.876 6.594 1.00 52.78 285 PRO A N 1
ATOM 2121 C CA . PRO A 1 285 ? -5.015 -15.825 6.844 1.00 52.78 285 PRO A CA 1
ATOM 2122 C C . PRO A 1 285 ? -5.123 -16.993 5.858 1.00 52.78 285 PRO A C 1
ATOM 2124 O O . PRO A 1 285 ? -5.992 -17.846 5.960 1.00 52.78 285 PRO A O 1
ATOM 2127 N N . GLY A 1 286 ? -4.182 -17.061 4.929 1.00 51.47 286 GLY A N 1
ATOM 2128 C CA . GLY A 1 286 ? -3.894 -18.266 4.159 1.00 51.47 286 GLY A CA 1
ATOM 2129 C C . GLY A 1 286 ? -4.777 -18.544 2.947 1.00 51.47 286 GLY A C 1
ATOM 2130 O O . GLY A 1 286 ? -5.994 -18.512 3.040 1.00 51.47 286 GLY A O 1
ATOM 2131 N N . VAL A 1 287 ? -4.158 -18.944 1.836 1.00 52.47 287 VAL A N 1
ATOM 2132 C CA . VAL A 1 287 ? -4.744 -19.965 0.943 1.00 52.47 287 VAL A CA 1
ATOM 2133 C C . VAL A 1 287 ? -4.004 -21.278 1.213 1.00 52.47 287 VAL A C 1
ATOM 2135 O O . VAL A 1 287 ? -2.941 -21.273 1.846 1.00 52.47 287 VAL A O 1
ATOM 2138 N N . VAL A 1 288 ? -4.554 -22.417 0.789 1.00 53.59 288 VAL A N 1
ATOM 2139 C CA . VAL A 1 288 ? -3.910 -23.727 0.994 1.00 53.59 288 VAL A CA 1
ATOM 2140 C C . VAL A 1 288 ? -2.475 -23.691 0.444 1.00 53.59 288 VAL A C 1
ATOM 2142 O O . VAL A 1 288 ? -2.265 -23.365 -0.716 1.00 53.59 288 VAL A O 1
ATOM 2145 N N . GLY A 1 289 ? -1.479 -23.999 1.285 1.00 63.88 289 GLY A N 1
ATOM 2146 C CA . GLY A 1 289 ? -0.056 -24.005 0.902 1.00 63.88 289 GLY A CA 1
ATOM 2147 C C . GLY A 1 289 ? 0.708 -22.689 1.115 1.00 63.88 289 GLY A C 1
ATOM 2148 O O . GLY A 1 289 ? 1.936 -22.696 1.068 1.00 63.88 289 GLY A O 1
ATOM 2149 N N . TYR A 1 290 ? 0.026 -21.586 1.437 1.00 68.69 290 TYR A N 1
ATOM 2150 C CA . TYR A 1 290 ? 0.653 -20.292 1.720 1.00 68.69 290 TYR A CA 1
ATOM 2151 C C . TYR A 1 290 ? 0.122 -19.734 3.043 1.00 68.69 290 TYR A C 1
ATOM 2153 O O . TYR A 1 290 ? -0.936 -19.122 3.088 1.00 68.69 290 TYR A O 1
ATOM 2161 N N . GLY A 1 291 ? 0.828 -19.970 4.151 1.00 74.06 291 GLY A N 1
ATOM 2162 C CA . GLY A 1 291 ? 0.356 -19.618 5.498 1.00 74.06 291 GLY A CA 1
ATOM 2163 C C . GLY A 1 291 ? 0.385 -18.119 5.825 1.00 74.06 291 GLY A C 1
ATOM 2164 O O . GLY A 1 291 ? 0.840 -17.282 5.047 1.00 74.06 291 GLY A O 1
ATOM 2165 N N . GLU A 1 292 ? -0.092 -17.759 7.014 1.00 75.69 292 GLU A N 1
ATOM 2166 C CA . GLU A 1 292 ? 0.004 -16.395 7.554 1.00 75.69 292 GLU A CA 1
ATOM 2167 C C . GLU A 1 292 ? 1.456 -15.944 7.748 1.00 75.69 292 GLU A C 1
ATOM 2169 O O . GLU A 1 292 ? 1.824 -14.871 7.282 1.00 75.69 292 GLU A O 1
ATOM 2174 N N . ALA A 1 293 ? 2.308 -16.806 8.310 1.00 79.56 293 ALA A N 1
ATOM 2175 C CA . ALA A 1 293 ? 3.727 -16.508 8.508 1.00 79.56 293 ALA A CA 1
ATOM 2176 C C . ALA A 1 293 ? 4.471 -16.206 7.194 1.00 79.56 293 ALA A C 1
ATOM 2178 O O . ALA A 1 293 ? 5.340 -15.341 7.152 1.00 79.56 293 ALA A O 1
ATOM 2179 N N . MET A 1 294 ? 4.125 -16.893 6.098 1.00 79.69 294 MET A N 1
ATOM 2180 C CA . MET A 1 294 ? 4.729 -16.619 4.788 1.00 79.69 294 MET A CA 1
ATOM 2181 C C . MET A 1 294 ? 4.273 -15.271 4.223 1.00 79.69 294 MET A C 1
ATOM 2183 O O . MET A 1 294 ? 5.090 -14.547 3.667 1.00 79.69 294 MET A O 1
ATOM 2187 N N . MET A 1 295 ? 2.997 -14.922 4.406 1.00 78.94 295 MET A N 1
ATOM 2188 C CA . MET A 1 295 ? 2.463 -13.610 4.033 1.00 78.94 295 MET A CA 1
ATOM 2189 C C . MET A 1 295 ? 3.124 -12.486 4.821 1.00 78.94 295 MET A C 1
ATOM 2191 O O . MET A 1 295 ? 3.534 -11.499 4.223 1.00 78.94 295 MET A O 1
ATOM 2195 N N . GLN A 1 296 ? 3.271 -12.648 6.136 1.00 81.00 296 GLN A N 1
ATOM 2196 C CA . GLN A 1 296 ? 3.995 -11.689 6.968 1.00 81.00 296 GLN A CA 1
ATOM 2197 C C . GLN A 1 296 ? 5.436 -11.534 6.476 1.00 81.00 296 GLN A C 1
ATOM 2199 O O . GLN A 1 296 ? 5.865 -10.417 6.227 1.00 81.00 296 GLN A O 1
ATOM 2204 N N . ALA A 1 297 ? 6.144 -12.640 6.221 1.00 82.75 297 ALA A N 1
ATOM 2205 C CA . ALA A 1 297 ? 7.502 -12.588 5.685 1.00 82.75 297 ALA A CA 1
ATOM 2206 C C . ALA A 1 297 ? 7.584 -11.845 4.339 1.00 82.75 297 ALA A C 1
ATOM 2208 O O . ALA A 1 297 ? 8.509 -11.065 4.129 1.00 82.75 297 ALA A O 1
ATOM 2209 N N . ASP A 1 298 ? 6.630 -12.052 3.430 1.00 82.81 298 ASP A N 1
ATOM 2210 C CA . ASP A 1 298 ? 6.634 -11.389 2.121 1.00 82.81 298 ASP A CA 1
ATOM 2211 C C . ASP A 1 298 ? 6.259 -9.901 2.212 1.00 82.81 298 ASP A C 1
ATOM 2213 O O . ASP A 1 298 ? 6.842 -9.092 1.485 1.00 82.81 298 ASP A O 1
ATOM 2217 N N . ILE A 1 299 ? 5.357 -9.527 3.131 1.00 84.44 299 ILE A N 1
ATOM 2218 C CA . ILE A 1 299 ? 5.074 -8.123 3.471 1.00 84.44 299 ILE A CA 1
ATOM 2219 C C . ILE A 1 299 ? 6.341 -7.471 4.021 1.00 84.44 299 ILE A C 1
ATOM 2221 O O . ILE A 1 299 ? 6.787 -6.453 3.497 1.00 84.44 299 ILE A O 1
ATOM 2225 N N . THR A 1 300 ? 6.959 -8.092 5.024 1.00 83.94 300 THR A N 1
ATOM 2226 C CA . THR A 1 300 ? 8.181 -7.608 5.667 1.00 83.94 300 THR A CA 1
ATOM 2227 C C . THR A 1 300 ? 9.329 -7.455 4.666 1.00 83.94 300 THR A C 1
ATOM 2229 O O . THR A 1 300 ? 10.039 -6.453 4.715 1.00 83.94 300 THR A O 1
ATOM 2232 N N . ARG A 1 301 ? 9.486 -8.370 3.697 1.00 84.75 301 ARG A N 1
ATOM 2233 C CA . ARG A 1 301 ? 10.479 -8.220 2.614 1.00 84.75 301 ARG A CA 1
ATOM 2234 C C . ARG A 1 301 ? 10.224 -7.011 1.724 1.00 84.75 301 ARG A C 1
ATOM 2236 O O . ARG A 1 301 ? 11.168 -6.346 1.314 1.00 84.75 301 ARG A O 1
ATOM 2243 N N . GLY A 1 302 ? 8.959 -6.726 1.418 1.00 84.69 302 GLY A N 1
ATOM 2244 C CA . GLY A 1 302 ? 8.577 -5.520 0.685 1.00 84.69 302 GLY A CA 1
ATOM 2245 C C . GLY A 1 302 ? 8.729 -4.240 1.513 1.00 84.69 302 GLY A C 1
ATOM 2246 O O . GLY A 1 302 ? 8.711 -3.145 0.948 1.00 84.69 302 GLY A O 1
ATOM 2247 N N . TRP A 1 303 ? 8.891 -4.357 2.837 1.00 84.38 303 TRP A N 1
ATOM 2248 C CA . TRP A 1 303 ? 8.807 -3.225 3.748 1.00 84.38 303 TRP A CA 1
ATOM 2249 C C . TRP A 1 303 ? 10.102 -2.869 4.486 1.00 84.38 303 TRP A C 1
ATOM 2251 O O . TRP A 1 303 ? 10.497 -1.712 4.382 1.00 84.38 303 TRP A O 1
ATOM 2261 N N . GLU A 1 304 ? 10.806 -3.773 5.175 1.00 75.00 304 GLU A N 1
ATOM 2262 C CA . GLU A 1 304 ? 11.968 -3.391 6.009 1.00 75.00 304 GLU A CA 1
ATOM 2263 C C . GLU A 1 304 ? 13.163 -4.350 5.981 1.00 75.00 304 GLU A C 1
ATOM 2265 O O . GLU A 1 304 ? 14.287 -3.874 5.800 1.00 75.00 304 GLU A O 1
ATOM 2270 N N . ASP A 1 305 ? 12.954 -5.661 6.125 1.00 65.81 305 ASP A N 1
ATOM 2271 C CA . ASP A 1 305 ? 14.035 -6.579 6.540 1.00 65.81 305 ASP A CA 1
ATOM 2272 C C . ASP A 1 305 ? 14.813 -7.237 5.395 1.00 65.81 305 ASP A C 1
ATOM 2274 O O . ASP A 1 305 ? 15.682 -8.078 5.637 1.00 65.81 305 ASP A O 1
ATOM 2278 N N . ASP A 1 306 ? 14.542 -6.870 4.143 1.00 75.00 306 ASP A N 1
ATOM 2279 C CA . ASP A 1 306 ? 15.274 -7.446 3.019 1.00 75.00 306 ASP A CA 1
ATOM 2280 C C . ASP A 1 306 ? 16.575 -6.660 2.737 1.00 75.00 306 ASP A C 1
ATOM 2282 O O . ASP A 1 306 ? 16.522 -5.460 2.424 1.00 75.00 306 ASP A O 1
ATOM 2286 N N . PRO A 1 307 ? 17.764 -7.304 2.791 1.00 79.88 307 PRO A N 1
ATOM 2287 C CA . PRO A 1 307 ? 19.026 -6.701 2.358 1.00 79.88 307 PRO A CA 1
ATOM 2288 C C . PRO A 1 307 ? 18.940 -6.043 0.975 1.00 79.88 307 PRO A C 1
ATOM 2290 O O . PRO A 1 307 ? 19.601 -5.033 0.723 1.00 79.88 307 PRO A O 1
ATOM 2293 N N . MET A 1 308 ? 18.094 -6.576 0.091 1.00 77.69 308 MET A N 1
ATOM 2294 C CA . MET A 1 308 ? 17.895 -6.081 -1.267 1.00 77.69 308 MET A CA 1
ATOM 2295 C C . MET A 1 308 ? 17.233 -4.695 -1.303 1.00 77.69 308 MET A C 1
ATOM 2297 O O . MET A 1 308 ? 17.498 -3.922 -2.227 1.00 77.69 308 MET A O 1
ATOM 2301 N N . ILE A 1 309 ? 16.446 -4.327 -0.282 1.00 85.38 309 ILE A N 1
ATOM 2302 C CA . ILE A 1 309 ? 15.735 -3.039 -0.212 1.00 85.38 309 ILE A CA 1
ATOM 2303 C C . ILE A 1 309 ? 16.343 -2.057 0.799 1.00 85.38 309 ILE A C 1
ATOM 2305 O O . ILE A 1 309 ? 15.833 -0.947 0.955 1.00 85.38 309 ILE A O 1
ATOM 2309 N N . GLN A 1 310 ? 17.472 -2.388 1.439 1.00 88.06 310 GLN A N 1
ATOM 2310 C CA . GLN A 1 310 ? 18.137 -1.495 2.404 1.00 88.06 310 GLN A CA 1
ATOM 2311 C C . GLN A 1 310 ? 18.438 -0.103 1.840 1.00 88.06 310 GLN A C 1
ATOM 2313 O O . GLN A 1 310 ? 18.352 0.890 2.561 1.00 88.06 310 GLN A O 1
ATOM 2318 N N . TRP A 1 311 ? 18.741 -0.003 0.544 1.00 89.38 311 TRP A N 1
ATOM 2319 C CA . TRP A 1 311 ? 18.921 1.291 -0.115 1.00 89.38 311 TRP A CA 1
ATOM 2320 C C . TRP A 1 311 ? 17.656 2.155 -0.033 1.00 89.38 311 TRP A C 1
ATOM 2322 O O . TRP A 1 311 ? 17.736 3.333 0.294 1.00 89.38 311 TRP A O 1
ATOM 2332 N N . VAL A 1 312 ? 16.473 1.571 -0.257 1.00 89.00 312 VAL A N 1
ATOM 2333 C CA . VAL A 1 312 ? 15.187 2.274 -0.120 1.00 89.00 312 VAL A CA 1
ATOM 2334 C C . VAL A 1 312 ? 15.019 2.791 1.309 1.00 89.00 312 VAL A C 1
ATOM 2336 O O . VAL A 1 312 ? 14.671 3.957 1.502 1.00 89.00 312 VAL A O 1
ATOM 2339 N N . ASN A 1 313 ? 15.338 1.965 2.311 1.00 88.94 313 ASN A N 1
ATOM 2340 C CA . ASN A 1 313 ? 15.299 2.364 3.720 1.00 88.94 313 ASN A CA 1
ATOM 2341 C C . ASN A 1 313 ? 16.222 3.553 4.010 1.00 88.94 313 ASN A C 1
ATOM 2343 O O . ASN A 1 313 ? 15.809 4.478 4.704 1.00 88.94 313 ASN A O 1
ATOM 2347 N N . GLN A 1 314 ? 17.431 3.569 3.444 1.00 87.19 314 GLN A N 1
ATOM 2348 C CA . GLN A 1 314 ? 18.365 4.691 3.585 1.00 87.19 314 GLN A CA 1
ATOM 2349 C C . GLN A 1 314 ? 17.808 5.983 2.980 1.00 87.19 314 GLN A C 1
ATOM 2351 O O . GLN A 1 314 ? 17.900 7.037 3.610 1.00 87.19 314 GLN A O 1
ATOM 2356 N N . VAL A 1 315 ? 17.171 5.911 1.804 1.00 86.25 315 VAL A N 1
ATOM 2357 C CA . VAL A 1 315 ? 16.541 7.091 1.192 1.00 86.25 315 VAL A CA 1
ATOM 2358 C C . VAL A 1 315 ? 15.392 7.612 2.064 1.00 86.25 315 VAL A C 1
ATOM 2360 O O . VAL A 1 315 ? 15.306 8.818 2.296 1.00 86.25 315 VAL A O 1
ATOM 2363 N N . PHE A 1 316 ? 14.548 6.724 2.602 1.00 86.19 316 PHE A N 1
ATOM 2364 C CA . PHE A 1 316 ? 13.471 7.101 3.527 1.00 86.19 316 PHE A CA 1
ATOM 2365 C C . PHE A 1 316 ? 13.976 7.660 4.863 1.00 86.19 316 PHE A C 1
ATOM 2367 O O . PHE A 1 316 ? 13.350 8.564 5.405 1.00 86.19 316 PHE A O 1
ATOM 2374 N N . ALA A 1 317 ? 15.104 7.168 5.382 1.00 85.00 317 ALA A N 1
ATOM 2375 C CA . ALA A 1 317 ? 15.727 7.669 6.612 1.00 85.00 317 ALA A CA 1
ATOM 2376 C C . ALA A 1 317 ? 16.362 9.067 6.453 1.00 85.00 317 ALA A C 1
ATOM 2378 O O . ALA A 1 317 ? 16.864 9.648 7.418 1.00 85.00 317 ALA A O 1
ATOM 2379 N N . GLY A 1 318 ? 16.354 9.611 5.234 1.00 79.56 318 GLY A N 1
ATOM 2380 C CA . GLY A 1 318 ? 16.756 10.974 4.933 1.00 79.56 318 GLY A CA 1
ATOM 2381 C C . GLY A 1 318 ? 15.979 12.048 5.698 1.00 79.56 318 GLY A C 1
ATOM 2382 O O . GLY A 1 318 ? 14.895 11.820 6.220 1.00 79.56 318 GLY A O 1
ATOM 2383 N N . SER A 1 319 ? 16.503 13.277 5.722 1.00 78.44 319 SER A N 1
ATOM 2384 C CA . SER A 1 319 ? 15.846 14.401 6.412 1.00 78.44 319 SER A CA 1
ATOM 2385 C C . SER A 1 319 ? 14.631 14.968 5.674 1.00 78.44 319 SER A C 1
ATOM 2387 O O . SER A 1 319 ? 13.878 15.763 6.237 1.00 78.44 319 SER A O 1
ATOM 2389 N N . SER A 1 320 ? 14.451 14.632 4.395 1.00 81.88 320 SER A N 1
ATOM 2390 C CA . SER A 1 320 ? 13.317 15.085 3.582 1.00 81.88 320 SER A CA 1
ATOM 2391 C C . SER A 1 320 ? 13.042 14.114 2.424 1.00 81.88 320 SER A C 1
ATOM 2393 O O . SER A 1 320 ? 13.179 14.509 1.258 1.00 81.88 320 SER A O 1
ATOM 2395 N N . PRO A 1 321 ? 12.691 12.842 2.702 1.00 85.50 321 PRO A N 1
ATOM 2396 C CA . PRO A 1 321 ? 12.272 11.927 1.654 1.00 85.50 321 PRO A CA 1
ATOM 2397 C C . PRO A 1 321 ? 11.028 12.490 0.965 1.00 85.50 321 PRO A C 1
ATOM 2399 O O . PRO A 1 321 ? 10.130 13.045 1.590 1.00 85.50 321 PRO A O 1
ATOM 2402 N N . THR A 1 322 ? 11.002 12.389 -0.353 1.00 88.12 322 THR A N 1
ATOM 2403 C CA . THR A 1 322 ? 9.896 12.821 -1.197 1.00 88.12 322 THR A CA 1
ATOM 2404 C C . THR A 1 322 ? 9.575 11.681 -2.138 1.00 88.12 322 THR A C 1
ATOM 2406 O O . THR A 1 322 ? 10.461 11.185 -2.836 1.00 88.12 322 THR A O 1
ATOM 2409 N N . LEU A 1 323 ? 8.314 11.265 -2.170 1.00 86.31 323 LEU A N 1
ATOM 2410 C CA . LEU A 1 323 ? 7.856 10.272 -3.128 1.00 86.31 323 LEU A CA 1
ATOM 2411 C C . LEU A 1 323 ? 8.041 10.819 -4.543 1.00 86.31 323 LEU A C 1
ATOM 2413 O O . LEU A 1 323 ? 7.679 11.954 -4.863 1.00 86.31 323 LEU A O 1
ATOM 2417 N N . THR A 1 324 ? 8.632 10.002 -5.395 1.00 74.81 324 THR A N 1
ATOM 2418 C CA . THR A 1 324 ? 8.760 10.273 -6.818 1.00 74.81 324 THR A CA 1
ATOM 2419 C C . THR A 1 324 ? 7.827 9.292 -7.495 1.00 74.81 324 THR A C 1
ATOM 2421 O O . THR A 1 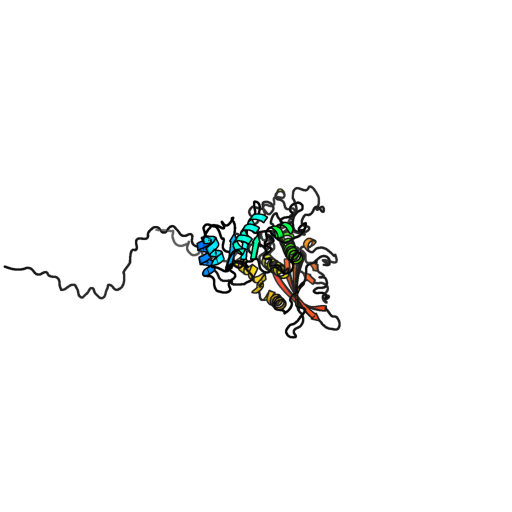324 ? 8.047 8.097 -7.347 1.00 74.81 324 THR A O 1
ATOM 2424 N N . ASN A 1 325 ? 6.791 9.793 -8.171 1.00 62.78 325 ASN A N 1
ATOM 2425 C CA . ASN A 1 325 ? 5.810 9.082 -9.015 1.00 62.78 325 ASN A CA 1
ATOM 2426 C C . ASN A 1 325 ? 4.373 9.260 -8.539 1.00 62.78 325 ASN A C 1
ATOM 2428 O O . ASN A 1 325 ? 3.827 8.478 -7.765 1.00 62.78 325 ASN A O 1
ATOM 2432 N N . VAL A 1 326 ? 3.720 10.242 -9.150 1.00 54.56 326 VAL A N 1
ATOM 2433 C CA . VAL A 1 326 ? 2.257 10.276 -9.253 1.00 54.56 326 VAL A CA 1
ATOM 2434 C C . VAL A 1 326 ? 1.801 10.294 -10.719 1.00 54.56 326 VAL A C 1
ATOM 2436 O O . VAL A 1 326 ? 0.652 9.992 -11.011 1.00 54.56 326 VAL A O 1
ATOM 2439 N N . LYS A 1 327 ? 2.690 10.597 -11.678 1.00 60.94 327 LYS A N 1
ATOM 2440 C CA . LYS A 1 327 ? 2.320 10.772 -13.090 1.00 60.94 327 LYS A CA 1
ATOM 2441 C C . LYS A 1 327 ? 3.164 9.885 -14.005 1.00 60.94 327 LYS A C 1
ATOM 2443 O O . LYS A 1 327 ? 4.339 10.158 -14.230 1.00 60.94 327 LYS A O 1
ATOM 2448 N N . GLU A 1 328 ? 2.552 8.812 -14.498 1.00 66.62 328 GLU A N 1
ATOM 2449 C CA . GLU A 1 328 ? 3.137 7.862 -15.462 1.00 66.62 328 GLU A CA 1
ATOM 2450 C C . GLU A 1 328 ? 2.934 8.291 -16.925 1.00 66.62 328 GLU A C 1
ATOM 2452 O O . GLU A 1 328 ? 3.462 7.653 -17.833 1.00 66.62 328 GLU A O 1
ATOM 2457 N N . ASP A 1 329 ? 2.220 9.397 -17.151 1.00 64.44 329 ASP A N 1
ATOM 2458 C CA . ASP A 1 329 ? 1.786 9.937 -18.449 1.00 64.44 329 ASP A CA 1
ATOM 2459 C C . ASP A 1 329 ? 2.921 10.256 -19.440 1.00 64.44 329 ASP A C 1
ATOM 2461 O O . ASP A 1 329 ? 2.669 10.463 -20.625 1.00 64.44 329 ASP A O 1
ATOM 2465 N N . LYS A 1 330 ? 4.173 10.281 -18.972 1.00 76.31 330 LYS A N 1
ATOM 2466 C CA . LYS A 1 330 ? 5.373 10.570 -19.776 1.00 76.31 330 LYS A CA 1
ATOM 2467 C C . LYS A 1 330 ? 6.360 9.410 -19.860 1.00 76.31 330 LYS A C 1
ATOM 2469 O O . LYS A 1 330 ? 7.503 9.608 -20.277 1.00 76.31 330 LYS A O 1
ATOM 2474 N N . THR A 1 331 ? 5.955 8.224 -19.427 1.00 85.31 331 THR A N 1
ATOM 2475 C CA . THR A 1 331 ? 6.784 7.023 -19.546 1.00 85.31 331 THR A CA 1
ATOM 2476 C C . THR A 1 331 ? 6.805 6.583 -20.999 1.00 85.31 331 THR A C 1
ATOM 2478 O O . THR A 1 331 ? 5.759 6.477 -21.637 1.00 85.31 331 THR A O 1
ATOM 2481 N N . ILE A 1 332 ? 8.002 6.346 -21.533 1.00 90.69 332 ILE A N 1
ATOM 2482 C CA . ILE A 1 332 ? 8.168 5.801 -22.879 1.00 90.69 332 ILE A CA 1
ATOM 2483 C C . ILE A 1 332 ? 8.543 4.330 -22.732 1.00 90.69 332 ILE A C 1
ATOM 2485 O O . ILE A 1 332 ? 9.563 4.018 -22.119 1.00 90.69 332 ILE A O 1
ATOM 2489 N N . ILE A 1 333 ? 7.726 3.443 -23.290 1.00 92.69 333 ILE A N 1
ATOM 2490 C CA . ILE A 1 333 ? 7.918 1.991 -23.262 1.00 92.69 333 ILE A CA 1
ATOM 2491 C C . ILE A 1 333 ? 7.997 1.521 -24.712 1.00 92.69 333 ILE A C 1
ATOM 2493 O O . ILE A 1 333 ? 7.093 1.804 -25.502 1.00 92.69 333 ILE A O 1
ATOM 2497 N N . ASP A 1 334 ? 9.107 0.878 -25.068 1.00 94.56 334 ASP A N 1
ATOM 2498 C CA . ASP A 1 334 ? 9.425 0.405 -26.424 1.00 94.56 334 ASP A CA 1
ATOM 2499 C C . ASP A 1 334 ? 9.330 1.502 -27.497 1.00 94.56 334 ASP A C 1
ATOM 2501 O O . ASP A 1 334 ? 8.899 1.281 -28.624 1.00 94.56 334 ASP A O 1
ATOM 2505 N N . GLY A 1 335 ? 9.725 2.724 -27.129 1.00 92.88 335 GLY A N 1
ATOM 2506 C CA . GLY A 1 335 ? 9.715 3.884 -28.024 1.00 92.88 335 GLY A CA 1
ATOM 2507 C C . GLY A 1 335 ? 8.390 4.651 -28.081 1.00 92.88 335 GLY A C 1
ATOM 2508 O O . GLY A 1 335 ? 8.357 5.727 -28.677 1.00 92.88 335 GLY A O 1
ATOM 2509 N N . PHE A 1 336 ? 7.334 4.182 -27.409 1.00 91.25 336 PHE A N 1
ATOM 2510 C CA . PHE A 1 336 ? 6.020 4.833 -27.398 1.00 91.25 336 PHE A CA 1
ATOM 2511 C C . PHE A 1 336 ? 5.673 5.416 -26.026 1.00 91.25 336 PHE A C 1
ATOM 2513 O O . PHE A 1 336 ? 5.863 4.764 -25.002 1.00 91.25 336 PHE A O 1
ATOM 2520 N N . SER A 1 337 ? 5.130 6.637 -26.000 1.00 90.25 337 SER A N 1
ATOM 2521 C CA . SER A 1 337 ? 4.566 7.231 -24.781 1.00 90.25 337 SER A CA 1
ATOM 2522 C C . SER A 1 337 ? 3.212 6.590 -24.492 1.00 90.25 337 SER A C 1
ATOM 2524 O O . SER A 1 337 ? 2.268 6.802 -25.252 1.00 90.25 337 SER A O 1
ATOM 2526 N N . GLN A 1 338 ? 3.110 5.806 -23.421 1.00 85.00 338 GLN A N 1
ATOM 2527 C CA . GLN A 1 338 ? 1.887 5.075 -23.075 1.00 85.00 338 GLN A CA 1
ATOM 2528 C C . GLN A 1 338 ? 1.799 4.799 -21.566 1.00 85.00 338 GLN A C 1
ATOM 2530 O O . GLN A 1 338 ? 2.838 4.758 -20.903 1.00 85.00 338 GLN A O 1
ATOM 2535 N N . PRO A 1 339 ? 0.585 4.601 -21.011 1.00 83.38 339 PRO A N 1
ATOM 2536 C CA . PRO A 1 339 ? 0.420 4.132 -19.641 1.00 83.38 339 PRO A CA 1
ATOM 2537 C C . PRO A 1 339 ? 1.143 2.806 -19.417 1.00 83.38 339 PRO A C 1
ATOM 2539 O O . PRO A 1 339 ? 1.141 1.940 -20.293 1.00 83.38 339 PRO A O 1
ATOM 2542 N N . GLY A 1 340 ? 1.710 2.640 -18.224 1.00 83.94 340 GLY A N 1
ATOM 2543 C CA . GLY A 1 340 ? 2.398 1.414 -17.840 1.00 83.94 340 GLY A CA 1
ATOM 2544 C C . GLY A 1 340 ? 1.507 0.169 -17.899 1.00 83.94 340 GLY A C 1
ATOM 2545 O O . GLY A 1 340 ? 1.946 -0.887 -18.358 1.00 83.94 340 GLY A O 1
ATOM 2546 N N . GLU A 1 341 ? 0.225 0.330 -17.546 1.00 83.56 341 GLU A N 1
ATOM 2547 C CA . GLU A 1 341 ? -0.800 -0.719 -17.618 1.00 83.56 341 GLU A CA 1
ATOM 2548 C C . GLU A 1 341 ? -0.801 -1.433 -18.975 1.00 83.56 341 GLU A C 1
ATOM 2550 O O . GLU A 1 341 ? -0.717 -2.656 -18.992 1.00 83.56 341 GLU A O 1
ATOM 2555 N N . ASN A 1 342 ? -0.760 -0.697 -20.094 1.00 83.94 342 ASN A N 1
ATOM 2556 C CA . ASN A 1 342 ? -0.818 -1.249 -21.458 1.00 83.94 342 ASN A CA 1
ATOM 2557 C C . ASN A 1 342 ? 0.291 -2.262 -21.782 1.00 83.94 342 ASN A C 1
ATOM 2559 O O . ASN A 1 342 ? 0.179 -3.011 -22.752 1.00 83.94 342 ASN A O 1
ATOM 2563 N N . LYS A 1 343 ? 1.389 -2.228 -21.027 1.00 86.81 343 LYS A N 1
ATOM 2564 C CA . LYS A 1 343 ? 2.572 -3.072 -21.216 1.00 86.81 343 LYS A CA 1
ATOM 2565 C C . LYS A 1 343 ? 2.926 -3.870 -19.967 1.00 86.81 343 LYS A C 1
ATOM 2567 O O . LYS A 1 343 ? 4.018 -4.402 -19.889 1.00 86.81 343 LYS A O 1
ATOM 2572 N N . GLY A 1 344 ? 2.057 -3.901 -18.953 1.00 88.00 344 GLY A N 1
ATOM 2573 C CA . GLY A 1 344 ? 2.367 -4.583 -17.695 1.00 88.00 344 GLY A CA 1
ATOM 2574 C C . GLY A 1 344 ? 3.607 -4.028 -16.988 1.00 88.00 344 GLY A C 1
ATOM 2575 O O . GLY A 1 344 ? 4.236 -4.733 -16.207 1.00 88.00 344 GLY A O 1
ATOM 2576 N N . VAL A 1 345 ? 3.983 -2.776 -17.253 1.00 91.00 345 VAL A N 1
ATOM 2577 C CA . VAL A 1 345 ? 5.162 -2.134 -16.666 1.00 91.00 345 VAL A CA 1
ATOM 2578 C C . VAL A 1 345 ? 4.704 -1.082 -15.673 1.00 91.00 345 VAL A C 1
ATOM 2580 O O . VAL A 1 345 ? 3.839 -0.273 -15.979 1.00 91.00 345 VAL A O 1
ATOM 2583 N N . ILE A 1 346 ? 5.312 -1.023 -14.494 1.00 92.25 346 ILE A N 1
ATOM 2584 C CA . ILE A 1 346 ? 5.051 0.058 -13.539 1.00 92.25 346 ILE A CA 1
ATOM 2585 C C . ILE A 1 346 ? 6.314 0.422 -12.776 1.00 92.25 346 ILE A C 1
ATOM 2587 O O . ILE A 1 346 ? 7.195 -0.410 -12.565 1.00 92.25 346 ILE A O 1
ATOM 2591 N N . PHE A 1 347 ? 6.411 1.677 -12.340 1.00 93.31 347 PHE A N 1
ATOM 2592 C CA . PHE A 1 347 ? 7.496 2.115 -11.476 1.00 93.31 347 PHE A CA 1
ATOM 2593 C C . PHE A 1 347 ? 7.002 2.984 -10.315 1.00 93.31 347 PHE A C 1
ATOM 2595 O O . PHE A 1 347 ? 6.105 3.811 -10.461 1.00 93.31 347 PHE A O 1
ATOM 2602 N N . SER A 1 348 ? 7.611 2.829 -9.143 1.00 93.38 348 SER A N 1
ATOM 2603 C CA . SER A 1 348 ? 7.403 3.680 -7.958 1.00 93.38 348 SER A CA 1
ATOM 2604 C C . SER A 1 348 ? 8.766 4.118 -7.430 1.00 93.38 348 SER A C 1
ATOM 2606 O O . SER A 1 348 ? 9.744 3.398 -7.622 1.00 93.38 348 SER A O 1
ATOM 2608 N N . GLY A 1 349 ? 8.870 5.270 -6.771 1.00 92.62 349 GLY A N 1
ATOM 2609 C CA . GLY A 1 349 ? 10.163 5.717 -6.271 1.00 92.62 349 GLY A CA 1
ATOM 2610 C C . GLY A 1 349 ? 10.101 6.692 -5.109 1.00 92.62 349 GLY A C 1
ATOM 2611 O O . GLY A 1 349 ? 9.063 7.251 -4.764 1.00 92.62 349 GLY A O 1
ATOM 2612 N N . VAL A 1 350 ? 11.264 6.907 -4.510 1.00 92.44 350 VAL A N 1
ATOM 2613 C CA . VAL A 1 350 ? 11.482 7.868 -3.434 1.00 92.44 350 VAL A CA 1
ATOM 2614 C C . VAL A 1 350 ? 12.829 8.542 -3.646 1.00 92.44 350 VAL A C 1
ATOM 2616 O O . VAL A 1 350 ? 13.815 7.895 -4.001 1.00 92.44 350 VAL A O 1
ATOM 2619 N N . ALA A 1 351 ? 12.881 9.849 -3.429 1.00 92.44 351 ALA A N 1
ATOM 2620 C CA . ALA A 1 351 ? 14.100 10.634 -3.479 1.00 92.44 351 ALA A CA 1
ATOM 2621 C C . ALA A 1 351 ? 14.335 11.328 -2.148 1.00 92.44 351 ALA A C 1
ATOM 2623 O O . ALA A 1 351 ? 13.424 11.913 -1.571 1.00 92.44 351 ALA A O 1
ATOM 2624 N N . ASN A 1 352 ? 15.587 11.366 -1.717 1.00 90.06 352 ASN A N 1
ATOM 2625 C CA . ASN A 1 352 ? 16.038 12.292 -0.701 1.00 90.06 352 ASN A CA 1
ATOM 2626 C C . ASN A 1 352 ? 16.982 13.303 -1.352 1.00 90.06 352 ASN A C 1
ATOM 2628 O O . ASN A 1 352 ? 18.136 13.007 -1.663 1.00 90.06 352 ASN A O 1
ATOM 2632 N N . THR A 1 353 ? 16.474 14.515 -1.563 1.00 84.38 353 THR A N 1
ATOM 2633 C CA . THR A 1 353 ? 17.221 15.604 -2.211 1.00 84.38 353 THR A CA 1
ATOM 2634 C C . THR A 1 353 ? 18.073 16.412 -1.233 1.00 84.38 353 THR A C 1
ATOM 2636 O O . THR A 1 353 ? 18.904 17.211 -1.667 1.00 84.38 353 THR A O 1
ATOM 2639 N N . LYS A 1 354 ? 17.899 16.196 0.078 1.00 75.56 354 LYS A N 1
ATOM 2640 C CA . LYS A 1 354 ? 18.647 16.864 1.144 1.00 75.56 354 LYS A CA 1
ATOM 2641 C C . LYS A 1 354 ? 19.419 15.825 1.944 1.00 75.56 354 LYS A C 1
ATOM 2643 O O . LYS A 1 354 ? 18.877 15.107 2.779 1.00 75.56 354 LYS A O 1
ATOM 2648 N N . SER A 1 355 ? 20.720 15.757 1.716 1.00 63.00 355 SER A N 1
ATOM 2649 C CA . SER A 1 355 ? 21.577 14.963 2.586 1.00 63.00 355 SER A CA 1
ATOM 2650 C C . SER A 1 355 ? 21.767 15.681 3.920 1.00 63.00 355 SER A C 1
ATOM 2652 O O . SER A 1 355 ? 22.261 16.807 3.955 1.00 63.00 355 SER A O 1
ATOM 2654 N N . SER A 1 356 ? 21.356 15.051 5.021 1.00 55.38 356 SER A N 1
ATOM 2655 C CA . SER A 1 356 ? 21.521 15.574 6.384 1.00 55.38 356 SER A CA 1
ATOM 2656 C C . SER A 1 356 ? 22.968 15.518 6.893 1.00 55.38 356 SER A C 1
ATOM 2658 O O . SER A 1 356 ? 23.249 16.077 7.948 1.00 55.38 356 SER A O 1
ATOM 2660 N N . SER A 1 357 ? 23.889 14.871 6.170 1.00 54.28 357 SER A N 1
ATOM 2661 C CA . SER A 1 357 ? 25.232 14.540 6.673 1.00 54.28 357 SER A CA 1
ATOM 2662 C C . SER A 1 357 ? 26.329 14.538 5.595 1.00 54.28 357 SER A C 1
ATOM 2664 O O . SER A 1 357 ? 27.305 13.801 5.695 1.00 54.28 357 SER A O 1
ATOM 2666 N N . GLY A 1 358 ? 26.193 15.343 4.535 1.00 60.53 358 GLY A N 1
ATOM 2667 C CA . GLY A 1 358 ? 27.230 15.469 3.497 1.00 60.53 358 GLY A CA 1
ATOM 2668 C C . GLY A 1 358 ? 27.322 14.302 2.499 1.00 60.53 358 GLY A C 1
ATOM 2669 O O . GLY A 1 358 ? 28.122 14.371 1.571 1.00 60.53 358 GLY A O 1
ATOM 2670 N N . GLY A 1 359 ? 26.486 13.266 2.630 1.00 68.56 359 GLY A N 1
ATOM 2671 C CA . GLY A 1 359 ? 26.276 12.256 1.582 1.00 68.56 359 GLY A CA 1
ATOM 2672 C C . GLY A 1 359 ? 25.667 12.844 0.299 1.00 68.56 359 GLY A C 1
ATOM 2673 O O . GLY A 1 359 ? 25.106 13.940 0.319 1.00 68.56 359 GLY A O 1
ATOM 2674 N N . ALA A 1 360 ? 25.757 12.131 -0.822 1.00 80.00 360 ALA A N 1
ATOM 2675 C CA . ALA A 1 360 ? 25.056 12.529 -2.042 1.00 80.00 360 ALA A CA 1
ATOM 2676 C C . ALA A 1 360 ? 23.532 12.467 -1.828 1.00 80.00 360 ALA A C 1
ATOM 2678 O O . ALA A 1 360 ? 23.041 11.652 -1.051 1.00 80.00 360 ALA A O 1
ATOM 2679 N N . ALA A 1 361 ? 22.766 13.323 -2.512 1.00 90.25 361 ALA A N 1
ATOM 2680 C CA . ALA A 1 361 ? 21.323 13.112 -2.609 1.00 90.25 361 ALA A CA 1
ATOM 2681 C C . ALA A 1 361 ? 21.061 11.789 -3.341 1.00 90.25 361 ALA A C 1
ATOM 2683 O O . ALA A 1 361 ? 21.789 11.448 -4.276 1.00 90.25 361 ALA A O 1
ATOM 2684 N N . GLN A 1 362 ? 20.033 11.058 -2.922 1.00 93.12 362 GLN A N 1
ATOM 2685 C CA . GLN A 1 362 ? 19.772 9.688 -3.364 1.00 93.12 362 GLN A CA 1
ATOM 2686 C C . GLN A 1 362 ? 18.366 9.557 -3.942 1.00 93.12 362 GLN A C 1
ATOM 2688 O O . GLN A 1 362 ? 17.441 10.259 -3.530 1.00 93.12 362 GLN A O 1
ATOM 2693 N N . LEU A 1 363 ? 18.207 8.633 -4.883 1.00 93.38 363 LEU A N 1
ATOM 2694 C CA . LEU A 1 363 ? 16.923 8.246 -5.458 1.00 93.38 363 LEU A CA 1
ATOM 2695 C C . LEU A 1 363 ? 16.886 6.722 -5.602 1.00 93.38 363 LEU A C 1
ATOM 2697 O O . LEU A 1 363 ? 17.870 6.091 -5.993 1.00 93.38 363 LEU A O 1
ATOM 2701 N N . ALA A 1 364 ? 15.742 6.141 -5.267 1.00 94.25 364 ALA A N 1
ATOM 2702 C CA . ALA A 1 364 ? 15.441 4.733 -5.448 1.00 94.25 364 ALA A CA 1
ATOM 2703 C C . ALA A 1 364 ? 14.176 4.605 -6.299 1.00 94.25 364 ALA A C 1
ATOM 2705 O O . ALA A 1 364 ? 13.172 5.254 -6.004 1.00 94.25 364 ALA A O 1
ATOM 2706 N N . ILE A 1 365 ? 14.225 3.783 -7.345 1.00 94.69 365 ILE A N 1
ATOM 2707 C CA . ILE A 1 365 ? 13.067 3.472 -8.187 1.00 94.69 365 ILE A CA 1
ATOM 2708 C C . ILE A 1 365 ? 12.927 1.959 -8.274 1.00 94.69 365 ILE A C 1
ATOM 2710 O O . ILE A 1 365 ? 13.842 1.287 -8.741 1.00 94.69 365 ILE A O 1
ATOM 2714 N N . LEU A 1 366 ? 11.775 1.436 -7.869 1.00 95.38 366 LEU A N 1
ATOM 2715 C CA . LEU A 1 366 ? 11.368 0.077 -8.196 1.00 95.38 366 LEU A CA 1
ATOM 2716 C C . LEU A 1 366 ? 10.687 0.103 -9.563 1.00 95.38 366 LEU A C 1
ATOM 2718 O O . LEU A 1 366 ? 9.668 0.775 -9.714 1.00 95.38 366 LEU A O 1
ATOM 2722 N N . LEU A 1 367 ? 11.252 -0.602 -10.539 1.00 94.69 367 LEU A N 1
ATOM 2723 C CA . LEU A 1 367 ? 10.702 -0.805 -11.876 1.00 94.69 367 LEU A CA 1
ATOM 2724 C C . LEU A 1 367 ? 10.312 -2.278 -12.021 1.00 94.69 367 LEU A C 1
ATOM 2726 O O . LEU A 1 367 ? 11.153 -3.151 -11.833 1.00 94.69 367 LEU A O 1
ATOM 2730 N N . SER A 1 368 ? 9.060 -2.546 -12.368 1.00 94.69 368 SER A N 1
ATOM 2731 C CA . SER A 1 368 ? 8.496 -3.894 -12.465 1.00 94.69 368 SER A CA 1
ATOM 2732 C C . SER A 1 368 ? 7.958 -4.152 -13.865 1.00 94.69 368 SER A C 1
ATOM 2734 O O . SER A 1 368 ? 7.359 -3.255 -14.459 1.00 94.69 368 SER A O 1
ATOM 2736 N N . ASN A 1 369 ? 8.160 -5.371 -14.367 1.00 92.94 369 ASN A N 1
ATOM 2737 C CA . ASN A 1 369 ? 7.624 -5.853 -15.636 1.00 92.94 369 ASN A CA 1
ATOM 2738 C C . ASN A 1 369 ? 6.870 -7.171 -15.423 1.00 92.94 369 ASN A C 1
ATOM 2740 O O . ASN A 1 369 ? 7.471 -8.186 -15.079 1.00 92.94 369 ASN A O 1
ATOM 2744 N N . LEU A 1 370 ? 5.559 -7.130 -15.635 1.00 88.62 370 LEU A N 1
ATOM 2745 C CA . LEU A 1 370 ? 4.613 -8.228 -15.457 1.00 88.62 370 LEU A CA 1
ATOM 2746 C C . LEU A 1 370 ? 4.171 -8.821 -16.805 1.00 88.62 370 LEU A C 1
ATOM 2748 O O . LEU A 1 370 ? 3.355 -9.746 -16.841 1.00 88.62 370 LEU A O 1
ATOM 2752 N N . ASP A 1 371 ? 4.697 -8.297 -17.913 1.00 86.12 371 ASP A N 1
ATOM 2753 C CA . ASP A 1 371 ? 4.526 -8.876 -19.238 1.00 86.12 371 ASP A CA 1
ATOM 2754 C C . ASP A 1 371 ? 5.438 -10.105 -19.412 1.00 86.12 371 ASP A C 1
ATOM 2756 O O . ASP A 1 371 ? 6.406 -10.337 -18.676 1.00 86.12 371 ASP A O 1
ATOM 2760 N N . GLU A 1 372 ? 5.121 -10.920 -20.411 1.00 83.56 372 GLU A N 1
ATOM 2761 C CA . GLU A 1 372 ? 5.936 -12.048 -20.843 1.00 83.56 372 GLU A CA 1
ATOM 2762 C C . GLU A 1 372 ? 7.125 -11.621 -21.703 1.00 83.56 372 GLU A C 1
ATOM 2764 O O . GLU A 1 372 ? 8.060 -12.406 -21.893 1.00 83.56 372 GLU A O 1
ATOM 2769 N N . GLN A 1 373 ? 7.104 -10.381 -22.194 1.00 88.12 373 GLN A N 1
ATOM 2770 C CA . GLN A 1 373 ? 8.135 -9.794 -23.039 1.00 88.12 373 GLN A CA 1
ATOM 2771 C C . GLN A 1 373 ? 9.040 -8.856 -22.238 1.00 88.12 373 GLN A C 1
ATOM 2773 O O . GLN A 1 373 ? 8.641 -8.247 -21.249 1.00 88.12 373 GLN A O 1
ATOM 2778 N N . ALA A 1 374 ? 10.303 -8.759 -22.652 1.00 92.81 374 ALA A N 1
ATOM 2779 C CA . ALA A 1 374 ? 11.200 -7.742 -22.123 1.00 92.81 374 ALA A CA 1
ATOM 2780 C C . ALA A 1 374 ? 10.855 -6.376 -22.733 1.00 92.81 374 ALA A C 1
ATOM 2782 O O . ALA A 1 374 ? 10.511 -6.301 -23.912 1.00 92.81 374 ALA A O 1
ATOM 2783 N N . HIS A 1 375 ? 11.026 -5.308 -21.955 1.00 94.88 375 HIS A N 1
ATOM 2784 C CA . HIS A 1 375 ? 10.727 -3.945 -22.394 1.00 94.88 375 HIS A CA 1
ATOM 2785 C C . HIS A 1 375 ? 11.921 -3.008 -22.230 1.00 94.88 375 HIS A C 1
ATOM 2787 O O . HIS A 1 375 ? 12.750 -3.160 -21.326 1.00 94.88 375 HIS A O 1
ATOM 2793 N N . LEU A 1 376 ? 11.978 -1.992 -23.092 1.00 96.12 376 LEU A N 1
ATOM 2794 C CA . LEU A 1 376 ? 12.851 -0.835 -22.919 1.00 96.12 376 LEU A CA 1
ATOM 2795 C C . LEU A 1 376 ? 12.046 0.325 -22.345 1.00 96.12 376 LEU A C 1
ATOM 2797 O O . LEU A 1 376 ? 11.178 0.889 -23.012 1.00 96.12 376 LEU A O 1
ATOM 2801 N N . VAL A 1 377 ? 12.370 0.712 -21.114 1.00 94.56 377 VAL A N 1
ATOM 2802 C CA . VAL A 1 377 ? 11.636 1.737 -20.373 1.00 94.56 377 VAL A CA 1
ATOM 2803 C C . VAL A 1 377 ? 12.486 2.989 -20.231 1.00 94.56 377 VAL A C 1
ATOM 2805 O O . VAL A 1 377 ? 13.587 2.962 -19.681 1.00 94.56 377 VAL A O 1
ATOM 2808 N N . LYS A 1 378 ? 11.953 4.120 -20.682 1.00 92.44 378 LYS A N 1
ATOM 2809 C CA . LYS A 1 378 ? 12.479 5.449 -20.387 1.00 92.44 378 LYS A CA 1
ATOM 2810 C C . LYS A 1 378 ? 11.582 6.125 -19.365 1.00 92.44 378 LYS A C 1
ATOM 2812 O O . LYS A 1 378 ? 10.440 6.494 -19.641 1.00 92.44 378 LYS A O 1
ATOM 2817 N N . ILE A 1 379 ? 12.151 6.299 -18.180 1.00 89.88 379 ILE A N 1
ATOM 2818 C CA . ILE A 1 379 ? 11.502 6.945 -17.045 1.00 89.88 379 ILE A CA 1
ATOM 2819 C C . ILE A 1 379 ? 11.689 8.468 -17.176 1.00 89.88 379 ILE A C 1
ATOM 2821 O O . ILE A 1 379 ? 12.807 8.921 -17.449 1.00 89.88 379 ILE A O 1
ATOM 2825 N N . PRO A 1 380 ? 10.627 9.281 -17.004 1.00 84.81 380 PRO A N 1
ATOM 2826 C CA . PRO A 1 380 ? 10.738 10.736 -17.063 1.00 84.81 380 PRO A CA 1
ATOM 2827 C C . PRO A 1 380 ? 11.597 11.292 -15.916 1.00 84.81 380 PRO A C 1
ATOM 2829 O O . PRO A 1 380 ? 11.972 10.580 -14.986 1.00 84.81 380 PRO A O 1
ATOM 2832 N N . SER A 1 381 ? 11.901 12.592 -15.965 1.00 84.75 381 SER A N 1
ATOM 2833 C CA . SER A 1 381 ? 12.619 13.290 -14.889 1.00 84.75 381 SER A CA 1
ATOM 2834 C C . SER A 1 381 ? 11.963 13.058 -13.523 1.00 84.75 381 SER A C 1
ATOM 2836 O O . SER A 1 381 ? 10.746 13.201 -13.402 1.00 84.75 381 SER A O 1
ATOM 2838 N N . GLN A 1 382 ? 12.769 12.795 -12.495 1.00 85.12 382 GLN A N 1
ATOM 2839 C CA . GLN A 1 382 ? 12.315 12.507 -11.134 1.00 85.12 382 GLN A CA 1
ATOM 2840 C C . GLN A 1 382 ? 12.823 13.550 -10.145 1.00 85.12 382 GLN A C 1
ATOM 2842 O O . GLN A 1 382 ? 13.947 14.039 -10.269 1.00 85.12 382 GLN A O 1
ATOM 2847 N N . ALA A 1 383 ? 11.987 13.917 -9.169 1.00 82.06 383 ALA A N 1
ATOM 2848 C CA . ALA A 1 383 ? 12.301 14.946 -8.168 1.00 82.06 383 ALA A CA 1
ATOM 2849 C C . ALA A 1 383 ? 12.880 16.244 -8.784 1.00 82.06 383 ALA A C 1
ATOM 2851 O O . ALA A 1 383 ? 13.836 16.831 -8.277 1.00 82.06 383 ALA A O 1
ATOM 2852 N N . GLY A 1 384 ? 12.338 16.666 -9.934 1.00 84.25 384 GLY A N 1
ATOM 2853 C CA . GLY A 1 384 ? 12.769 17.875 -10.646 1.00 84.25 384 GLY A CA 1
ATOM 2854 C C . GLY A 1 384 ? 14.140 17.786 -11.334 1.00 84.25 384 GLY A C 1
ATOM 2855 O O . GLY A 1 384 ? 14.688 18.820 -11.718 1.00 84.25 384 GLY A O 1
ATOM 2856 N N . LYS A 1 385 ? 14.718 16.587 -11.489 1.00 88.00 385 LYS A N 1
ATOM 2857 C CA . LYS A 1 385 ? 16.013 16.360 -12.150 1.00 88.00 385 LYS A CA 1
ATOM 2858 C C . LYS A 1 385 ? 15.916 15.241 -13.188 1.00 88.00 385 LYS A C 1
ATOM 2860 O O . LYS A 1 385 ? 15.149 14.293 -13.040 1.00 88.00 385 LYS A O 1
ATOM 2865 N N . ASN A 1 386 ? 16.712 15.341 -14.247 1.00 89.19 386 ASN A N 1
ATOM 2866 C CA . ASN A 1 386 ? 16.768 14.308 -15.281 1.00 89.19 386 ASN A CA 1
ATOM 2867 C C . ASN A 1 386 ? 17.480 13.056 -14.763 1.00 89.19 386 ASN A C 1
ATOM 2869 O O . ASN A 1 386 ? 18.431 13.164 -13.989 1.00 89.19 386 ASN A O 1
ATOM 2873 N N . LEU A 1 387 ? 17.058 11.887 -15.242 1.00 90.44 387 LEU A N 1
ATOM 2874 C CA . LEU A 1 387 ? 17.862 10.674 -15.146 1.00 90.44 387 LEU A CA 1
ATOM 2875 C C . LEU A 1 387 ? 18.943 10.732 -16.232 1.00 90.44 387 LEU A C 1
ATOM 2877 O O . LEU A 1 387 ? 18.638 10.962 -17.402 1.00 90.44 387 LEU A O 1
ATOM 2881 N N . LEU A 1 388 ? 20.211 10.577 -15.846 1.00 87.12 388 LEU A N 1
ATOM 2882 C CA . LEU A 1 388 ? 21.334 10.607 -16.791 1.00 87.12 388 LEU A CA 1
ATOM 2883 C C . LEU A 1 388 ? 21.400 9.322 -17.629 1.00 87.12 388 LEU A C 1
ATOM 2885 O O . LEU A 1 388 ? 21.836 9.363 -18.777 1.00 87.12 388 LEU A O 1
ATOM 2889 N N . SER A 1 389 ? 20.913 8.204 -17.081 1.00 78.25 389 SER A N 1
ATOM 2890 C CA . SER A 1 389 ? 20.555 7.021 -17.869 1.00 78.25 389 SER A CA 1
ATOM 2891 C C . SER A 1 389 ? 19.150 7.201 -18.436 1.00 78.25 389 SER A C 1
ATOM 2893 O O . SER A 1 389 ? 18.229 7.537 -17.691 1.00 78.25 389 SER A O 1
ATOM 2895 N N . GLN A 1 390 ? 18.986 6.992 -19.742 1.00 78.81 390 GLN A N 1
ATOM 2896 C CA . GLN A 1 390 ? 17.725 7.288 -20.427 1.00 78.81 390 GLN A CA 1
ATOM 2897 C C . GLN A 1 390 ? 16.868 6.061 -20.727 1.00 78.81 390 GLN A C 1
ATOM 2899 O O . GLN A 1 390 ? 15.677 6.232 -20.957 1.00 78.81 390 GLN A O 1
ATOM 2904 N N . LEU A 1 391 ? 17.444 4.858 -20.758 1.00 91.56 391 LEU A N 1
ATOM 2905 C CA . LEU A 1 391 ? 16.743 3.631 -21.132 1.00 91.56 391 LEU A CA 1
ATOM 2906 C C . LEU A 1 391 ? 17.155 2.498 -20.198 1.00 91.56 391 LEU A C 1
ATOM 2908 O O . LEU A 1 391 ? 18.343 2.255 -19.992 1.00 91.56 391 LEU A O 1
ATOM 2912 N N . PHE A 1 392 ? 16.162 1.807 -19.656 1.00 93.88 392 PHE A N 1
ATOM 2913 C CA . PHE A 1 392 ? 16.329 0.664 -18.774 1.00 93.88 392 PHE A CA 1
ATOM 2914 C C . PHE A 1 392 ? 15.705 -0.553 -19.446 1.00 93.88 392 PHE A C 1
ATOM 2916 O O . PHE A 1 392 ? 14.503 -0.570 -19.703 1.00 93.88 392 PHE A O 1
ATOM 2923 N N . ALA A 1 393 ? 16.529 -1.556 -19.746 1.00 94.19 393 ALA A N 1
ATOM 2924 C CA . ALA A 1 393 ? 16.029 -2.867 -20.127 1.00 94.19 393 ALA A CA 1
ATOM 2925 C C . ALA A 1 393 ? 15.519 -3.582 -18.875 1.00 94.19 393 ALA A C 1
ATOM 2927 O O . ALA A 1 393 ? 16.227 -3.652 -17.862 1.00 94.19 393 ALA A O 1
ATOM 2928 N N . ILE A 1 394 ? 14.294 -4.087 -18.954 1.00 93.06 394 ILE A N 1
ATOM 2929 C CA . ILE A 1 394 ? 13.698 -4.905 -17.908 1.00 93.06 394 ILE A CA 1
ATOM 2930 C C . ILE A 1 394 ? 13.195 -6.212 -18.503 1.00 93.06 394 ILE A C 1
ATOM 2932 O O . ILE A 1 394 ? 12.368 -6.237 -19.416 1.00 93.06 394 ILE A O 1
ATOM 2936 N N . GLU A 1 395 ? 13.743 -7.307 -17.995 1.00 92.56 395 GLU A N 1
ATOM 2937 C CA . GLU A 1 395 ? 13.367 -8.651 -18.386 1.00 92.56 395 GLU A CA 1
ATOM 2938 C C . GLU A 1 395 ? 11.930 -8.945 -17.953 1.00 92.56 395 GLU A C 1
ATOM 2940 O O . GLU A 1 395 ? 11.424 -8.394 -16.972 1.00 92.56 395 GLU A O 1
ATOM 2945 N N . ALA A 1 396 ? 11.268 -9.823 -18.697 1.00 88.50 396 ALA A N 1
ATOM 2946 C CA . ALA A 1 396 ? 9.919 -10.261 -18.381 1.00 88.50 396 ALA A CA 1
ATOM 2947 C C . ALA A 1 396 ? 9.832 -10.843 -16.959 1.00 88.50 396 ALA A C 1
ATOM 2949 O O . ALA A 1 396 ? 10.732 -11.577 -16.537 1.00 88.50 396 ALA A O 1
ATOM 2950 N N . GLY A 1 397 ? 8.742 -10.568 -16.242 1.00 85.25 397 GLY A N 1
ATOM 2951 C CA . GLY A 1 397 ? 8.498 -11.099 -14.894 1.00 85.25 397 GLY A CA 1
ATOM 2952 C C . GLY A 1 397 ? 9.543 -10.708 -13.840 1.00 85.25 397 GLY A C 1
ATOM 2953 O O . GLY A 1 397 ? 9.784 -11.487 -12.918 1.00 85.25 397 GLY A O 1
ATOM 2954 N N . THR A 1 398 ? 10.218 -9.563 -13.992 1.00 91.06 398 THR A N 1
ATOM 2955 C CA . THR A 1 398 ? 11.245 -9.114 -13.039 1.00 91.06 398 THR A CA 1
ATOM 2956 C C . THR A 1 398 ? 10.898 -7.790 -12.375 1.00 91.06 398 THR A C 1
ATOM 2958 O O . THR A 1 398 ? 10.193 -6.945 -12.932 1.00 91.06 398 THR A O 1
ATOM 2961 N N . HIS A 1 399 ? 11.452 -7.604 -11.177 1.00 93.69 399 HIS A N 1
ATOM 2962 C CA . HIS A 1 399 ? 11.368 -6.374 -10.403 1.00 93.69 399 HIS A CA 1
ATOM 2963 C C . HIS A 1 399 ? 12.781 -5.881 -10.116 1.00 93.69 399 HIS A C 1
ATOM 2965 O O . HIS A 1 399 ? 13.575 -6.566 -9.463 1.00 93.69 399 HIS A O 1
ATOM 2971 N N . ARG A 1 400 ? 13.112 -4.693 -10.619 1.00 93.94 400 ARG A N 1
ATOM 2972 C CA . ARG A 1 400 ? 14.453 -4.114 -10.542 1.00 93.94 400 ARG A CA 1
ATOM 2973 C C . ARG A 1 400 ? 14.459 -2.868 -9.674 1.00 93.94 400 ARG A C 1
ATOM 2975 O O . ARG A 1 400 ? 13.675 -1.946 -9.893 1.00 93.94 400 ARG A O 1
ATOM 2982 N N . LEU A 1 401 ? 15.375 -2.818 -8.715 1.00 95.06 401 LEU A N 1
ATOM 2983 C CA . LEU A 1 401 ? 15.654 -1.630 -7.924 1.00 95.06 401 LEU A CA 1
ATOM 2984 C C . LEU A 1 401 ? 16.784 -0.836 -8.580 1.00 95.06 401 LEU A C 1
ATOM 2986 O O . LEU A 1 401 ? 17.958 -1.208 -8.532 1.00 95.06 401 LEU A O 1
ATOM 2990 N N . LEU A 1 402 ? 16.412 0.292 -9.171 1.00 95.06 402 LEU A N 1
ATOM 2991 C CA . LEU A 1 402 ? 17.327 1.270 -9.735 1.00 95.06 402 LEU A CA 1
ATOM 2992 C C . LEU A 1 402 ? 17.758 2.249 -8.638 1.00 95.06 402 LEU A C 1
ATOM 2994 O O . LEU A 1 402 ? 16.925 2.882 -7.982 1.00 95.06 402 LEU A O 1
ATOM 2998 N N . LYS A 1 403 ? 19.070 2.389 -8.451 1.00 94.88 403 LYS A N 1
ATOM 2999 C CA . LYS A 1 403 ? 19.689 3.215 -7.410 1.00 94.88 403 LYS A CA 1
ATOM 3000 C C . LYS A 1 403 ? 20.420 4.375 -8.061 1.00 94.88 403 LYS A C 1
ATOM 3002 O O . LYS A 1 403 ? 21.228 4.166 -8.967 1.00 94.88 403 LYS A O 1
ATOM 3007 N N . PHE A 1 404 ? 20.159 5.587 -7.594 1.00 94.19 404 PHE A N 1
ATOM 3008 C CA . PHE A 1 404 ? 20.735 6.795 -8.163 1.00 94.19 404 PHE A CA 1
ATOM 3009 C C . PHE A 1 404 ? 21.344 7.698 -7.100 1.00 94.19 404 PHE A C 1
ATOM 3011 O O . PHE A 1 404 ? 20.824 7.816 -5.990 1.00 94.19 404 PHE A O 1
ATOM 3018 N N . GLU A 1 405 ? 22.384 8.418 -7.507 1.00 93.56 405 GLU A N 1
ATOM 3019 C CA . GLU A 1 405 ? 22.949 9.546 -6.774 1.00 93.56 405 GLU A CA 1
ATOM 3020 C C . GLU A 1 405 ? 22.855 10.820 -7.607 1.00 93.56 405 GLU A C 1
ATOM 3022 O O . GLU A 1 405 ? 22.995 10.805 -8.834 1.00 93.56 405 GLU A O 1
ATOM 3027 N N . LEU A 1 406 ? 22.600 11.946 -6.947 1.00 91.44 406 LEU A N 1
ATOM 3028 C CA . LEU A 1 406 ? 22.539 13.234 -7.618 1.00 91.44 406 LEU A CA 1
ATOM 3029 C C . LEU A 1 406 ? 23.953 13.708 -7.956 1.00 91.44 406 LEU A C 1
ATOM 3031 O O . LEU A 1 406 ? 24.728 14.094 -7.080 1.00 91.44 406 LEU A O 1
ATOM 3035 N N . GLN A 1 407 ? 24.267 13.757 -9.244 1.00 89.56 407 GLN A N 1
ATOM 3036 C CA . GLN A 1 407 ? 25.483 14.381 -9.736 1.00 89.56 407 GLN A CA 1
ATOM 3037 C C . GLN A 1 407 ? 25.296 15.901 -9.759 1.00 89.56 407 GLN A C 1
ATOM 3039 O O . GLN A 1 407 ? 24.327 16.409 -10.322 1.00 89.56 407 GLN A O 1
ATOM 3044 N N . SER A 1 408 ? 26.215 16.639 -9.138 1.00 79.81 408 SER A N 1
ATOM 3045 C CA . SER A 1 408 ? 26.111 18.093 -8.976 1.00 79.81 408 SER A CA 1
ATOM 3046 C C . SER A 1 408 ? 26.719 18.890 -10.139 1.00 79.81 408 SER A C 1
ATOM 3048 O O . SER A 1 408 ? 26.227 19.984 -10.414 1.00 79.81 408 SER A O 1
ATOM 3050 N N . LYS A 1 409 ? 27.736 18.364 -10.850 1.00 80.00 409 LYS A N 1
ATOM 3051 C CA . LYS A 1 409 ? 28.394 18.987 -12.027 1.00 80.00 409 LYS A CA 1
ATOM 3052 C C . LYS A 1 409 ? 29.061 17.939 -12.951 1.00 80.00 409 LYS A C 1
ATOM 3054 O O . LYS A 1 409 ? 29.408 16.858 -12.468 1.00 80.00 409 LYS A O 1
ATOM 3059 N N . PRO A 1 410 ? 29.289 18.237 -14.253 1.00 70.56 410 PRO A N 1
ATOM 3060 C CA . PRO A 1 410 ? 28.854 19.427 -15.003 1.00 70.56 410 PRO A CA 1
ATOM 3061 C C . PRO A 1 410 ? 27.387 19.364 -15.460 1.00 70.56 410 PRO A C 1
ATOM 3063 O O . PRO A 1 410 ? 26.773 20.405 -15.669 1.00 70.56 410 PRO A O 1
ATOM 3066 N N . THR A 1 411 ? 26.799 18.171 -15.550 1.00 76.56 411 THR A N 1
ATOM 3067 C CA . THR A 1 411 ? 25.374 17.985 -15.850 1.00 76.56 411 THR A CA 1
ATOM 3068 C C . THR A 1 411 ? 24.665 17.564 -14.572 1.00 76.56 411 THR A C 1
ATOM 3070 O O . THR A 1 411 ? 24.890 16.465 -14.071 1.00 76.56 411 THR A O 1
ATOM 3073 N N . ALA A 1 412 ? 23.836 18.449 -14.018 1.00 84.25 412 ALA A N 1
ATOM 3074 C CA . ALA A 1 412 ? 23.068 18.125 -12.824 1.00 84.25 412 ALA A CA 1
ATOM 3075 C C . ALA A 1 412 ? 21.983 17.088 -13.158 1.00 84.25 412 ALA A C 1
ATOM 3077 O O . ALA A 1 412 ? 21.098 17.362 -13.971 1.00 84.25 412 ALA A O 1
ATOM 3078 N N . GLY A 1 413 ? 22.031 15.913 -12.535 1.00 90.69 413 GLY A N 1
ATOM 3079 C CA . GLY A 1 413 ? 21.080 14.836 -12.810 1.00 90.69 413 GLY A CA 1
ATOM 3080 C C . GLY A 1 413 ? 21.304 13.601 -11.948 1.00 90.69 413 GLY A C 1
ATOM 3081 O O . GLY A 1 413 ? 22.326 13.469 -11.280 1.00 90.69 413 GLY A O 1
ATOM 3082 N N . TRP A 1 414 ? 20.330 12.701 -11.953 1.00 92.94 414 TRP A N 1
ATOM 3083 C CA . TRP A 1 414 ? 20.402 11.423 -11.257 1.00 92.94 414 TRP A CA 1
ATOM 3084 C C . TRP A 1 414 ? 21.275 10.454 -12.051 1.00 92.94 414 TRP A C 1
ATOM 3086 O O . TRP A 1 414 ? 20.892 9.987 -13.128 1.00 92.94 414 TRP A O 1
ATOM 3096 N N . LYS A 1 415 ? 22.463 10.158 -11.528 1.00 93.56 415 LYS A N 1
ATOM 3097 C CA . LYS A 1 415 ? 23.375 9.158 -12.076 1.00 93.56 415 LYS A CA 1
ATOM 3098 C C . LYS A 1 415 ? 22.994 7.791 -11.523 1.00 93.56 415 LYS A C 1
ATOM 3100 O O . LYS A 1 415 ? 22.924 7.629 -10.311 1.00 93.56 415 LYS A O 1
ATOM 3105 N N . LEU A 1 416 ? 22.774 6.818 -12.404 1.00 94.50 416 LEU A N 1
ATOM 3106 C CA . LEU A 1 416 ? 22.563 5.431 -11.996 1.00 94.50 416 LEU A CA 1
ATOM 3107 C C . LEU A 1 416 ? 23.860 4.883 -11.384 1.00 94.50 416 LEU A C 1
ATOM 3109 O O . LEU A 1 416 ? 24.923 4.984 -12.000 1.00 94.50 416 LEU A O 1
ATOM 3113 N N . ILE A 1 417 ? 23.762 4.312 -10.189 1.00 94.81 417 ILE A N 1
ATOM 3114 C CA . ILE A 1 417 ? 24.878 3.690 -9.463 1.00 94.81 417 ILE A CA 1
ATOM 3115 C C . ILE A 1 417 ? 24.632 2.208 -9.155 1.00 94.81 417 ILE A C 1
ATOM 3117 O O . ILE A 1 417 ? 25.574 1.495 -8.829 1.00 94.81 417 ILE A O 1
ATOM 3121 N N . GLY A 1 418 ? 23.390 1.736 -9.285 1.00 94.69 418 GLY A N 1
ATOM 3122 C CA . GLY A 1 418 ? 23.023 0.337 -9.082 1.00 94.69 418 GLY A CA 1
ATOM 3123 C C . GLY A 1 418 ? 21.732 -0.020 -9.811 1.00 94.69 418 GLY A C 1
ATOM 3124 O O . GLY A 1 418 ? 20.878 0.840 -10.031 1.00 94.69 418 GLY A O 1
ATOM 3125 N N . ASN A 1 419 ? 21.616 -1.281 -10.212 1.00 94.62 419 ASN A N 1
ATOM 3126 C CA . ASN A 1 419 ? 20.467 -1.838 -10.916 1.00 94.62 419 ASN A CA 1
ATOM 3127 C C . ASN A 1 419 ? 20.369 -3.322 -10.557 1.00 94.62 419 ASN A C 1
ATOM 3129 O O . ASN A 1 419 ? 20.980 -4.168 -11.211 1.00 94.62 419 ASN A O 1
ATOM 3133 N N . ASP A 1 420 ? 19.637 -3.603 -9.487 1.00 93.75 420 ASP A N 1
ATOM 3134 C CA . ASP A 1 420 ? 19.571 -4.935 -8.898 1.00 93.75 420 ASP A CA 1
ATOM 3135 C C . ASP A 1 420 ? 18.214 -5.561 -9.191 1.00 93.75 420 ASP A C 1
ATOM 3137 O O . ASP A 1 420 ? 17.186 -4.904 -9.052 1.00 93.75 420 ASP A O 1
ATOM 3141 N N . ILE A 1 421 ? 18.191 -6.836 -9.566 1.00 91.62 421 ILE A N 1
ATOM 3142 C CA . ILE A 1 421 ? 16.946 -7.607 -9.570 1.00 91.62 421 ILE A CA 1
ATOM 3143 C C . ILE A 1 421 ? 16.651 -7.945 -8.109 1.00 91.62 421 ILE A C 1
ATOM 3145 O O . ILE A 1 421 ? 17.441 -8.652 -7.492 1.00 91.62 421 ILE A O 1
ATOM 3149 N N . VAL A 1 422 ? 15.569 -7.397 -7.551 1.00 88.25 422 VAL A N 1
ATOM 3150 C CA . VAL A 1 422 ? 15.224 -7.530 -6.121 1.00 88.25 422 VAL A CA 1
ATOM 3151 C C . VAL A 1 422 ? 14.185 -8.607 -5.864 1.00 88.25 422 VAL A C 1
ATOM 3153 O O . VAL A 1 422 ? 14.245 -9.298 -4.858 1.00 88.25 422 VAL A O 1
ATOM 3156 N N . PHE A 1 423 ? 13.287 -8.812 -6.819 1.00 84.44 423 PHE A N 1
ATOM 3157 C CA . PHE A 1 423 ? 12.370 -9.937 -6.821 1.00 84.44 423 PHE A CA 1
ATOM 3158 C C . PHE A 1 423 ? 12.391 -10.501 -8.240 1.00 84.44 423 PHE A C 1
ATOM 3160 O O . PHE A 1 423 ? 12.216 -9.769 -9.218 1.00 84.44 423 PHE A O 1
ATOM 3167 N N . ALA A 1 424 ? 12.697 -11.785 -8.363 1.00 72.19 424 ALA A N 1
ATOM 3168 C CA . ALA A 1 424 ? 12.679 -12.495 -9.630 1.00 72.19 424 ALA A CA 1
ATOM 3169 C C . ALA A 1 424 ? 11.711 -13.653 -9.493 1.00 72.19 424 ALA A C 1
ATOM 3171 O O . ALA A 1 424 ? 11.789 -14.382 -8.502 1.00 72.19 424 ALA A O 1
ATOM 3172 N N . ASP A 1 425 ? 10.863 -13.842 -10.500 1.00 66.44 425 ASP A N 1
ATOM 3173 C CA . ASP A 1 425 ? 10.139 -15.092 -10.625 1.00 66.44 425 ASP A CA 1
ATOM 3174 C C . ASP A 1 425 ? 10.314 -15.717 -12.011 1.00 66.44 425 ASP A C 1
ATOM 3176 O O . ASP A 1 425 ? 9.702 -15.262 -12.988 1.00 66.44 425 ASP A O 1
ATOM 3180 N N . PRO A 1 426 ? 11.185 -16.734 -12.129 1.00 56.53 426 PRO A N 1
ATOM 3181 C CA . PRO A 1 426 ? 11.311 -17.482 -13.364 1.00 56.53 426 PRO A CA 1
ATOM 3182 C C . PRO A 1 426 ? 10.113 -18.414 -13.596 1.00 56.53 426 PRO A C 1
ATOM 3184 O O . PRO A 1 426 ? 9.871 -18.767 -14.750 1.00 56.53 426 PRO A O 1
ATOM 3187 N N . ASP A 1 427 ? 9.373 -18.807 -12.550 1.00 57.91 427 ASP A N 1
ATOM 3188 C CA . ASP A 1 427 ? 8.225 -19.699 -12.672 1.00 57.91 427 ASP A CA 1
ATOM 3189 C C . ASP A 1 427 ? 6.933 -18.897 -12.843 1.00 57.91 427 ASP A C 1
ATOM 3191 O O . ASP A 1 427 ? 6.487 -18.126 -11.996 1.00 57.91 427 ASP A O 1
ATOM 3195 N N . ARG A 1 428 ? 6.331 -19.076 -14.013 1.00 59.75 428 ARG A N 1
ATOM 3196 C CA . ARG A 1 428 ? 5.101 -18.404 -14.438 1.00 59.75 428 ARG A CA 1
ATOM 3197 C C . ARG A 1 428 ? 4.000 -19.414 -14.712 1.00 59.75 428 ARG A C 1
ATOM 3199 O O . ARG A 1 428 ? 3.142 -19.155 -15.544 1.00 59.75 428 ARG A O 1
ATOM 3206 N N . SER A 1 429 ? 4.106 -20.597 -14.107 1.00 53.06 429 SER A N 1
ATOM 3207 C CA . SER A 1 429 ? 3.214 -21.726 -14.347 1.00 53.06 429 SER A CA 1
ATOM 3208 C C . SER A 1 429 ? 2.230 -21.987 -13.198 1.00 53.06 429 SER A C 1
ATOM 3210 O O . SER A 1 429 ? 1.486 -22.966 -13.250 1.00 53.06 429 SER A O 1
ATOM 3212 N N . GLY A 1 430 ? 2.178 -21.110 -12.188 1.00 50.78 430 GLY A N 1
ATOM 3213 C CA . GLY A 1 430 ? 1.377 -21.289 -10.975 1.00 50.78 430 GLY A CA 1
ATOM 3214 C C . GLY A 1 430 ? -0.051 -20.731 -11.044 1.00 50.78 430 GLY A C 1
ATOM 3215 O O . GLY A 1 430 ? -0.310 -19.647 -11.568 1.00 50.78 430 GLY A O 1
ATOM 3216 N N . THR A 1 431 ? -0.993 -21.433 -10.413 1.00 48.34 431 THR A N 1
ATOM 3217 C CA . THR A 1 431 ? -2.382 -20.989 -10.221 1.00 48.34 431 THR A CA 1
ATOM 3218 C C . THR A 1 431 ? -2.548 -20.080 -8.992 1.00 48.34 431 THR A C 1
ATOM 3220 O O . THR A 1 431 ? -3.509 -20.243 -8.266 1.00 48.34 431 THR A O 1
ATOM 3223 N N . GLY A 1 432 ? -1.637 -19.134 -8.745 1.00 56.50 432 GLY A N 1
ATOM 3224 C CA . GLY A 1 432 ? -1.759 -18.028 -7.772 1.00 56.50 432 GLY A CA 1
ATOM 3225 C C . GLY A 1 432 ? -1.999 -18.390 -6.307 1.00 56.50 432 GLY A C 1
ATOM 3226 O O . GLY A 1 432 ? -2.685 -19.324 -5.943 1.00 56.50 432 GLY A O 1
ATOM 3227 N N . VAL A 1 433 ? -1.507 -17.605 -5.367 1.00 49.81 433 VAL A N 1
ATOM 3228 C CA . VAL A 1 433 ? -0.168 -17.874 -4.825 1.00 49.81 433 VAL A CA 1
ATOM 3229 C C . VAL A 1 433 ? -0.074 -19.346 -4.338 1.00 49.81 433 VAL A C 1
ATOM 3231 O O . VAL A 1 433 ? -0.668 -19.665 -3.306 1.00 49.81 433 VAL A O 1
ATOM 3234 N N . PRO A 1 434 ? 0.664 -20.242 -5.033 1.00 47.88 434 PRO A N 1
ATOM 3235 C CA . PRO A 1 434 ? 1.769 -21.004 -4.399 1.00 47.88 434 PRO A CA 1
ATOM 3236 C C . PRO A 1 434 ? 2.991 -21.179 -5.359 1.00 47.88 434 PRO A C 1
ATOM 3238 O O . PRO A 1 434 ? 2.871 -20.866 -6.535 1.00 47.88 434 PRO A O 1
ATOM 3241 N N . GLU A 1 435 ? 4.222 -21.560 -4.953 1.00 40.00 435 GLU A N 1
ATOM 3242 C CA . GLU A 1 435 ? 4.583 -22.772 -4.184 1.00 40.00 435 GLU A CA 1
ATOM 3243 C C . GLU A 1 435 ? 5.842 -22.675 -3.281 1.00 40.00 435 GLU A C 1
ATOM 3245 O O . GLU A 1 435 ? 6.827 -22.011 -3.606 1.00 40.00 435 GLU A O 1
ATOM 3250 N N . PRO A 1 436 ? 5.901 -23.443 -2.177 1.00 35.91 436 PRO A N 1
ATOM 3251 C CA . PRO A 1 436 ? 7.110 -24.169 -1.804 1.00 35.91 436 PRO A CA 1
ATOM 3252 C C . PRO A 1 436 ? 7.260 -25.403 -2.714 1.00 35.91 436 PRO A C 1
ATOM 3254 O O . PRO A 1 436 ? 6.419 -26.298 -2.667 1.00 35.91 436 PRO A O 1
ATOM 3257 N N . GLY A 1 437 ? 8.326 -25.462 -3.516 1.00 35.28 437 GLY A N 1
ATOM 3258 C CA . GLY A 1 437 ? 8.531 -26.534 -4.497 1.00 35.28 437 GLY A CA 1
ATOM 3259 C C . GLY A 1 437 ? 8.483 -27.960 -3.919 1.00 35.28 437 GLY A C 1
ATOM 3260 O O . GLY A 1 437 ? 8.964 -28.247 -2.819 1.00 35.28 437 GLY A O 1
ATOM 3261 N N . VAL A 1 438 ? 7.913 -28.875 -4.702 1.00 43.72 438 VAL A N 1
ATOM 3262 C CA . VAL A 1 438 ? 7.859 -30.329 -4.484 1.00 43.72 438 VAL A CA 1
ATOM 3263 C C . VAL A 1 438 ? 9.263 -30.932 -4.289 1.00 43.72 438 VAL A C 1
ATOM 3265 O O . VAL A 1 438 ? 10.024 -30.974 -5.243 1.00 43.72 438 VAL A O 1
ATOM 3268 N N . LEU A 1 439 ? 9.591 -31.426 -3.080 1.00 35.88 439 LEU A N 1
ATOM 3269 C CA . LEU A 1 439 ? 10.409 -32.629 -2.751 1.00 35.88 439 LEU A CA 1
ATOM 3270 C C . LEU A 1 439 ? 10.995 -32.532 -1.325 1.00 35.88 439 LEU A C 1
ATOM 3272 O O . LEU A 1 439 ? 12.148 -32.152 -1.158 1.00 35.88 439 LEU A O 1
ATOM 3276 N N . SER A 1 440 ? 10.232 -32.906 -0.283 1.00 36.62 440 SER A N 1
ATOM 3277 C CA . SER A 1 440 ? 10.790 -33.383 1.016 1.00 36.62 440 SER A CA 1
ATOM 3278 C C . SER A 1 440 ? 9.775 -34.000 2.000 1.00 36.62 440 SER A C 1
ATOM 3280 O O . SER A 1 440 ? 10.190 -34.543 3.018 1.00 36.62 440 SER A O 1
ATOM 3282 N N . LEU A 1 441 ? 8.460 -34.002 1.735 1.00 35.38 441 LEU A N 1
ATOM 3283 C CA . LEU A 1 441 ? 7.485 -34.664 2.630 1.00 35.38 441 LEU A CA 1
ATOM 3284 C C . LEU A 1 441 ? 7.202 -36.139 2.294 1.00 35.38 441 LEU A C 1
ATOM 3286 O O . LEU A 1 441 ? 6.411 -36.785 2.975 1.00 35.38 441 LEU A O 1
ATOM 3290 N N . LEU A 1 442 ? 7.912 -36.710 1.314 1.00 35.75 442 LEU A N 1
ATOM 3291 C CA . LEU A 1 442 ? 7.843 -38.137 0.968 1.00 35.75 442 LEU A CA 1
ATOM 3292 C C . LEU A 1 442 ? 9.007 -38.969 1.544 1.00 35.75 442 LEU A C 1
ATOM 3294 O O . LEU A 1 442 ? 9.294 -40.050 1.043 1.00 35.75 442 LEU A O 1
ATOM 3298 N N . VAL A 1 443 ? 9.668 -38.492 2.609 1.00 39.28 443 VAL A N 1
ATOM 3299 C CA . VAL A 1 443 ? 10.702 -39.262 3.340 1.00 39.28 443 VAL A CA 1
ATOM 3300 C C . VAL A 1 443 ? 10.247 -39.699 4.742 1.00 39.28 443 VAL A C 1
ATOM 3302 O O . VAL A 1 443 ? 10.850 -40.591 5.327 1.00 39.28 443 VAL A O 1
ATOM 3305 N N . ILE A 1 444 ? 9.128 -39.190 5.272 1.00 39.81 444 ILE A N 1
ATOM 3306 C CA . ILE A 1 444 ? 8.657 -39.582 6.621 1.00 39.81 444 ILE A CA 1
ATOM 3307 C C . ILE A 1 444 ? 7.556 -40.669 6.577 1.00 39.81 444 ILE A C 1
ATOM 3309 O O . ILE A 1 444 ? 7.252 -41.291 7.591 1.00 39.81 444 ILE A O 1
ATOM 3313 N N . GLY A 1 445 ? 7.003 -40.992 5.399 1.00 35.16 445 GLY A N 1
ATOM 3314 C CA . GLY A 1 445 ? 5.853 -41.904 5.271 1.00 35.16 445 GLY A CA 1
ATOM 3315 C C . GLY A 1 445 ? 6.112 -43.320 4.738 1.00 35.16 445 GLY A C 1
ATOM 3316 O O . GLY A 1 445 ? 5.220 -44.157 4.834 1.00 35.16 445 GLY A O 1
ATOM 3317 N N . THR A 1 446 ? 7.286 -43.629 4.177 1.00 35.81 446 THR A N 1
ATOM 3318 C CA . THR A 1 446 ? 7.563 -44.941 3.540 1.00 35.81 446 THR A CA 1
ATOM 3319 C C . THR A 1 446 ? 8.590 -45.803 4.285 1.00 35.81 446 THR A C 1
ATOM 3321 O O . THR A 1 446 ? 8.873 -46.921 3.864 1.00 35.81 446 THR A O 1
ATOM 3324 N N . GLY A 1 447 ? 9.088 -45.347 5.441 1.00 36.62 447 GLY A N 1
ATOM 3325 C CA . GLY A 1 447 ? 10.099 -46.051 6.246 1.00 36.62 447 GLY A CA 1
ATOM 3326 C C . GLY A 1 447 ? 9.592 -46.936 7.395 1.00 36.62 447 GLY A C 1
ATOM 3327 O O . GLY A 1 447 ? 10.419 -47.486 8.113 1.00 36.62 447 GLY A O 1
ATOM 3328 N N . VAL A 1 448 ? 8.275 -47.083 7.617 1.00 37.34 448 VAL A N 1
ATOM 3329 C CA . VAL A 1 448 ? 7.738 -47.884 8.754 1.00 37.34 448 VAL A CA 1
ATOM 3330 C C . VAL A 1 448 ? 6.664 -48.913 8.336 1.00 37.34 448 VAL A C 1
ATOM 3332 O O . VAL A 1 448 ? 6.150 -49.668 9.154 1.00 37.34 448 VAL A O 1
ATOM 3335 N N . GLY A 1 449 ? 6.354 -49.034 7.042 1.00 33.75 449 GLY A N 1
ATOM 3336 C CA . GLY A 1 449 ? 5.265 -49.895 6.547 1.00 33.75 449 GLY A CA 1
ATOM 3337 C C . GLY A 1 449 ? 5.651 -51.284 6.021 1.00 33.75 449 GLY A C 1
ATOM 3338 O O . GLY A 1 449 ? 4.780 -51.994 5.528 1.00 33.75 449 GLY A O 1
ATOM 3339 N N . LEU A 1 450 ? 6.921 -51.692 6.085 1.00 34.88 450 LEU A N 1
ATOM 3340 C CA . LEU A 1 450 ? 7.396 -52.958 5.510 1.00 34.88 450 LEU A CA 1
ATOM 3341 C C . LEU A 1 450 ? 8.236 -53.735 6.523 1.00 34.88 450 LEU A C 1
ATOM 3343 O O . LEU A 1 450 ? 9.444 -53.818 6.388 1.00 34.88 450 LEU A O 1
ATOM 3347 N N . LEU A 1 451 ? 7.581 -54.297 7.544 1.00 37.56 451 LEU A N 1
ATOM 3348 C CA . LEU A 1 451 ? 8.024 -55.505 8.261 1.00 37.56 451 LEU A CA 1
ATOM 3349 C C . LEU A 1 451 ? 6.912 -55.988 9.210 1.00 37.56 451 LEU A C 1
ATOM 3351 O O . LEU A 1 451 ? 7.006 -55.864 10.426 1.00 37.56 451 LEU A O 1
ATOM 3355 N N . ARG A 1 452 ? 5.828 -56.544 8.650 1.00 43.28 452 ARG A N 1
ATOM 3356 C CA . ARG A 1 452 ? 5.044 -57.629 9.280 1.00 43.28 452 ARG A CA 1
ATOM 3357 C C . ARG A 1 452 ? 3.937 -58.120 8.348 1.00 43.28 452 ARG A C 1
ATOM 3359 O O . ARG A 1 452 ? 2.794 -57.693 8.451 1.00 43.28 452 ARG A O 1
ATOM 3366 N N . ARG A 1 453 ? 4.273 -59.073 7.471 1.00 41.03 453 ARG A N 1
ATOM 3367 C CA . ARG A 1 453 ? 3.412 -60.234 7.161 1.00 41.03 453 ARG A CA 1
ATOM 3368 C C . ARG A 1 453 ? 4.075 -61.185 6.165 1.00 41.03 453 ARG A C 1
ATOM 3370 O O . ARG A 1 453 ? 4.181 -60.865 4.987 1.00 41.03 453 ARG A O 1
ATOM 3377 N N . ARG A 1 454 ? 4.425 -62.367 6.683 1.00 33.78 454 ARG A N 1
ATOM 3378 C CA . ARG A 1 454 ? 4.554 -63.721 6.089 1.00 33.78 454 ARG A CA 1
ATOM 3379 C C . ARG A 1 454 ? 5.695 -64.406 6.855 1.00 33.78 454 ARG A C 1
ATOM 3381 O O . ARG A 1 454 ? 6.744 -63.800 6.981 1.00 33.78 454 ARG A O 1
ATOM 3388 N N . ARG A 1 455 ? 5.602 -65.622 7.386 1.00 35.38 455 ARG A N 1
ATOM 3389 C CA . ARG A 1 455 ? 4.594 -66.698 7.460 1.00 35.38 455 ARG A CA 1
ATOM 3390 C C . ARG A 1 455 ? 5.212 -67.771 8.394 1.00 35.38 455 ARG A C 1
ATOM 3392 O O . ARG A 1 455 ? 6.428 -67.743 8.565 1.00 35.38 455 ARG A O 1
ATOM 3399 N N . ALA A 1 456 ? 4.382 -68.731 8.810 1.00 37.62 456 ALA A N 1
ATOM 3400 C CA . ALA A 1 456 ? 4.658 -69.917 9.638 1.00 37.62 456 ALA A CA 1
ATOM 3401 C C . ALA A 1 456 ? 4.651 -69.666 11.150 1.00 37.62 456 ALA A C 1
ATOM 3403 O O . ALA A 1 456 ? 5.563 -68.980 11.657 1.00 37.62 456 ALA A O 1
#

Radius of gyration: 29.38 Å; Cα contacts (8 Å, |Δi|>4): 851; chains: 1; bounding box: 55×89×115 Å

Foldseek 3Di:
DDDDDDPPDDPPPPPPPPPPDDDDDPDPDDPDPPDPPDPDDDDDQPVFADDAAEDDLVCLQVLLVVQVPDDPPRAYHHEYADQHDLPRVSNLCSLQVHQHAEYEYEDPDDLQLVSLLVVLVSSCPHPRHVNHQGDYEQQFLQADALLQFAPPCSGDYNVSNVSSVGQEAARALEQPDNRGAAAFLPDPDDPDDRRHFLAPASQLSSQPSSLLSLLSRCVSPPPGAYAYEYEFPDCVVQQLLDPPPDSVSTHPGPDFQFHQELLSLLLSLLSSVLSPHSHYYYDDADDVAQGPVNNVVSNCLSPPDPPLCVLVVVQVVAPDKDKWDNDQQQKAKQNRRDHCNNQSKDKTKIWRCDHPPPDFTKMKMKIFGQDQAKIWIADAATPPFGEPDGTDIDHHQFIWIWIWGFDPDDHTHTYTDDIDGSGHDPDRNHNGDDDPDDDDPVPPPPPPPPDDDDDD